Protein AF-0000000068122388 (afdb_homodimer)

Solvent-accessible surface area (backbone atoms only — not comparable to full-atom values): 22784 Å² total; per-residue (Å²): 107,65,69,44,29,41,36,30,38,42,34,49,22,37,34,49,55,14,37,17,85,61,60,47,37,39,43,65,56,49,64,42,18,25,33,31,40,39,32,23,49,36,42,45,13,24,30,39,28,57,85,61,42,43,34,36,19,35,44,88,54,47,50,44,75,55,85,53,33,73,80,38,43,23,31,29,38,41,27,17,26,77,61,57,77,44,76,48,76,43,72,41,61,32,68,67,45,46,50,52,48,49,43,67,77,39,73,68,40,65,70,29,35,32,42,40,39,37,40,38,41,23,44,32,38,31,24,35,16,27,62,25,50,91,48,90,53,47,26,38,67,63,31,53,73,61,38,35,75,49,75,45,63,72,39,49,28,37,39,38,30,36,34,33,24,68,76,40,50,36,50,42,65,47,36,68,42,45,32,36,36,31,73,84,60,51,42,57,17,36,48,70,45,46,24,42,50,59,62,27,43,40,32,36,24,76,25,50,37,42,38,40,34,44,84,72,96,38,69,59,56,37,66,45,79,45,60,84,47,65,68,61,48,42,69,69,56,87,108,65,69,44,30,40,34,30,39,42,34,50,23,36,34,49,56,14,37,18,86,59,59,47,36,41,44,64,55,49,65,42,18,24,34,28,39,40,32,23,48,37,42,46,13,26,31,40,28,56,86,60,40,44,34,36,20,34,44,86,54,48,49,43,74,55,85,52,33,72,80,40,44,24,31,28,38,40,26,16,26,78,62,58,77,44,76,47,75,44,70,41,61,32,68,67,45,45,51,53,49,48,42,66,78,39,73,67,38,64,71,31,34,32,43,41,36,34,40,39,40,24,44,32,37,31,23,36,16,26,61,24,48,92,48,91,53,47,28,38,66,64,30,53,71,62,39,35,74,48,75,46,63,70,38,46,27,38,39,38,32,37,34,33,23,68,77,41,49,38,48,42,66,46,37,66,44,45,32,36,37,31,72,84,59,50,43,59,17,37,49,70,43,45,26,42,51,58,61,26,42,38,31,36,26,76,25,50,37,42,37,40,34,44,83,72,97,38,68,59,56,36,67,46,79,45,60,83,46,66,70,61,48,42,70,70,56,87

Radius of gyration: 23.41 Å; Cα contacts (8 Å, |Δi|>4): 1357; chains: 2; bounding box: 45×69×44 Å

pLDDT: mean 97.0, std 2.44, range [77.62, 98.94]

Structure (mmCIF, N/CA/C/O backbone):
data_AF-0000000068122388-model_v1
#
loop_
_entity.id
_entity.type
_entity.pdbx_description
1 polymer 'Alpha-acetolactate decarboxylase'
#
loop_
_atom_site.group_PDB
_atom_site.id
_atom_site.type_symbol
_atom_site.label_atom_id
_atom_site.label_alt_id
_atom_site.label_comp_id
_atom_site.label_asym_id
_atom_site.label_entity_id
_atom_site.label_seq_id
_atom_site.pdbx_PDB_ins_code
_atom_site.Cartn_x
_atom_site.Cartn_y
_atom_site.Cartn_z
_atom_site.occupancy
_atom_site.B_iso_or_equiv
_atom_site.auth_seq_id
_atom_site.auth_comp_id
_atom_site.auth_asym_id
_atom_site.auth_atom_id
_atom_site.pdbx_PDB_model_num
ATOM 1 N N . MET A 1 1 ? -2.764 9.867 -13.352 1 88.56 1 MET A N 1
ATOM 2 C CA . MET A 1 1 ? -3.574 8.883 -12.625 1 88.56 1 MET A CA 1
ATOM 3 C C . MET A 1 1 ? -5.035 9.32 -12.586 1 88.56 1 MET A C 1
ATOM 5 O O . MET A 1 1 ? -5.336 10.516 -12.578 1 88.56 1 MET A O 1
ATOM 9 N N . ALA A 1 2 ? -5.969 8.367 -12.539 1 92.62 2 ALA A N 1
ATOM 10 C CA . ALA A 1 2 ? -7.398 8.656 -12.453 1 92.62 2 ALA A CA 1
ATOM 11 C C . ALA A 1 2 ? -7.746 9.273 -11.102 1 92.62 2 ALA A C 1
ATOM 13 O O . ALA A 1 2 ? -6.922 9.289 -10.188 1 92.62 2 ALA A O 1
ATOM 14 N N . GLN A 1 3 ? -8.883 9.914 -11 1 97.88 3 GLN A N 1
ATOM 15 C CA . GLN A 1 3 ? -9.352 10.492 -9.75 1 97.88 3 GLN A CA 1
ATOM 16 C C . GLN A 1 3 ? -9.602 9.414 -8.703 1 97.88 3 GLN A C 1
ATOM 18 O O . GLN A 1 3 ? -9.992 8.289 -9.039 1 97.88 3 GLN A O 1
ATOM 23 N N . ASN A 1 4 ? -9.359 9.758 -7.531 1 98.44 4 ASN A N 1
ATOM 24 C CA . ASN A 1 4 ? -9.711 8.969 -6.359 1 98.44 4 ASN A CA 1
ATOM 25 C C . ASN A 1 4 ? -9.023 7.609 -6.367 1 98.44 4 ASN A C 1
ATOM 27 O O . ASN A 1 4 ? -9.672 6.582 -6.148 1 98.44 4 ASN A O 1
ATOM 31 N N . GLU A 1 5 ? -7.805 7.523 -6.766 1 98.69 5 GLU A N 1
ATOM 32 C CA . GLU A 1 5 ? -6.836 6.457 -6.52 1 98.69 5 GLU A CA 1
ATOM 33 C C . GLU A 1 5 ? -5.703 6.938 -5.621 1 98.69 5 GLU A C 1
ATOM 35 O O . GLU A 1 5 ? -5.336 8.117 -5.645 1 98.69 5 GLU A O 1
ATOM 40 N N . VAL A 1 6 ? -5.227 6.055 -4.781 1 98.81 6 VAL A N 1
ATOM 41 C CA . VAL A 1 6 ? -4.145 6.434 -3.875 1 98.81 6 VAL A CA 1
ATOM 42 C C . VAL A 1 6 ? -2.797 6.133 -4.527 1 98.81 6 VAL A C 1
ATOM 44 O O . VAL A 1 6 ? -2.568 5.023 -5.016 1 98.81 6 VAL A O 1
ATOM 47 N N . PHE A 1 7 ? -1.962 7.121 -4.586 1 98.88 7 PHE A N 1
ATOM 48 C CA . PHE A 1 7 ? -0.552 6.918 -4.898 1 98.88 7 PHE A CA 1
ATOM 49 C C . PHE A 1 7 ? 0.312 7.121 -3.658 1 98.88 7 PHE A C 1
ATOM 51 O O . PHE A 1 7 ? 0.109 8.07 -2.902 1 98.88 7 PHE A O 1
ATOM 58 N N . GLN A 1 8 ? 1.236 6.262 -3.508 1 98.88 8 GLN A N 1
ATOM 59 C CA . GLN A 1 8 ? 2.15 6.387 -2.377 1 98.88 8 GLN A CA 1
ATOM 60 C C . GLN A 1 8 ? 3.586 6.074 -2.795 1 98.88 8 GLN A C 1
ATOM 62 O O . GLN A 1 8 ? 3.832 5.102 -3.512 1 98.88 8 GLN A O 1
ATOM 67 N N . TYR A 1 9 ? 4.457 6.945 -2.385 1 98.88 9 TYR A N 1
ATOM 68 C CA . TYR A 1 9 ? 5.883 6.668 -2.506 1 98.88 9 TYR A CA 1
ATOM 69 C C . TYR A 1 9 ? 6.461 6.191 -1.179 1 98.88 9 TYR A C 1
ATOM 71 O O . TYR A 1 9 ? 6.312 6.859 -0.153 1 98.88 9 TYR A O 1
ATOM 79 N N . SER A 1 10 ? 7.094 4.988 -1.238 1 98.81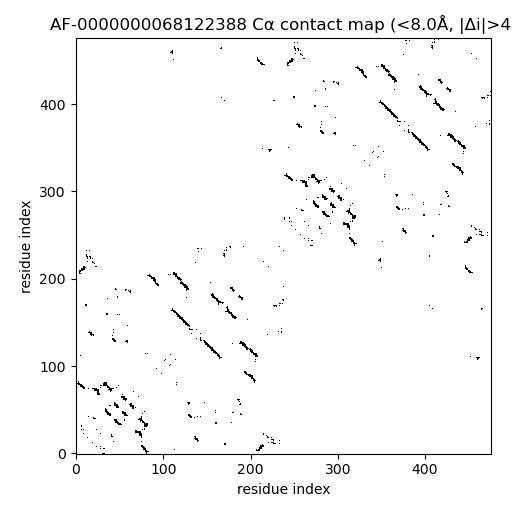 10 SER A N 1
ATOM 80 C CA . SER A 1 10 ? 7.797 4.367 -0.12 1 98.81 10 SER A CA 1
ATOM 81 C C . SER A 1 10 ? 6.824 3.939 0.974 1 98.81 10 SER A C 1
ATOM 83 O O . SER A 1 10 ? 5.656 3.66 0.699 1 98.81 10 SER A O 1
ATOM 85 N N . LEU A 1 11 ? 7.312 3.578 2.145 1 98.69 11 LEU A N 1
ATOM 86 C CA . LEU A 1 11 ? 6.547 2.984 3.234 1 98.69 11 LEU A CA 1
ATOM 87 C C . LEU A 1 11 ? 6.777 3.744 4.539 1 98.69 11 LEU A C 1
ATOM 89 O O . LEU A 1 11 ? 7.887 4.219 4.797 1 98.69 11 LEU A O 1
ATOM 93 N N . ILE A 1 12 ? 5.754 3.727 5.336 1 98.5 12 ILE A N 1
ATOM 94 C CA . ILE A 1 12 ? 5.922 4.352 6.645 1 98.5 12 ILE A CA 1
ATOM 95 C C . ILE A 1 12 ? 6.938 3.562 7.465 1 98.5 12 ILE A C 1
ATOM 97 O O . ILE A 1 12 ? 7.68 4.141 8.266 1 98.5 12 ILE A O 1
ATOM 101 N N . SER A 1 13 ? 7.012 2.238 7.305 1 98.44 13 SER A N 1
ATOM 102 C CA . SER A 1 13 ? 7.977 1.41 8.023 1 98.44 13 SER A CA 1
ATOM 103 C C . SER A 1 13 ? 9.406 1.769 7.637 1 98.44 13 SER A C 1
ATOM 105 O O . SER A 1 13 ? 10.336 1.577 8.422 1 98.44 13 SER A O 1
ATOM 107 N N . ALA A 1 14 ? 9.602 2.24 6.438 1 98.69 14 ALA A N 1
ATOM 108 C CA . ALA A 1 14 ? 10.93 2.703 6.035 1 98.69 14 ALA A CA 1
ATOM 109 C C . ALA A 1 14 ? 11.367 3.902 6.871 1 98.69 14 ALA A C 1
ATOM 111 O O . ALA A 1 14 ? 12.531 3.994 7.277 1 98.69 14 ALA A O 1
ATOM 112 N N . LEU A 1 15 ? 10.422 4.824 7.113 1 98.5 15 LEU A N 1
ATOM 113 C CA . LEU A 1 15 ? 10.727 5.953 7.984 1 98.5 15 LEU A CA 1
ATOM 114 C C . LEU A 1 15 ? 11.047 5.48 9.398 1 98.5 15 LEU A C 1
ATOM 116 O O . LEU A 1 15 ? 11.938 6.027 10.055 1 98.5 15 LEU A O 1
ATOM 120 N N . MET A 1 16 ? 10.281 4.473 9.844 1 98.31 16 MET A N 1
ATOM 121 C CA . MET A 1 16 ? 10.555 3.9 11.164 1 98.31 16 MET A CA 1
ATOM 122 C C . MET A 1 16 ? 12 3.408 11.258 1 98.31 16 MET A C 1
ATOM 124 O O . MET A 1 16 ? 12.625 3.512 12.312 1 98.31 16 MET A O 1
ATOM 128 N N . ASP A 1 17 ? 12.523 2.945 10.125 1 98.25 17 ASP A N 1
ATOM 129 C CA . ASP A 1 17 ? 13.883 2.414 10.055 1 98.25 17 ASP A CA 1
ATOM 130 C C . ASP A 1 17 ? 14.891 3.52 9.758 1 98.25 17 ASP A C 1
ATOM 132 O O . ASP A 1 17 ? 16.094 3.258 9.641 1 98.25 17 ASP A O 1
ATOM 136 N N . GLY A 1 18 ? 14.414 4.723 9.578 1 98.38 18 GLY A N 1
ATOM 137 C CA . GLY A 1 18 ? 15.297 5.859 9.383 1 98.38 18 GLY A CA 1
ATOM 138 C C . GLY A 1 18 ? 15.664 6.082 7.926 1 98.38 18 GLY A C 1
ATOM 139 O O . GLY A 1 18 ? 16.625 6.793 7.625 1 98.38 18 GLY A O 1
ATOM 140 N N . VAL A 1 19 ? 14.953 5.445 7.016 1 98.69 19 VAL A N 1
ATOM 141 C CA . VAL A 1 19 ? 15.18 5.637 5.59 1 98.69 19 VAL A CA 1
ATOM 142 C C . VAL A 1 19 ? 14.594 6.977 5.148 1 98.69 19 VAL A C 1
ATOM 144 O O . VAL A 1 19 ? 13.398 7.074 4.867 1 98.69 19 VAL A O 1
ATOM 147 N N . ALA A 1 20 ? 15.469 7.988 5 1 98.5 20 ALA A N 1
ATOM 148 C CA . ALA A 1 20 ? 14.945 9.312 4.676 1 98.5 20 ALA A CA 1
ATOM 149 C C . ALA A 1 20 ? 16.016 10.188 4.035 1 98.5 20 ALA A C 1
ATOM 151 O O . ALA A 1 20 ? 15.852 11.406 3.928 1 98.5 20 ALA A O 1
ATOM 152 N N . THR A 1 21 ? 17.141 9.617 3.65 1 97.94 21 THR A N 1
ATOM 153 C CA . THR A 1 21 ? 18.234 10.352 3.016 1 97.94 21 THR A CA 1
ATOM 154 C C . THR A 1 21 ? 17.922 10.633 1.55 1 97.94 21 THR A C 1
ATOM 156 O O . THR A 1 21 ? 18.266 11.688 1.022 1 97.94 21 THR A O 1
ATOM 159 N N . HIS A 1 22 ? 17.359 9.688 0.919 1 97.69 22 HIS A N 1
ATOM 160 C CA . HIS A 1 22 ? 17 9.789 -0.491 1 97.69 22 HIS A CA 1
ATOM 161 C C . HIS A 1 22 ? 15.492 9.727 -0.68 1 97.69 22 HIS A C 1
ATOM 163 O O . HIS A 1 22 ? 14.758 9.469 0.272 1 97.69 22 HIS A O 1
ATOM 169 N N . GLY A 1 23 ? 15.031 10.016 -1.85 1 98.19 23 GLY A N 1
ATOM 170 C CA . GLY A 1 23 ? 13.617 10 -2.199 1 98.19 23 GLY A CA 1
ATOM 171 C C . GLY A 1 23 ? 13.352 10.43 -3.629 1 98.19 23 GLY A C 1
ATOM 172 O O . GLY A 1 23 ? 14.258 10.414 -4.465 1 98.19 23 GLY A O 1
ATOM 173 N N . THR A 1 24 ? 12.156 10.664 -3.918 1 98.69 24 THR A N 1
ATOM 174 C CA . THR A 1 24 ? 11.758 11.117 -5.246 1 98.69 24 THR A CA 1
ATOM 175 C C . THR A 1 24 ? 11.445 12.609 -5.234 1 98.69 24 THR A C 1
ATOM 177 O O . THR A 1 24 ? 11.078 13.172 -4.199 1 98.69 24 THR A O 1
ATOM 180 N N . PRO A 1 25 ? 11.672 13.289 -6.371 1 98.75 25 PRO A N 1
ATOM 181 C CA . PRO A 1 25 ? 11.234 14.688 -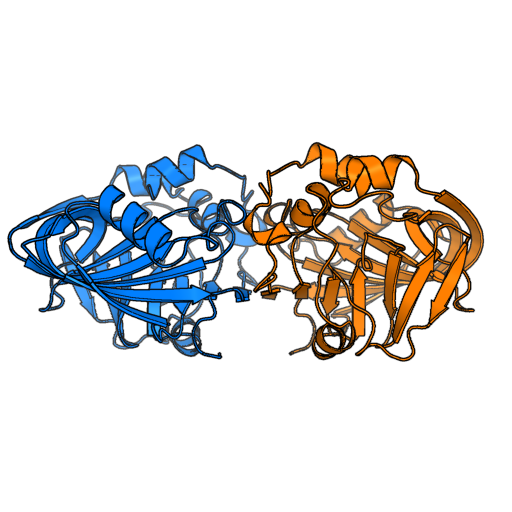6.422 1 98.75 25 PRO A CA 1
ATOM 182 C C . PRO A 1 25 ? 9.742 14.852 -6.152 1 98.75 25 PRO A C 1
ATOM 184 O O . PRO A 1 25 ? 8.938 14.039 -6.605 1 98.75 25 PRO A O 1
ATOM 187 N N . ILE A 1 26 ? 9.414 15.891 -5.445 1 98.69 26 ILE A N 1
ATOM 188 C CA . ILE A 1 26 ? 8.023 16.188 -5.121 1 98.69 26 ILE A CA 1
ATOM 189 C C . ILE A 1 26 ? 7.211 16.344 -6.406 1 98.69 26 ILE A C 1
ATOM 191 O O . ILE A 1 26 ? 6.047 15.938 -6.469 1 98.69 26 ILE A O 1
ATOM 195 N N . SER A 1 27 ? 7.816 16.875 -7.465 1 98.75 27 SER A N 1
ATOM 196 C CA . SER A 1 27 ? 7.125 17.047 -8.742 1 98.75 27 SER A CA 1
ATOM 197 C C . SER A 1 27 ? 6.574 15.719 -9.25 1 98.75 27 SER A C 1
A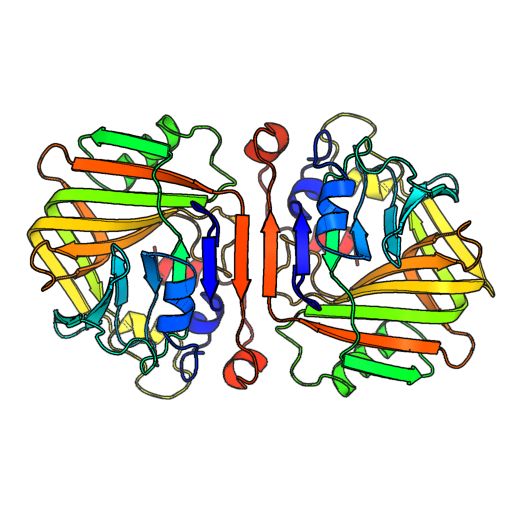TOM 199 O O . SER A 1 27 ? 5.496 15.672 -9.844 1 98.75 27 SER A O 1
ATOM 201 N N . ARG A 1 28 ? 7.293 14.625 -9.062 1 98.12 28 ARG A N 1
ATOM 202 C CA . ARG A 1 28 ? 6.832 13.312 -9.484 1 98.12 28 ARG A CA 1
ATOM 203 C C . ARG A 1 28 ? 5.59 12.883 -8.711 1 98.12 28 ARG A C 1
ATOM 205 O O . ARG A 1 28 ? 4.672 12.289 -9.281 1 98.12 28 ARG A O 1
ATOM 212 N N . VAL A 1 29 ? 5.645 13.172 -7.43 1 98.31 29 VAL A N 1
ATOM 213 C CA . VAL A 1 29 ? 4.492 12.875 -6.586 1 98.31 29 VAL A CA 1
ATOM 214 C C . VAL A 1 29 ? 3.287 13.688 -7.043 1 98.31 29 VAL A C 1
ATOM 216 O O . VAL A 1 29 ? 2.18 13.164 -7.164 1 98.31 29 VAL A O 1
ATOM 219 N N . LEU A 1 30 ? 3.49 14.914 -7.375 1 98.5 30 LEU A N 1
ATOM 220 C CA . LEU A 1 30 ? 2.422 15.82 -7.773 1 98.5 30 LEU A CA 1
ATOM 221 C C . LEU A 1 30 ? 1.839 15.414 -9.125 1 98.5 30 LEU A C 1
ATOM 223 O O . LEU A 1 30 ? 0.706 15.781 -9.453 1 98.5 30 LEU A O 1
ATOM 227 N N . ASP A 1 31 ? 2.594 14.68 -9.914 1 98.31 31 ASP A N 1
ATOM 228 C CA . ASP A 1 31 ? 2.076 14.117 -11.156 1 98.31 31 ASP A CA 1
ATOM 229 C C . ASP A 1 31 ? 0.931 13.148 -10.883 1 98.31 31 ASP A C 1
ATOM 231 O O . ASP A 1 31 ? 0.116 12.875 -11.773 1 98.31 31 ASP A O 1
ATOM 235 N N . HIS A 1 32 ? 0.837 12.656 -9.68 1 98.44 32 HIS A N 1
ATOM 236 C CA . HIS A 1 32 ? -0.14 11.625 -9.375 1 98.44 32 HIS A CA 1
ATOM 237 C C . HIS A 1 32 ? -1.293 12.18 -8.539 1 98.44 32 HIS A C 1
ATOM 239 O O . HIS A 1 32 ? -2.293 11.492 -8.32 1 98.44 32 HIS A O 1
ATOM 245 N N . GLY A 1 33 ? -1.124 13.375 -8.031 1 98.5 33 GLY A N 1
ATOM 246 C CA . GLY A 1 33 ? -2.205 13.859 -7.188 1 98.5 33 GLY A CA 1
ATOM 247 C C . GLY A 1 33 ? -2.031 15.312 -6.777 1 98.5 33 GLY A C 1
ATOM 248 O O . GLY A 1 33 ? -0.951 15.883 -6.938 1 98.5 33 GLY A O 1
ATOM 249 N N . ASP A 1 34 ? -3.084 15.883 -6.203 1 98.69 34 ASP A N 1
ATOM 250 C CA . ASP A 1 34 ? -3.148 17.281 -5.789 1 98.69 34 ASP A CA 1
ATOM 251 C C . ASP A 1 34 ? -3.568 17.406 -4.324 1 98.69 34 ASP A C 1
ATOM 253 O O . ASP A 1 34 ? -3.855 18.5 -3.846 1 98.69 34 ASP A O 1
ATOM 257 N N . HIS A 1 35 ? -3.729 16.328 -3.695 1 98.81 35 HIS A N 1
ATOM 258 C CA . HIS A 1 35 ? -4.207 16.188 -2.324 1 98.81 35 HIS A CA 1
ATOM 259 C C . HIS A 1 35 ? -3.418 15.117 -1.575 1 98.81 35 HIS A C 1
ATOM 261 O O . HIS A 1 35 ? -3.432 13.945 -1.961 1 98.81 35 HIS A O 1
ATOM 267 N N . GLY A 1 36 ? -2.734 15.531 -0.534 1 98.69 36 GLY A N 1
ATOM 268 C CA . GLY A 1 36 ? -2.012 14.469 0.14 1 98.69 36 GLY A CA 1
ATOM 269 C C . GLY A 1 36 ? -1.098 14.969 1.241 1 98.69 36 GLY A C 1
ATOM 270 O O . GLY A 1 36 ? -1.214 16.109 1.676 1 98.69 36 GLY A O 1
ATOM 271 N N . LEU A 1 37 ? -0.34 14.078 1.828 1 98.81 37 LEU A N 1
ATOM 272 C CA . LEU A 1 37 ? 0.546 14.344 2.955 1 98.81 37 LEU A CA 1
ATOM 273 C C . LEU A 1 37 ? 1.803 13.484 2.875 1 98.81 37 LEU A C 1
ATOM 275 O O . LEU A 1 37 ? 1.862 12.539 2.084 1 98.81 37 LEU A O 1
ATOM 279 N N . GLY A 1 38 ? 2.768 13.805 3.643 1 98.62 38 GLY A N 1
ATOM 280 C CA . GLY A 1 38 ? 4.059 13.141 3.689 1 98.62 38 GLY A CA 1
ATOM 281 C C . GLY A 1 38 ? 5.094 13.906 4.492 1 98.62 38 GLY A C 1
ATOM 282 O O . GLY A 1 38 ? 4.766 14.539 5.496 1 98.62 38 GLY A O 1
ATOM 283 N N . THR A 1 39 ? 6.293 13.648 4.145 1 98.75 39 THR A N 1
ATOM 284 C CA . THR A 1 39 ? 7.406 14.336 4.797 1 98.75 39 THR A CA 1
ATOM 285 C C . THR A 1 39 ? 8.508 14.664 3.793 1 98.75 39 THR A C 1
ATOM 287 O O . THR A 1 39 ? 8.305 14.531 2.584 1 98.75 39 THR A O 1
ATOM 290 N N . PHE A 1 40 ? 9.562 15.219 4.32 1 98.69 40 PHE A N 1
ATOM 291 C CA . PHE A 1 40 ? 10.68 15.672 3.492 1 98.69 40 PHE A CA 1
ATOM 292 C C . PHE A 1 40 ? 11.961 14.938 3.865 1 98.69 40 PHE A C 1
ATOM 294 O O . PHE A 1 40 ? 11.992 14.18 4.832 1 98.69 40 PHE A O 1
ATOM 301 N N . LYS A 1 41 ? 12.977 15.18 3.008 1 98.31 41 LYS A N 1
ATOM 302 C CA . LYS A 1 41 ? 14.297 14.625 3.305 1 98.31 41 LYS A CA 1
ATOM 303 C C . LYS A 1 41 ? 14.625 14.75 4.789 1 98.31 41 LYS A C 1
ATOM 305 O O . LYS A 1 41 ? 14.367 15.789 5.402 1 98.31 41 LYS A O 1
ATOM 310 N N . SER A 1 42 ? 15.094 13.602 5.43 1 98.5 42 SER A N 1
ATOM 311 C CA . SER A 1 42 ? 15.508 13.539 6.828 1 98.5 42 SER A CA 1
ATOM 312 C C . SER A 1 42 ? 14.312 13.703 7.762 1 98.5 42 SER A C 1
ATOM 314 O O . SER A 1 42 ? 14.477 14.055 8.93 1 98.5 42 SER A O 1
ATOM 316 N N . MET A 1 43 ? 13.133 13.539 7.219 1 98.25 43 MET A N 1
ATOM 317 C CA . MET A 1 43 ? 11.891 13.695 7.969 1 98.25 43 MET A CA 1
ATOM 318 C C . MET A 1 43 ? 11.789 15.102 8.555 1 98.25 43 MET A C 1
ATOM 320 O O . MET A 1 43 ? 11.352 15.273 9.695 1 98.25 43 MET A O 1
ATOM 324 N N . ASN A 1 44 ? 12.312 16.031 7.738 1 97.81 44 ASN A N 1
ATOM 325 C CA . ASN A 1 44 ? 12.352 17.422 8.195 1 97.81 44 ASN A CA 1
ATOM 326 C C . ASN A 1 44 ? 11.086 18.172 7.793 1 97.81 44 ASN A C 1
ATOM 328 O O . ASN A 1 44 ? 11.07 18.875 6.781 1 97.81 44 ASN A O 1
ATOM 332 N N . GLY A 1 45 ? 10.07 18.078 8.727 1 97.88 45 GLY A N 1
ATOM 333 C CA . GLY A 1 45 ? 8.828 18.797 8.484 1 97.88 45 GLY A CA 1
ATOM 334 C C . GLY A 1 45 ? 7.684 17.891 8.062 1 97.88 45 GLY A C 1
ATOM 335 O O . GLY A 1 45 ? 7.887 16.719 7.797 1 97.88 45 GLY A O 1
ATOM 336 N N . GLU A 1 46 ? 6.531 18.484 8.062 1 98.38 46 GLU A N 1
ATOM 337 C CA . GLU A 1 46 ? 5.32 17.828 7.586 1 98.38 46 GLU A CA 1
ATOM 338 C C . GLU A 1 46 ? 4.91 18.359 6.211 1 98.38 46 GLU A C 1
ATOM 340 O O . GLU A 1 46 ? 5.035 19.547 5.934 1 98.38 46 GLU A O 1
ATOM 345 N N . MET A 1 47 ? 4.461 17.469 5.371 1 98.81 47 MET A N 1
ATOM 346 C CA . MET A 1 47 ? 4.051 17.828 4.016 1 98.81 47 MET A CA 1
ATOM 347 C C . MET A 1 47 ? 2.533 17.922 3.92 1 98.81 47 MET A C 1
ATOM 349 O O . MET A 1 47 ? 1.813 17.062 4.43 1 98.81 47 MET A O 1
ATOM 353 N N . ILE A 1 48 ? 2.115 18.922 3.334 1 98.75 48 ILE A N 1
ATOM 354 C CA . ILE A 1 48 ? 0.726 19.062 2.912 1 98.75 48 ILE A CA 1
ATOM 355 C C . ILE A 1 48 ? 0.668 19.391 1.422 1 98.75 48 ILE A C 1
ATOM 357 O O . ILE A 1 48 ? 1.309 20.328 0.964 1 98.75 48 ILE A O 1
ATOM 361 N N . VAL A 1 49 ? 0.02 18.609 0.678 1 98.81 49 VAL A N 1
ATOM 362 C CA . VAL A 1 49 ? -0.341 18.922 -0.701 1 98.81 49 VAL A CA 1
ATOM 363 C C . VAL A 1 49 ? -1.818 19.297 -0.776 1 98.81 49 VAL A C 1
ATOM 365 O O . VAL A 1 49 ? -2.691 18.469 -0.517 1 98.81 49 VAL A O 1
ATOM 368 N N . LEU A 1 50 ? -2.051 20.5 -1.089 1 98.62 50 LEU A N 1
ATOM 369 C CA . LEU A 1 50 ? -3.406 21.031 -1.168 1 98.62 50 LEU A CA 1
ATOM 370 C C . LEU A 1 50 ? -3.633 21.75 -2.494 1 98.62 50 LEU A C 1
ATOM 372 O O . LEU A 1 50 ? -2.938 22.719 -2.805 1 98.62 50 LEU A O 1
ATOM 376 N N . ASP A 1 51 ? -4.566 21.203 -3.264 1 97.69 51 ASP A N 1
ATOM 377 C CA . ASP A 1 51 ? -4.898 21.75 -4.574 1 97.69 51 ASP A CA 1
ATOM 378 C C . ASP A 1 51 ? -3.666 21.812 -5.473 1 97.69 51 ASP A C 1
ATOM 380 O O . ASP A 1 51 ? -3.451 22.812 -6.168 1 97.69 51 ASP A O 1
ATOM 384 N N . GLY A 1 52 ? -2.84 20.891 -5.34 1 97.62 52 GLY A N 1
ATOM 385 C CA . GLY A 1 52 ? -1.702 20.734 -6.23 1 97.62 52 GLY A CA 1
ATOM 386 C C . GLY A 1 52 ? -0.474 21.5 -5.762 1 97.62 52 GLY A C 1
ATOM 387 O O . GLY A 1 52 ? 0.58 21.438 -6.398 1 97.62 52 GLY A O 1
ATOM 388 N N . VAL A 1 53 ? -0.609 22.219 -4.648 1 98 53 VAL A N 1
ATOM 389 C CA . VAL A 1 53 ? 0.521 22.953 -4.105 1 98 53 VAL A CA 1
ATOM 390 C C . VAL A 1 53 ? 1.076 22.234 -2.879 1 98 53 VAL A C 1
ATOM 392 O O . VAL A 1 53 ? 0.316 21.797 -2.016 1 98 53 VAL A O 1
ATOM 395 N N . CYS A 1 54 ? 2.369 22.172 -2.818 1 98.69 54 CYS A N 1
ATOM 396 C CA . CYS A 1 54 ? 3.035 21.484 -1.716 1 98.69 54 CYS A CA 1
ATOM 397 C C . CYS A 1 54 ? 3.574 22.484 -0.698 1 98.69 54 CYS A C 1
ATOM 399 O O . CYS A 1 54 ? 4.211 23.469 -1.068 1 98.69 54 CYS A O 1
ATOM 401 N N . TYR A 1 55 ? 3.314 22.25 0.583 1 98.75 55 TYR A N 1
ATOM 402 C CA . TYR A 1 55 ? 3.781 23.062 1.707 1 98.75 55 TYR A CA 1
ATOM 403 C C . TYR A 1 55 ? 4.574 22.203 2.691 1 98.75 55 TYR A C 1
ATOM 405 O O . TYR A 1 55 ? 4.254 21.047 2.914 1 98.75 55 TYR A O 1
ATOM 413 N N . GLN A 1 56 ? 5.555 22.812 3.203 1 98.62 56 GLN A N 1
ATOM 414 C CA . GLN A 1 56 ? 6.328 22.188 4.273 1 98.62 56 GLN A CA 1
ATOM 415 C C . GLN A 1 56 ? 6.121 22.922 5.594 1 98.62 56 GLN A C 1
ATOM 417 O O . GLN A 1 56 ? 6.453 24.109 5.715 1 98.62 56 GLN A O 1
ATOM 422 N N . MET A 1 57 ? 5.59 22.219 6.531 1 97.56 57 MET A N 1
ATOM 423 C CA . MET A 1 57 ? 5.512 22.734 7.895 1 97.56 57 MET A CA 1
ATOM 424 C C . MET A 1 57 ? 6.758 22.375 8.688 1 97.56 57 MET A C 1
ATOM 426 O O . MET A 1 57 ? 7.105 21.188 8.805 1 97.56 57 MET A O 1
ATOM 430 N N . LYS A 1 58 ? 7.332 23.328 9.266 1 95.56 58 LYS A N 1
ATOM 431 C CA . LYS A 1 58 ? 8.602 23.109 9.953 1 95.56 58 LYS A CA 1
ATOM 432 C C . LYS A 1 58 ? 8.422 23.172 11.469 1 95.56 58 LYS A C 1
ATOM 434 O O . LYS A 1 58 ? 7.43 23.703 11.961 1 95.56 58 LYS A O 1
ATOM 439 N N . SER A 1 59 ? 9.359 22.578 12.133 1 95.31 59 SER A N 1
ATOM 440 C CA . SER A 1 59 ? 9.273 22.469 13.586 1 95.31 59 SER A CA 1
ATOM 441 C C . SER A 1 59 ? 9.406 23.844 14.25 1 95.31 59 SER A C 1
ATOM 443 O O . SER A 1 59 ? 9.016 24.016 15.406 1 95.31 59 SER A O 1
ATOM 445 N N . ASP A 1 60 ? 9.922 24.766 13.578 1 91.19 60 ASP A N 1
ATOM 446 C CA . ASP A 1 60 ? 10.062 26.109 14.156 1 91.19 60 ASP A CA 1
ATOM 447 C C . ASP A 1 60 ? 8.781 26.906 13.992 1 91.19 60 ASP A C 1
ATOM 449 O O . ASP A 1 60 ? 8.719 28.078 14.383 1 91.19 60 ASP A O 1
ATOM 453 N N . GLY A 1 61 ? 7.816 26.297 13.352 1 86.88 61 GLY A N 1
ATOM 454 C CA . GLY A 1 61 ? 6.504 26.906 13.25 1 86.88 61 GLY A CA 1
ATOM 455 C C . GLY A 1 61 ? 6.254 27.578 11.914 1 86.88 61 GLY A C 1
ATOM 456 O O . GLY A 1 61 ? 5.129 27.984 11.617 1 86.88 61 GLY A O 1
ATOM 457 N N . THR A 1 62 ? 7.219 27.625 11.078 1 90.06 62 THR A N 1
ATOM 458 C CA . THR A 1 62 ? 7.051 28.281 9.781 1 90.06 62 THR A CA 1
ATOM 459 C C . THR A 1 62 ? 6.586 27.281 8.727 1 90.06 62 THR A C 1
ATOM 461 O O . THR A 1 62 ? 6.711 26.062 8.914 1 90.06 62 THR A O 1
ATOM 464 N N . ILE A 1 63 ? 5.957 27.844 7.703 1 95.69 63 ILE A N 1
ATOM 465 C CA . ILE A 1 63 ? 5.531 27.078 6.543 1 95.69 63 ILE A CA 1
ATOM 466 C C . ILE A 1 63 ? 6.281 27.547 5.301 1 95.69 63 ILE A C 1
ATOM 468 O O . ILE A 1 63 ? 6.387 28.75 5.051 1 95.69 63 ILE A O 1
ATOM 472 N N . GLU A 1 64 ? 6.848 26.656 4.652 1 96.62 64 GLU A N 1
ATOM 473 C CA . GLU A 1 64 ? 7.512 26.953 3.387 1 96.62 64 GLU A CA 1
ATOM 474 C C . GLU A 1 64 ? 6.699 26.438 2.201 1 96.62 64 GLU A C 1
ATOM 476 O O . GLU A 1 64 ? 6.297 25.266 2.176 1 96.62 64 GLU A O 1
ATOM 481 N N . HIS A 1 65 ? 6.422 27.359 1.312 1 97.19 65 HIS A N 1
ATOM 482 C CA . HIS A 1 65 ? 5.844 26.953 0.038 1 97.19 65 HIS A CA 1
ATOM 483 C C . HIS A 1 65 ? 6.902 26.359 -0.884 1 97.19 65 HIS A C 1
ATOM 485 O O . HIS A 1 65 ? 7.922 27 -1.159 1 97.19 65 HIS A O 1
ATOM 491 N N . ILE A 1 66 ? 6.629 25.172 -1.375 1 97.94 66 ILE A N 1
ATOM 492 C CA . ILE A 1 66 ? 7.602 24.547 -2.26 1 97.94 66 ILE A CA 1
ATOM 493 C C . ILE A 1 66 ? 7.391 25.031 -3.691 1 97.94 66 ILE A C 1
ATOM 495 O O . ILE A 1 66 ? 6.559 24.484 -4.422 1 97.94 66 ILE A O 1
ATOM 499 N N . HIS A 1 67 ? 8.242 25.906 -4.137 1 96.31 67 HIS A N 1
ATOM 500 C CA . HIS A 1 67 ? 8.102 26.531 -5.449 1 96.31 67 HIS A CA 1
ATOM 501 C C . HIS A 1 67 ? 8.891 25.75 -6.508 1 96.31 67 HIS A C 1
ATOM 503 O O . HIS A 1 67 ? 8.656 25.938 -7.707 1 96.31 67 HIS A O 1
ATOM 509 N N . THR A 1 68 ? 9.789 24.938 -6.078 1 97.38 68 THR A N 1
ATOM 510 C CA . THR A 1 68 ? 10.586 24.125 -6.984 1 97.38 68 THR A CA 1
ATOM 511 C C . THR A 1 68 ? 10.445 22.641 -6.656 1 97.38 68 THR A C 1
ATOM 513 O O . THR A 1 68 ? 11.422 21.984 -6.277 1 97.38 68 THR A O 1
ATOM 516 N N . PRO A 1 69 ? 9.328 22.156 -6.863 1 98 69 PRO A N 1
ATOM 517 C CA . PRO A 1 69 ? 9.047 20.781 -6.445 1 98 69 PRO A CA 1
ATOM 518 C C . PRO A 1 69 ? 9.961 19.766 -7.133 1 98 69 PRO A C 1
ATOM 520 O O . PRO A 1 69 ? 10.102 18.641 -6.652 1 98 69 PRO A O 1
ATOM 523 N N . SER A 1 70 ? 10.555 20.047 -8.305 1 98.25 70 SER A N 1
ATOM 524 C CA . SER A 1 70 ? 11.469 19.141 -8.992 1 98.25 70 SER A CA 1
ATOM 525 C C . SER A 1 70 ? 12.797 19.031 -8.258 1 98.25 70 SER A C 1
ATOM 527 O O . SER A 1 70 ? 13.57 18.109 -8.492 1 98.25 70 SER A O 1
ATOM 529 N N . GLU A 1 71 ? 13.086 19.984 -7.281 1 98.25 71 GLU A N 1
ATOM 530 C CA . GLU A 1 71 ? 14.391 20.047 -6.621 1 98.25 71 GLU A CA 1
ATOM 531 C C . GLU A 1 71 ? 14.289 19.594 -5.168 1 98.25 71 GLU A C 1
ATOM 533 O O . GLU A 1 71 ? 15.312 19.453 -4.484 1 98.25 71 GLU A O 1
ATOM 538 N N . VAL A 1 72 ? 13.148 19.422 -4.727 1 98.44 72 VAL A N 1
ATOM 539 C CA . VAL A 1 72 ? 12.914 18.984 -3.355 1 98.44 72 VAL A CA 1
ATOM 540 C C . VAL A 1 72 ? 12.445 17.531 -3.35 1 98.44 72 VAL A C 1
ATOM 542 O O . VAL A 1 72 ? 11.594 17.141 -4.156 1 98.44 72 VAL A O 1
ATOM 545 N N . ILE A 1 73 ? 13.023 16.719 -2.453 1 98.38 73 ILE A N 1
ATOM 546 C CA . ILE A 1 73 ? 12.695 15.305 -2.51 1 98.38 73 ILE A CA 1
ATOM 547 C C . ILE A 1 73 ? 11.836 14.922 -1.302 1 98.38 73 ILE A C 1
ATOM 549 O O . ILE A 1 73 ? 11.859 15.617 -0.279 1 98.38 73 ILE A O 1
ATOM 553 N N . THR A 1 74 ? 11.133 13.914 -1.389 1 98.88 74 THR A N 1
ATOM 554 C CA . THR A 1 74 ? 10.359 13.297 -0.313 1 98.88 74 THR A CA 1
ATOM 555 C C . THR A 1 74 ? 10.711 11.82 -0.181 1 98.88 74 THR A C 1
ATOM 557 O O . THR A 1 74 ? 10.812 11.109 -1.184 1 98.88 74 THR A O 1
ATOM 560 N N . PRO A 1 75 ? 10.984 11.383 1.012 1 98.75 75 PRO A N 1
ATOM 561 C CA . PRO A 1 75 ? 11.188 9.953 1.245 1 98.75 75 PRO A CA 1
ATOM 562 C C . PRO A 1 75 ? 9.875 9.195 1.435 1 98.75 75 PRO A C 1
ATOM 564 O O . PRO A 1 75 ? 9.875 7.961 1.493 1 98.75 75 PRO A O 1
ATOM 567 N N . PHE A 1 76 ? 8.781 9.875 1.59 1 98.88 76 PHE A N 1
ATOM 568 C CA . PHE A 1 76 ? 7.469 9.273 1.797 1 98.88 76 PHE A CA 1
ATOM 569 C C . PHE A 1 76 ? 6.363 10.281 1.507 1 98.88 76 PHE A C 1
ATOM 571 O O . PHE A 1 76 ? 6.344 11.367 2.084 1 98.88 76 PHE A O 1
ATOM 578 N N . ALA A 1 77 ? 5.457 9.867 0.677 1 98.88 77 ALA A N 1
ATOM 579 C CA . ALA A 1 77 ? 4.297 10.711 0.4 1 98.88 77 ALA A CA 1
ATOM 580 C C . ALA A 1 77 ? 3.109 9.875 -0.058 1 98.88 77 ALA A C 1
ATOM 582 O O . ALA A 1 77 ? 3.279 8.883 -0.77 1 98.88 77 ALA A O 1
ATOM 583 N N . THR A 1 78 ? 1.941 10.242 0.366 1 98.94 78 THR A N 1
ATOM 584 C CA . THR A 1 78 ? 0.667 9.703 -0.089 1 98.94 78 THR A CA 1
ATOM 585 C C . THR A 1 78 ? -0.207 10.797 -0.689 1 98.94 78 THR A C 1
ATOM 587 O O . THR A 1 78 ? -0.492 11.805 -0.031 1 98.94 78 THR A O 1
ATOM 590 N N . VAL A 1 79 ? -0.621 10.562 -1.996 1 98.94 79 VAL A N 1
ATOM 591 C CA . VAL A 1 79 ? -1.429 11.594 -2.637 1 98.94 79 VAL A CA 1
ATOM 592 C C . VAL A 1 79 ? -2.559 10.945 -3.434 1 98.94 79 VAL A C 1
ATOM 594 O O . VAL A 1 79 ? -2.529 9.742 -3.697 1 98.94 79 VAL A O 1
ATOM 597 N N . THR A 1 80 ? -3.512 11.711 -3.74 1 98.94 80 THR A N 1
ATOM 598 C CA . THR A 1 80 ? -4.613 11.375 -4.637 1 98.94 80 THR A CA 1
ATOM 599 C C . THR A 1 80 ? -5.062 12.602 -5.426 1 98.94 80 THR A C 1
ATOM 601 O O . THR A 1 80 ? -4.691 13.727 -5.102 1 98.94 80 THR A O 1
ATOM 604 N N . ARG A 1 81 ? -5.641 12.312 -6.582 1 98.88 81 ARG A N 1
ATOM 605 C CA . ARG A 1 81 ? -6.441 13.344 -7.23 1 98.88 81 ARG A CA 1
ATOM 606 C C . ARG A 1 81 ? -7.848 13.398 -6.648 1 98.88 81 ARG A C 1
ATOM 608 O O . ARG A 1 81 ? -8.727 12.648 -7.074 1 98.88 81 ARG A O 1
ATOM 615 N N . PHE A 1 82 ? -8.023 14.336 -5.797 1 98.75 82 PHE A N 1
ATOM 616 C CA . PHE A 1 82 ? -9.188 14.328 -4.922 1 98.75 82 PHE A CA 1
ATOM 617 C C . PHE A 1 82 ? -10.406 14.891 -5.641 1 98.75 82 PHE A C 1
ATOM 619 O O . PHE A 1 82 ? -10.391 16.031 -6.102 1 98.75 82 PHE A O 1
ATOM 626 N N . ASN A 1 83 ? -11.352 14.125 -5.785 1 98.62 83 ASN A N 1
ATOM 627 C CA . ASN A 1 83 ? -12.703 14.453 -6.238 1 98.62 83 ASN A CA 1
ATOM 628 C C . ASN A 1 83 ? -13.758 13.82 -5.336 1 98.62 83 ASN A C 1
ATOM 630 O O . ASN A 1 83 ? -14.203 12.695 -5.59 1 98.62 83 ASN A O 1
ATOM 634 N N . PRO A 1 84 ? -14.266 14.547 -4.34 1 98.5 84 PRO A N 1
ATOM 635 C CA . PRO A 1 84 ? -15.086 13.93 -3.291 1 98.5 84 PRO A CA 1
ATOM 636 C C . PRO A 1 84 ? -16.328 13.258 -3.844 1 98.5 84 PRO A C 1
ATOM 638 O O . PRO A 1 84 ? -17.016 13.812 -4.711 1 98.5 84 PRO A O 1
ATOM 641 N N . ASP A 1 85 ? -16.641 12.078 -3.391 1 98.19 85 ASP A N 1
ATOM 642 C CA . ASP A 1 85 ? -17.875 11.367 -3.67 1 98.19 85 ASP A CA 1
ATOM 643 C C . ASP A 1 85 ? -19.062 12.016 -2.943 1 98.19 85 ASP A C 1
ATOM 645 O O . ASP A 1 85 ? -20.188 11.992 -3.436 1 98.19 85 ASP A O 1
ATOM 649 N N . VAL A 1 86 ? -18.75 12.508 -1.766 1 98.12 86 VAL A N 1
ATOM 650 C CA . VAL A 1 86 ? -19.75 13.164 -0.922 1 98.12 86 VAL A CA 1
ATOM 651 C C . VAL A 1 86 ? -19.172 14.469 -0.375 1 98.12 86 VAL A C 1
ATOM 653 O O . VAL A 1 86 ? -18 14.539 -0.021 1 98.12 86 VAL A O 1
ATOM 656 N N . SER A 1 87 ? -19.922 15.508 -0.348 1 98.19 87 SER A N 1
ATOM 657 C CA . SER A 1 87 ? -19.656 16.797 0.297 1 98.19 87 SER A CA 1
ATOM 658 C C . SER A 1 87 ? -20.812 17.219 1.195 1 98.19 87 SER A C 1
ATOM 660 O O . SER A 1 87 ? -21.938 17.359 0.73 1 98.19 87 SER A O 1
ATOM 662 N N . ILE A 1 88 ? -20.453 17.438 2.393 1 98 88 ILE A N 1
ATOM 663 C CA . ILE A 1 88 ? -21.516 17.781 3.33 1 98 88 ILE A CA 1
ATOM 664 C C . ILE A 1 88 ? -21 18.812 4.324 1 98 88 ILE A C 1
ATOM 666 O O . ILE A 1 88 ? -19.797 19.031 4.441 1 98 88 ILE A O 1
ATOM 670 N N . ARG A 1 89 ? -21.953 19.484 5.047 1 97.5 89 ARG A N 1
ATOM 671 C CA . ARG A 1 89 ? -21.656 20.297 6.219 1 97.5 89 ARG A CA 1
ATOM 672 C C . ARG A 1 89 ? -22 19.562 7.508 1 97.5 89 ARG A C 1
ATOM 674 O O . ARG A 1 89 ? -23.047 18.922 7.602 1 97.5 89 ARG A O 1
ATOM 681 N N . ALA A 1 90 ? -21.094 19.594 8.352 1 96.19 90 ALA A N 1
ATOM 682 C CA . ALA A 1 90 ? -21.328 18.891 9.609 1 96.19 90 ALA A CA 1
ATOM 683 C C . ALA A 1 90 ? -20.531 19.531 10.75 1 96.19 90 ALA A C 1
ATOM 685 O O . ALA A 1 90 ? -19.531 20.203 10.516 1 96.19 90 ALA A O 1
ATOM 686 N N . THR A 1 91 ? -21.125 19.375 11.961 1 93.31 91 THR A N 1
ATOM 687 C CA . THR A 1 91 ? -20.375 19.734 13.156 1 93.31 91 THR A CA 1
ATOM 688 C C . THR A 1 91 ? -19.609 18.516 13.688 1 93.31 91 THR A C 1
ATOM 690 O O . THR A 1 91 ? -20.203 17.5 14.031 1 93.31 91 THR A O 1
ATOM 693 N N . ILE A 1 92 ? -18.328 18.656 13.703 1 94.31 92 ILE A N 1
ATOM 694 C CA . ILE A 1 92 ? -17.438 17.594 14.172 1 94.31 92 ILE A CA 1
ATOM 695 C C . ILE A 1 92 ? -16.609 18.109 15.344 1 94.31 92 ILE A C 1
ATOM 697 O O . ILE A 1 92 ? -15.781 19.031 15.172 1 94.31 92 ILE A O 1
ATOM 701 N N . SER A 1 93 ? -16.719 17.547 16.5 1 92.56 93 SER A N 1
ATOM 702 C CA . SER A 1 93 ? -16.062 18.062 17.703 1 92.56 93 SER A CA 1
ATOM 703 C C . SER A 1 93 ? -14.633 17.547 17.812 1 92.56 93 SER A C 1
ATOM 705 O O . SER A 1 93 ? -13.781 18.188 18.422 1 92.56 93 SER A O 1
ATOM 707 N N . ASN A 1 94 ? -14.469 16.359 17.359 1 93.94 94 ASN A N 1
ATOM 708 C CA . ASN A 1 94 ? -13.164 15.727 17.5 1 93.94 94 ASN A CA 1
ATOM 709 C C . ASN A 1 94 ? -12.984 14.586 16.5 1 93.94 94 ASN A C 1
ATOM 711 O O . ASN A 1 94 ? -13.828 14.383 15.625 1 93.94 94 ASN A O 1
ATOM 715 N N . LYS A 1 95 ? -11.844 13.875 16.625 1 93.69 95 LYS A N 1
ATOM 716 C CA . LYS A 1 95 ? -11.516 12.781 15.727 1 93.69 95 LYS A CA 1
ATOM 717 C C . LYS A 1 95 ? -12.547 11.656 15.82 1 93.69 95 LYS A C 1
ATOM 719 O O . LYS A 1 95 ? -12.844 10.992 14.82 1 93.69 95 LYS A O 1
ATOM 724 N N . LYS A 1 96 ? -13.109 11.43 16.984 1 94.81 96 LYS A N 1
ATOM 725 C CA . LYS A 1 96 ? -14.117 10.391 17.172 1 94.81 96 LYS A CA 1
ATOM 726 C C . LYS A 1 96 ? -15.383 10.703 16.375 1 94.81 96 LYS A C 1
ATOM 728 O O . LYS A 1 96 ? -15.977 9.797 15.789 1 94.81 96 LYS A O 1
ATOM 733 N N . ASP A 1 97 ? -15.75 11.977 16.453 1 96.5 97 ASP A N 1
ATOM 734 C CA . ASP A 1 97 ? -16.906 12.398 15.672 1 96.5 97 ASP A CA 1
ATOM 735 C C . ASP A 1 97 ? -16.672 12.227 14.172 1 96.5 97 ASP A C 1
ATOM 737 O O . ASP A 1 97 ? -17.594 11.891 13.422 1 96.5 97 ASP A O 1
ATOM 741 N N . LEU A 1 98 ? -15.5 12.594 13.766 1 96.12 98 LEU A N 1
ATOM 742 C CA . LEU A 1 98 ? -15.156 12.398 12.367 1 96.12 98 LEU A CA 1
ATOM 743 C C . LEU A 1 98 ? -15.32 10.93 11.969 1 96.12 98 LEU A C 1
ATOM 745 O O . LEU A 1 98 ? -15.914 10.633 10.93 1 96.12 98 LEU A O 1
ATOM 749 N N . LEU A 1 99 ? -14.805 10.016 12.797 1 95.38 99 LEU A N 1
ATOM 750 C CA . LEU A 1 99 ? -14.93 8.586 12.539 1 95.38 99 LEU A CA 1
ATOM 751 C C . LEU A 1 99 ? -16.391 8.18 12.422 1 95.38 99 LEU A C 1
ATOM 753 O O . LEU A 1 99 ? -16.766 7.422 11.516 1 95.38 99 LEU A O 1
ATOM 757 N N . ALA A 1 100 ? -17.172 8.664 13.344 1 96.19 100 ALA A N 1
ATOM 758 C CA . ALA A 1 100 ? -18.594 8.344 13.328 1 96.19 100 ALA A CA 1
ATOM 759 C C . ALA A 1 100 ? -19.25 8.828 12.031 1 96.19 100 ALA A C 1
ATOM 761 O O . ALA A 1 100 ? -20.094 8.125 11.453 1 96.19 100 ALA A O 1
ATOM 762 N N . LEU A 1 101 ? -18.906 9.992 11.664 1 97.12 101 LEU A N 1
ATOM 763 C CA . LEU A 1 101 ? -19.453 10.539 10.422 1 97.12 101 LEU A CA 1
ATOM 764 C C . LEU A 1 101 ? -19.047 9.688 9.227 1 97.12 101 LEU A C 1
ATOM 766 O O . LEU A 1 101 ? -19.875 9.391 8.359 1 97.12 101 LEU A O 1
ATOM 770 N N . LEU A 1 102 ? -17.766 9.352 9.125 1 97.25 102 LEU A N 1
ATOM 771 C CA . LEU A 1 102 ? -17.266 8.555 8.016 1 97.25 102 LEU A CA 1
ATOM 772 C C . LEU A 1 102 ? -17.969 7.215 7.941 1 97.25 102 LEU A C 1
ATOM 774 O O . LEU A 1 102 ? -18.312 6.746 6.852 1 97.25 102 LEU A O 1
ATOM 778 N N . LEU A 1 103 ? -18.203 6.574 9.086 1 95.25 103 LEU A N 1
ATOM 779 C CA . LEU A 1 103 ? -18.875 5.285 9.141 1 95.25 103 LEU A CA 1
ATOM 780 C C . LEU A 1 103 ? -20.328 5.422 8.719 1 95.25 103 LEU A C 1
ATOM 782 O O . LEU A 1 103 ? -20.906 4.504 8.125 1 95.25 103 LEU A O 1
ATOM 786 N N . LYS A 1 104 ? -20.906 6.551 9.031 1 97 104 LYS A N 1
ATOM 787 C CA . LYS A 1 104 ? -22.281 6.824 8.594 1 97 104 LYS A CA 1
ATOM 788 C C . LYS A 1 104 ? -22.344 7.02 7.086 1 97 104 LYS A C 1
ATOM 790 O O . LYS A 1 104 ? -23.234 6.488 6.422 1 97 104 LYS A O 1
ATOM 795 N N . LEU A 1 105 ? -21.438 7.797 6.57 1 97.06 105 LEU A N 1
ATOM 796 C CA . LEU A 1 105 ? -21.422 8.125 5.148 1 97.06 105 LEU A CA 1
ATOM 797 C C . LEU A 1 105 ? -21.047 6.902 4.316 1 97.06 105 LEU A C 1
ATOM 799 O O . LEU A 1 105 ? -21.562 6.715 3.209 1 97.06 105 LEU A O 1
ATOM 803 N N . PHE A 1 106 ? -20.141 6.133 4.82 1 96.88 106 PHE A N 1
ATOM 804 C CA . PHE A 1 106 ? -19.609 4.965 4.121 1 96.88 106 PHE A CA 1
ATOM 805 C C . PHE A 1 106 ? -19.594 3.75 5.043 1 96.88 106 PHE A C 1
ATOM 807 O O . PHE A 1 106 ? -18.531 3.279 5.434 1 96.88 106 PHE A O 1
ATOM 814 N N . PRO A 1 107 ? -20.719 3.137 5.293 1 95.62 107 PRO A N 1
ATOM 815 C CA . PRO A 1 107 ? -20.797 2.051 6.27 1 95.62 107 PRO A CA 1
ATOM 816 C C . PRO A 1 107 ? -20.031 0.807 5.84 1 95.62 107 PRO A C 1
ATOM 818 O O . PRO A 1 107 ? -19.656 -0.018 6.68 1 95.62 107 PRO A O 1
ATOM 821 N N . GLN A 1 108 ? -19.703 0.664 4.574 1 94.81 108 GLN A N 1
ATOM 822 C CA . GLN A 1 108 ? -19.016 -0.537 4.09 1 94.81 108 GLN A CA 1
ATOM 823 C C . GLN A 1 108 ? -17.594 -0.229 3.668 1 94.81 108 GLN A C 1
ATOM 825 O O . GLN A 1 108 ? -17.047 -0.884 2.775 1 94.81 108 GLN A O 1
ATOM 830 N N . SER A 1 109 ? -16.969 0.77 4.355 1 95.88 109 SER A N 1
ATOM 831 C CA . SER A 1 109 ? -15.664 1.257 3.893 1 95.88 109 SER A CA 1
ATOM 832 C C . SER A 1 109 ? -14.531 0.709 4.754 1 95.88 109 SER A C 1
ATOM 834 O O . SER A 1 109 ? -13.391 1.151 4.633 1 95.88 109 SER A O 1
ATOM 836 N N . LYS A 1 110 ? -14.812 -0.242 5.633 1 95.44 110 LYS A N 1
ATOM 837 C CA . LYS A 1 110 ? -13.812 -0.689 6.598 1 95.44 110 LYS A CA 1
ATOM 838 C C . LYS A 1 110 ? -12.539 -1.157 5.891 1 95.44 110 LYS A C 1
ATOM 840 O O . LYS A 1 110 ? -11.438 -0.991 6.414 1 95.44 110 LYS A O 1
ATOM 845 N N . ASN A 1 111 ? -12.711 -1.783 4.703 1 98.25 111 ASN A N 1
ATOM 846 C CA . ASN A 1 111 ? -11.578 -2.357 3.992 1 98.25 111 ASN A CA 1
ATOM 847 C C . ASN A 1 111 ? -11.203 -1.529 2.766 1 98.25 111 ASN A C 1
ATOM 849 O O . ASN A 1 111 ? -10.633 -2.053 1.807 1 98.25 111 ASN A O 1
ATOM 853 N N . HIS A 1 112 ? -11.562 -0.22 2.775 1 98.56 112 HIS A N 1
ATOM 854 C CA . HIS A 1 112 ? -11.242 0.71 1.699 1 98.56 112 HIS A CA 1
ATOM 855 C C . HIS A 1 112 ? -10.562 1.966 2.238 1 98.56 112 HIS A C 1
ATOM 857 O O . HIS A 1 112 ? -10.641 2.254 3.436 1 98.56 112 HIS A O 1
ATOM 863 N N . PHE A 1 113 ? -9.859 2.668 1.361 1 98.62 113 PHE A N 1
ATOM 864 C CA . PHE A 1 113 ? -9.266 3.963 1.683 1 98.62 113 PHE A CA 1
ATOM 865 C C . PHE A 1 113 ? -10.32 5.066 1.604 1 98.62 113 PHE A C 1
ATOM 867 O O . PHE A 1 113 ? -11.195 5.035 0.743 1 98.62 113 PHE A O 1
ATOM 874 N N . LEU A 1 114 ? -10.172 5.965 2.451 1 98.75 114 LEU A N 1
ATOM 875 C CA . LEU A 1 114 ? -10.914 7.215 2.338 1 98.75 114 LEU A CA 1
ATOM 876 C C . LEU A 1 114 ? -9.969 8.406 2.277 1 98.75 114 LEU A C 1
ATOM 878 O O . LEU A 1 114 ? -9 8.484 3.045 1 98.75 114 LEU A O 1
ATOM 882 N N . ALA A 1 115 ? -10.141 9.273 1.338 1 98.81 115 ALA A N 1
ATOM 883 C CA . ALA A 1 115 ? -9.531 10.602 1.366 1 98.81 115 ALA A CA 1
ATOM 884 C C . ALA A 1 115 ? -10.477 11.625 1.991 1 98.81 115 ALA A C 1
ATOM 886 O O . ALA A 1 115 ? -11.688 11.594 1.738 1 98.81 115 ALA A O 1
ATOM 887 N N . ILE A 1 116 ? -9.93 12.516 2.773 1 98.75 116 ILE A N 1
ATOM 888 C CA . ILE A 1 116 ? -10.742 13.43 3.568 1 98.75 116 ILE A CA 1
ATOM 889 C C . ILE A 1 116 ? -10.242 14.859 3.393 1 98.75 116 ILE A C 1
ATOM 891 O O . ILE A 1 116 ? -9.031 15.109 3.436 1 98.75 116 ILE A O 1
ATOM 895 N N . ARG A 1 117 ? -11.125 15.727 3.199 1 98.81 117 ARG A N 1
ATOM 896 C CA . ARG A 1 117 ? -10.891 17.172 3.275 1 98.81 117 ARG A CA 1
ATOM 897 C C . ARG A 1 117 ? -11.914 17.844 4.172 1 98.81 117 ARG A C 1
ATOM 899 O O . ARG A 1 117 ? -13.109 17.547 4.102 1 98.81 117 ARG A O 1
ATOM 906 N N . MET A 1 118 ? -11.5 18.656 5.059 1 98.31 118 MET A N 1
ATOM 907 C CA . MET A 1 118 ? -12.375 19.469 5.906 1 98.31 118 MET A CA 1
ATOM 908 C C . MET A 1 118 ? -11.969 20.938 5.879 1 98.31 118 MET A C 1
ATOM 910 O O . MET A 1 118 ? -10.82 21.266 6.176 1 98.31 118 MET A O 1
ATOM 914 N N . ASP A 1 119 ? -12.875 21.766 5.547 1 98.38 119 ASP A N 1
ATOM 915 C CA . ASP A 1 119 ? -12.648 23.203 5.52 1 98.38 119 ASP A CA 1
ATOM 916 C C . ASP A 1 119 ? -13.539 23.922 6.535 1 98.38 119 ASP A C 1
ATOM 918 O O . ASP A 1 119 ? -14.75 23.688 6.582 1 98.38 119 ASP A O 1
ATOM 922 N N . GLY A 1 120 ? -12.938 24.734 7.297 1 97.5 120 GLY A N 1
ATOM 923 C CA . GLY A 1 120 ? -13.742 25.5 8.227 1 97.5 120 GLY A CA 1
ATOM 924 C C . GLY A 1 120 ? -12.914 26.188 9.305 1 97.5 120 GLY A C 1
ATOM 925 O O . GLY A 1 120 ? -11.727 26.438 9.109 1 97.5 120 GLY A O 1
ATOM 926 N N . THR A 1 121 ? -13.648 26.609 10.336 1 97.69 121 THR A N 1
ATOM 927 C CA . THR A 1 121 ? -13.031 27.234 11.5 1 97.69 121 THR A CA 1
ATOM 928 C C . THR A 1 121 ? -12.914 26.234 12.648 1 97.69 121 THR A C 1
ATOM 930 O O . THR A 1 121 ? -13.875 25.531 12.969 1 97.69 121 THR A O 1
ATOM 933 N N . PHE A 1 122 ? -11.742 26.25 13.156 1 97.5 122 PHE A N 1
ATOM 934 C CA . PHE A 1 122 ? -11.461 25.312 14.25 1 97.5 122 PHE A CA 1
ATOM 935 C C . PHE A 1 122 ? -11.258 26.078 15.555 1 97.5 122 PHE A C 1
ATOM 937 O O . PHE A 1 122 ? -10.445 27 15.625 1 97.5 122 PHE A O 1
ATOM 944 N N . LYS A 1 123 ? -12 25.672 16.531 1 97.5 123 LYS A N 1
ATOM 945 C CA . LYS A 1 123 ? -11.828 26.234 17.859 1 97.5 123 LYS A CA 1
ATOM 946 C C . LYS A 1 123 ? -10.43 25.969 18.406 1 97.5 123 LYS A C 1
ATOM 948 O O . LYS A 1 123 ? -9.828 26.844 19.031 1 97.5 123 LYS A O 1
ATOM 953 N N . ARG A 1 124 ? -10.023 24.781 18.188 1 97.31 124 ARG A N 1
ATOM 954 C CA . ARG A 1 124 ? -8.695 24.359 18.625 1 97.31 124 ARG A CA 1
ATOM 955 C C . ARG A 1 124 ? -8.148 23.266 17.719 1 97.31 124 ARG A C 1
ATOM 957 O O . ARG A 1 124 ? -8.875 22.328 17.359 1 97.31 124 ARG A O 1
ATOM 964 N N . ILE A 1 125 ? -6.852 23.375 17.344 1 96.88 125 ILE A N 1
ATOM 965 C CA . ILE A 1 125 ? -6.145 22.328 16.609 1 96.88 125 ILE A CA 1
ATOM 966 C C . ILE A 1 125 ? -4.746 22.156 17.188 1 96.88 125 ILE A C 1
ATOM 968 O O . ILE A 1 125 ? -3.994 23.125 17.312 1 96.88 125 ILE A O 1
ATOM 972 N N . LYS A 1 126 ? -4.484 20.953 17.609 1 97.19 126 LYS A N 1
ATOM 973 C CA . LYS A 1 126 ? -3.158 20.578 18.094 1 97.19 126 LYS A CA 1
ATOM 974 C C . LYS A 1 126 ? -2.389 19.797 17.047 1 97.19 126 LYS A C 1
ATOM 976 O O . LYS A 1 126 ? -2.875 18.766 16.562 1 97.19 126 LYS A O 1
ATOM 981 N N . VAL A 1 127 ? -1.229 20.297 16.703 1 97.25 127 VAL A N 1
ATOM 982 C CA . VAL A 1 127 ? -0.444 19.656 15.656 1 97.25 127 VAL A CA 1
ATOM 983 C C . VAL A 1 127 ? 0.971 19.391 16.156 1 97.25 127 VAL A C 1
ATOM 985 O O . VAL A 1 127 ? 1.4 19.953 17.156 1 97.25 127 VAL A O 1
ATOM 988 N N . ARG A 1 128 ? 1.583 18.5 15.516 1 97.38 128 ARG A N 1
ATOM 989 C CA . ARG A 1 128 ? 3.008 18.281 15.727 1 97.38 128 ARG A CA 1
ATOM 990 C C . ARG A 1 128 ? 3.787 18.438 14.422 1 97.38 128 ARG A C 1
ATOM 992 O O . ARG A 1 128 ? 3.24 18.234 13.336 1 97.38 128 ARG A O 1
ATOM 999 N N . THR A 1 129 ? 5.012 18.812 14.523 1 97.19 129 THR A N 1
ATOM 1000 C CA . THR A 1 129 ? 5.941 18.891 13.398 1 97.19 129 THR A CA 1
ATOM 1001 C C . THR A 1 129 ? 7.277 18.25 13.758 1 97.19 129 THR A C 1
ATOM 1003 O O . THR A 1 129 ? 7.805 18.469 14.852 1 97.19 129 THR A O 1
ATOM 1006 N N . ALA A 1 130 ? 7.75 17.469 12.859 1 95.75 130 ALA A N 1
ATOM 1007 C CA . ALA A 1 130 ? 9.031 16.812 13.078 1 95.75 130 ALA A CA 1
ATOM 1008 C C . ALA A 1 130 ? 10.195 17.734 12.742 1 95.75 130 ALA A C 1
ATOM 1010 O O . ALA A 1 130 ? 10.125 18.5 11.766 1 95.75 130 ALA A O 1
ATOM 1011 N N . GLY A 1 131 ? 11.266 17.688 13.523 1 95.12 131 GLY A N 1
ATOM 1012 C CA . GLY A 1 131 ? 12.43 18.547 13.336 1 95.12 131 GLY A CA 1
ATOM 1013 C C . GLY A 1 131 ? 13.484 17.938 12.438 1 95.12 131 GLY A C 1
ATOM 1014 O O . GLY A 1 131 ? 14.445 18.594 12.055 1 95.12 131 GLY A O 1
ATOM 1015 N N . GLY A 1 132 ? 13.281 16.672 12.125 1 97.12 132 GLY A N 1
ATOM 1016 C CA . GLY A 1 132 ? 14.219 16.031 11.227 1 97.12 132 GLY A CA 1
ATOM 1017 C C . GLY A 1 132 ? 15.242 15.172 11.945 1 97.12 132 GLY A C 1
ATOM 1018 O O . GLY A 1 132 ? 15.406 15.273 13.156 1 97.12 132 GLY A O 1
ATOM 1019 N N . GLN A 1 133 ? 15.891 14.391 11.133 1 98.31 133 GLN A N 1
ATOM 1020 C CA . GLN A 1 133 ? 16.969 13.531 11.617 1 98.31 133 GLN A CA 1
ATOM 1021 C C . GLN A 1 133 ? 18.188 14.367 12.031 1 98.31 133 GLN A C 1
ATOM 1023 O O . GLN A 1 133 ? 18.531 15.336 11.359 1 98.31 133 GLN A O 1
ATOM 1028 N N . CYS A 1 134 ? 18.828 13.977 13.133 1 97.62 134 CYS A N 1
ATOM 1029 C CA . CYS A 1 134 ? 20.047 14.609 13.594 1 97.62 134 CYS A CA 1
ATOM 1030 C C . CYS A 1 134 ? 21.281 13.891 13.055 1 97.62 134 CYS A C 1
ATOM 1032 O O . CYS A 1 134 ? 22.375 14.445 13.055 1 97.62 134 CYS A O 1
ATOM 1034 N N . PHE A 1 135 ? 21.156 12.656 12.695 1 96.81 135 PHE A N 1
ATOM 1035 C CA . PHE A 1 135 ? 22.188 11.836 12.055 1 96.81 135 PHE A CA 1
ATOM 1036 C C . PHE A 1 135 ? 21.562 10.852 11.078 1 96.81 135 PHE A C 1
ATOM 1038 O O . PHE A 1 135 ? 20.359 10.555 11.172 1 96.81 135 PHE A O 1
ATOM 1045 N N . PRO A 1 136 ? 22.344 10.414 10.234 1 94.56 136 PRO A N 1
ATOM 1046 C CA . PRO A 1 136 ? 21.797 9.492 9.234 1 94.56 136 PRO A CA 1
ATOM 1047 C C . PRO A 1 136 ? 21.172 8.242 9.859 1 94.56 136 PRO A C 1
ATOM 1049 O O . PRO A 1 136 ? 21.719 7.695 10.82 1 94.56 136 PRO A O 1
ATOM 1052 N N . ARG A 1 137 ? 20 7.836 9.414 1 96.69 137 ARG A N 1
ATOM 1053 C CA . ARG A 1 137 ? 19.312 6.586 9.727 1 96.69 137 ARG A CA 1
ATOM 1054 C C . ARG A 1 137 ? 18.688 6.641 11.117 1 96.69 137 ARG A C 1
ATOM 1056 O O . ARG A 1 137 ? 18.281 5.613 11.664 1 96.69 137 ARG A O 1
ATOM 1063 N N . GLU A 1 138 ? 18.672 7.902 11.656 1 98.12 138 GLU A N 1
ATOM 1064 C CA . GLU A 1 138 ? 17.891 8.039 12.875 1 98.12 138 GLU A CA 1
ATOM 1065 C C . GLU A 1 138 ? 16.438 7.641 12.641 1 98.12 138 GLU A C 1
ATOM 1067 O O . GLU A 1 138 ? 15.781 8.148 11.719 1 98.12 138 GLU A O 1
ATOM 1072 N N . GLY A 1 139 ? 15.883 6.738 13.422 1 97.69 139 GLY A N 1
ATOM 1073 C CA . GLY A 1 139 ? 14.531 6.223 13.227 1 97.69 139 GLY A CA 1
ATOM 1074 C C . GLY A 1 139 ? 13.453 7.246 13.531 1 97.69 139 GLY A C 1
ATOM 1075 O O . GLY A 1 139 ? 13.688 8.195 14.281 1 97.69 139 GLY A O 1
ATOM 1076 N N . MET A 1 140 ? 12.336 7.016 13 1 97.62 140 MET A N 1
ATOM 1077 C CA . MET A 1 140 ? 11.227 7.953 13.117 1 97.62 140 MET A CA 1
ATOM 1078 C C . MET A 1 140 ? 10.812 8.133 14.57 1 97.62 140 MET A C 1
ATOM 1080 O O . MET A 1 140 ? 10.406 9.219 14.984 1 97.62 140 MET A O 1
ATOM 1084 N N . LEU A 1 141 ? 10.867 7.043 15.398 1 97.31 141 LEU A N 1
ATOM 1085 C CA . LEU A 1 141 ? 10.5 7.129 16.812 1 97.31 141 LEU A CA 1
ATOM 1086 C C . LEU A 1 141 ? 11.344 8.18 17.531 1 97.31 141 LEU A C 1
ATOM 1088 O O . LEU A 1 141 ? 10.812 8.984 18.297 1 97.31 141 LEU A O 1
ATOM 1092 N N . ALA A 1 142 ? 12.648 8.141 17.281 1 97.44 142 ALA A N 1
ATOM 1093 C CA . ALA A 1 142 ? 13.555 9.109 17.891 1 97.44 142 ALA A CA 1
ATOM 1094 C C . ALA A 1 142 ? 13.281 10.523 17.391 1 97.44 142 ALA A C 1
ATOM 1096 O O . ALA A 1 142 ? 13.273 11.477 18.156 1 97.44 142 ALA A O 1
ATOM 1097 N N . VAL A 1 143 ? 13.086 10.664 16.094 1 97.5 143 VAL A N 1
ATOM 1098 C CA . VAL A 1 143 ? 12.789 11.953 15.492 1 97.5 143 VAL A CA 1
ATOM 1099 C C . VAL A 1 143 ? 11.508 12.523 16.094 1 97.5 143 VAL A C 1
ATOM 1101 O O . VAL A 1 143 ? 11.453 13.703 16.469 1 97.5 143 VAL A O 1
ATOM 1104 N N . ALA A 1 144 ? 10.477 11.711 16.172 1 94.5 144 ALA A N 1
ATOM 1105 C CA . ALA A 1 144 ? 9.188 12.125 16.719 1 94.5 144 ALA A CA 1
ATOM 1106 C C . ALA A 1 144 ? 9.305 12.516 18.188 1 94.5 144 ALA A C 1
ATOM 1108 O O . ALA A 1 144 ? 8.539 13.352 18.672 1 94.5 144 ALA A O 1
ATOM 1109 N N . GLY A 1 145 ? 10.297 11.875 18.875 1 94.56 145 GLY A N 1
ATOM 1110 C CA . GLY A 1 145 ? 10.508 12.172 20.281 1 94.56 145 GLY A CA 1
ATOM 1111 C C . GLY A 1 145 ? 10.93 13.609 20.531 1 94.56 145 GLY A C 1
ATOM 1112 O O . GLY A 1 145 ? 10.766 14.133 21.641 1 94.56 145 GLY A O 1
ATOM 1113 N N . ARG A 1 146 ? 11.383 14.281 19.484 1 94.56 146 ARG A N 1
ATOM 1114 C CA . ARG A 1 146 ? 11.812 15.664 19.594 1 94.56 146 ARG A CA 1
ATOM 1115 C C . ARG A 1 146 ? 10.914 16.594 18.797 1 94.56 146 ARG A C 1
ATOM 1117 O O . ARG A 1 146 ? 11.305 17.703 18.453 1 94.56 146 ARG A O 1
ATOM 1124 N N . GLN A 1 147 ? 9.797 16.172 18.547 1 94.19 147 GLN A N 1
ATOM 1125 C CA . GLN A 1 147 ? 8.883 16.969 17.734 1 94.19 147 GLN A CA 1
ATOM 1126 C C . GLN A 1 147 ? 8.406 18.203 18.484 1 94.19 147 GLN A C 1
ATOM 1128 O O . GLN A 1 147 ? 8.43 18.234 19.719 1 94.19 147 GLN A O 1
ATOM 1133 N N . ALA A 1 148 ? 8.078 19.219 17.703 1 96.12 148 ALA A N 1
ATOM 1134 C CA . ALA A 1 148 ? 7.426 20.391 18.266 1 96.12 148 ALA A CA 1
ATOM 1135 C C . ALA A 1 148 ? 5.906 20.25 18.219 1 96.12 148 ALA A C 1
ATOM 1137 O O . ALA A 1 148 ? 5.352 19.75 17.25 1 96.12 148 ALA A O 1
ATOM 1138 N N . THR A 1 149 ? 5.258 20.641 19.328 1 96.12 149 THR A N 1
ATOM 1139 C CA . THR A 1 149 ? 3.799 20.641 19.375 1 96.12 149 THR A CA 1
ATOM 1140 C C . THR A 1 149 ? 3.27 22.078 19.484 1 96.12 149 THR A C 1
ATOM 1142 O O . THR A 1 149 ? 3.82 22.891 20.234 1 96.12 149 THR A O 1
ATOM 1145 N N . ASN A 1 150 ? 2.277 22.359 18.688 1 95.62 150 ASN A N 1
ATOM 1146 C CA . ASN A 1 150 ? 1.605 23.656 18.703 1 95.62 150 ASN A CA 1
ATOM 1147 C C . ASN A 1 150 ? 0.088 23.5 18.766 1 95.62 150 ASN A C 1
ATOM 1149 O O . ASN A 1 150 ? -0.463 22.547 18.219 1 95.62 150 ASN A O 1
ATOM 1153 N N . THR A 1 151 ? -0.442 24.406 19.453 1 97.12 151 THR A N 1
ATOM 1154 C CA . THR A 1 151 ? -1.898 24.5 19.484 1 97.12 151 THR A CA 1
ATOM 1155 C C . THR A 1 151 ? -2.371 25.828 18.906 1 97.12 151 THR A C 1
ATOM 1157 O O . THR A 1 151 ? -1.939 26.891 19.359 1 97.12 151 THR A O 1
ATOM 1160 N N . PHE A 1 152 ? -3.217 25.703 17.953 1 96.12 152 PHE A N 1
ATOM 1161 C CA . PHE A 1 152 ? -3.814 26.891 17.344 1 96.12 152 PHE A CA 1
ATOM 1162 C C . PHE A 1 152 ? -5.273 27.031 17.766 1 96.12 152 PHE A C 1
ATOM 1164 O O . PHE A 1 152 ? -6 26.031 17.844 1 96.12 152 PHE A O 1
ATOM 1171 N N . GLU A 1 153 ? -5.59 28.266 18.094 1 97.5 153 GLU A N 1
ATOM 1172 C CA . GLU A 1 153 ? -6.961 28.547 18.516 1 97.5 153 GLU A CA 1
ATOM 1173 C C . GLU A 1 153 ? -7.672 29.469 17.531 1 97.5 153 GLU A C 1
ATOM 1175 O O . GLU A 1 153 ? -7.059 30.391 16.984 1 97.5 153 GLU A O 1
ATOM 1180 N N . ALA A 1 154 ? -8.961 29.203 17.391 1 96.81 154 ALA A N 1
ATOM 1181 C CA . ALA A 1 154 ? -9.82 30.031 16.531 1 96.81 154 ALA A CA 1
ATOM 1182 C C . ALA A 1 154 ? -9.172 30.266 15.172 1 96.81 154 ALA A C 1
ATOM 1184 O O . ALA A 1 154 ? -9.023 31.406 14.742 1 96.81 154 ALA A O 1
ATOM 1185 N N . VAL A 1 155 ? -8.859 29.219 14.531 1 97.25 155 VAL A N 1
ATOM 1186 C CA . VAL A 1 155 ? -8.117 29.312 13.281 1 97.25 155 VAL A CA 1
ATOM 1187 C C . VAL A 1 155 ? -8.961 28.75 12.141 1 97.25 155 VAL A C 1
ATOM 1189 O O . VAL A 1 155 ? -9.664 27.75 12.305 1 97.25 155 VAL A O 1
ATOM 1192 N N . LYS A 1 156 ? -8.977 29.469 11.039 1 98.19 156 LYS A N 1
ATOM 1193 C CA . LYS A 1 156 ? -9.609 29 9.812 1 98.19 156 LYS A CA 1
ATOM 1194 C C . LYS A 1 156 ? -8.602 28.281 8.914 1 98.19 156 LYS A C 1
ATOM 1196 O O . LYS A 1 156 ? -7.461 28.734 8.766 1 98.19 156 LYS A O 1
ATOM 1201 N N . GLY A 1 157 ? -9.031 27.109 8.398 1 98.31 157 GLY A N 1
ATOM 1202 C CA . GLY A 1 157 ? -8.102 26.391 7.535 1 98.31 157 GLY A CA 1
ATOM 1203 C C . GLY A 1 157 ? -8.672 25.109 6.984 1 98.31 157 GLY A C 1
ATOM 1204 O O . GLY A 1 157 ? -9.891 24.984 6.805 1 98.31 157 GLY A O 1
ATOM 1205 N N . THR A 1 158 ? -7.793 24.234 6.555 1 98.62 158 THR A N 1
ATOM 1206 C CA . THR A 1 158 ? -8.148 23 5.867 1 98.62 158 THR A CA 1
ATOM 1207 C C . THR A 1 158 ? -7.438 21.812 6.5 1 98.62 158 THR A C 1
ATOM 1209 O O . THR A 1 158 ? -6.234 21.875 6.773 1 98.62 158 THR A O 1
ATOM 1212 N N . ILE A 1 159 ? -8.172 20.766 6.871 1 98.44 159 ILE A N 1
ATOM 1213 C CA . ILE A 1 159 ? -7.637 19.453 7.203 1 98.44 159 ILE A CA 1
ATOM 1214 C C . ILE A 1 159 ? -7.691 18.547 5.977 1 98.44 159 ILE A C 1
ATOM 1216 O O . ILE A 1 159 ? -8.703 18.5 5.273 1 98.44 159 ILE A O 1
ATOM 1220 N N . ILE A 1 160 ? -6.641 17.906 5.648 1 98.56 160 ILE A N 1
ATOM 1221 C CA . ILE A 1 160 ? -6.629 16.891 4.602 1 98.56 160 ILE A CA 1
ATOM 1222 C C . ILE A 1 160 ? -6.008 15.602 5.137 1 98.56 160 ILE A C 1
ATOM 1224 O O . ILE A 1 160 ? -5.254 15.625 6.113 1 98.56 160 ILE A O 1
ATOM 1228 N N . GLY A 1 161 ? -6.301 14.516 4.457 1 98.25 161 GLY A N 1
ATOM 1229 C CA . GLY A 1 161 ? -5.641 13.266 4.809 1 98.25 161 GLY A CA 1
ATOM 1230 C C . GLY A 1 161 ? -6.402 12.039 4.348 1 98.25 161 GLY A C 1
ATOM 1231 O O . GLY A 1 161 ? -7.109 12.086 3.338 1 98.25 161 GLY A O 1
ATOM 1232 N N . PHE A 1 162 ? -6.078 11.008 5.066 1 98.62 162 PHE A N 1
ATOM 1233 C CA . PHE A 1 162 ? -6.586 9.703 4.656 1 98.62 162 PHE A CA 1
ATOM 1234 C C . PHE A 1 162 ? -7.008 8.883 5.871 1 98.62 162 PHE A C 1
ATOM 1236 O O . PHE A 1 162 ? -6.457 9.047 6.961 1 98.62 162 PHE A O 1
ATOM 1243 N N . ARG A 1 163 ? -7.949 8.117 5.703 1 97.94 163 ARG A N 1
ATOM 1244 C CA . ARG A 1 163 ? -8.203 6.949 6.547 1 97.94 163 ARG A CA 1
ATOM 1245 C C . ARG A 1 163 ? -7.875 5.656 5.805 1 97.94 163 ARG A C 1
ATOM 1247 O O . ARG A 1 163 ? -8.477 5.359 4.773 1 97.94 163 ARG A O 1
ATOM 1254 N N . CYS A 1 164 ? -6.941 4.945 6.305 1 97.88 164 CYS A N 1
ATOM 1255 C CA . CYS A 1 164 ? -6.473 3.746 5.613 1 97.88 164 CYS A CA 1
ATOM 1256 C C . CYS A 1 164 ? -6.941 2.486 6.332 1 97.88 164 CYS A C 1
ATOM 1258 O O . CYS A 1 164 ? -7.062 2.473 7.559 1 97.88 164 CYS A O 1
ATOM 1260 N N . PRO A 1 165 ? -7.234 1.439 5.582 1 97.88 165 PRO A N 1
ATOM 1261 C CA . PRO A 1 165 ? -7.645 0.174 6.195 1 97.88 165 PRO A CA 1
ATOM 1262 C C . PRO A 1 165 ? -6.52 -0.489 6.988 1 97.88 165 PRO A C 1
ATOM 1264 O O . PRO A 1 165 ? -5.344 -0.181 6.773 1 97.88 165 PRO A O 1
ATOM 1267 N N . ALA A 1 166 ? -6.867 -1.397 7.824 1 96.81 166 ALA A N 1
ATOM 1268 C CA . ALA A 1 166 ? -5.941 -2.018 8.766 1 96.81 166 ALA A CA 1
ATOM 1269 C C . ALA A 1 166 ? -4.855 -2.799 8.039 1 96.81 166 ALA A C 1
ATOM 1271 O O . ALA A 1 166 ? -3.713 -2.867 8.5 1 96.81 166 ALA A O 1
ATOM 1272 N N . TYR A 1 167 ? -5.188 -3.338 6.863 1 97.25 167 TYR A N 1
ATOM 1273 C CA . TYR A 1 167 ? -4.285 -4.281 6.211 1 97.25 167 TYR A CA 1
ATOM 1274 C C . TYR A 1 167 ? -3.098 -3.557 5.586 1 97.25 167 TYR A C 1
ATOM 1276 O O . TYR A 1 167 ? -2.121 -4.188 5.176 1 97.25 167 TYR A O 1
ATOM 1284 N N . VAL A 1 168 ? -3.105 -2.188 5.57 1 97.69 168 VAL A N 1
ATOM 1285 C CA . VAL A 1 168 ? -1.968 -1.489 4.984 1 97.69 168 VAL A CA 1
ATOM 1286 C C . VAL A 1 168 ? -1.044 -0.983 6.09 1 97.69 168 VAL A C 1
ATOM 1288 O O . VAL A 1 168 ? -0.121 -0.208 5.828 1 97.69 168 VAL A O 1
ATOM 1291 N N . MET A 1 169 ? -1.325 -1.386 7.387 1 96.88 169 MET A N 1
ATOM 1292 C CA . MET A 1 169 ? -0.425 -0.98 8.461 1 96.88 169 MET A CA 1
ATOM 1293 C C . MET A 1 169 ? 1.013 -1.382 8.148 1 96.88 169 MET A C 1
ATOM 1295 O O . MET A 1 169 ? 1.272 -2.521 7.762 1 96.88 169 MET A O 1
ATOM 1299 N N . GLY A 1 170 ? 1.932 -0.44 8.312 1 96.62 170 GLY A N 1
ATOM 1300 C CA . GLY A 1 170 ? 3.324 -0.661 7.953 1 96.62 170 GLY A CA 1
ATOM 1301 C C . GLY A 1 170 ? 3.68 -0.118 6.582 1 96.62 170 GLY A C 1
ATOM 1302 O O . GLY A 1 170 ? 4.789 0.382 6.375 1 96.62 170 GLY A O 1
ATOM 1303 N N . LEU A 1 171 ? 2.744 -0.349 5.574 1 98.12 171 LEU A N 1
ATOM 1304 C CA . LEU A 1 171 ? 2.879 0.364 4.309 1 98.12 171 LEU A CA 1
ATOM 1305 C C . LEU A 1 171 ? 2.496 1.832 4.469 1 98.12 171 LEU A C 1
ATOM 1307 O O . LEU A 1 171 ? 3.236 2.721 4.035 1 98.12 171 LEU A O 1
ATOM 1311 N N . ASN A 1 172 ? 1.44 2.049 5.047 1 97.94 172 ASN A N 1
ATOM 1312 C CA . ASN A 1 172 ? 0.869 3.326 5.457 1 97.94 172 ASN A CA 1
ATOM 1313 C C . ASN A 1 172 ? 0.415 3.291 6.914 1 97.94 172 ASN A C 1
ATOM 1315 O O . ASN A 1 172 ? 0.721 2.346 7.645 1 97.94 172 ASN A O 1
ATOM 1319 N N . VAL A 1 173 ? -0.183 4.371 7.352 1 96.75 173 VAL A N 1
ATOM 1320 C CA . VAL A 1 173 ? -0.761 4.453 8.688 1 96.75 173 VAL A CA 1
ATOM 1321 C C . VAL A 1 173 ? -2.217 3.994 8.648 1 96.75 173 VAL A C 1
ATOM 1323 O O . VAL A 1 173 ? -3.061 4.637 8.023 1 96.75 173 VAL A O 1
ATOM 1326 N N . ALA A 1 174 ? -2.502 2.85 9.32 1 96.38 174 ALA A N 1
ATOM 1327 C CA . ALA A 1 174 ? -3.898 2.436 9.438 1 96.38 174 ALA A CA 1
ATOM 1328 C C . ALA A 1 174 ? -4.699 3.436 10.266 1 96.38 174 ALA A C 1
ATOM 1330 O O . ALA A 1 174 ? -4.215 3.932 11.289 1 96.38 174 ALA A O 1
ATOM 1331 N N . GLY A 1 175 ? -5.93 3.666 9.812 1 95.31 175 GLY A N 1
ATOM 1332 C CA . GLY A 1 175 ? -6.727 4.688 10.477 1 95.31 175 GLY A CA 1
ATOM 1333 C C . GLY A 1 175 ? -6.477 6.082 9.93 1 95.31 175 GLY A C 1
ATOM 1334 O O . GLY A 1 175 ? -6.094 6.238 8.766 1 95.31 175 GLY A O 1
ATOM 1335 N N . ASP A 1 176 ? -6.762 7.086 10.719 1 95.69 176 ASP A N 1
ATOM 1336 C CA . ASP A 1 176 ? -6.719 8.469 10.258 1 95.69 176 ASP A CA 1
ATOM 1337 C C . ASP A 1 176 ? -5.293 9.016 10.273 1 95.69 176 ASP A C 1
ATOM 1339 O O . ASP A 1 176 ? -4.578 8.867 11.266 1 95.69 176 ASP A O 1
ATOM 1343 N N . HIS A 1 177 ? -4.863 9.539 9.336 1 97.81 177 HIS A N 1
ATOM 1344 C CA . HIS A 1 177 ? -3.66 10.344 9.172 1 97.81 177 HIS A CA 1
ATOM 1345 C C . HIS A 1 177 ? -3.984 11.703 8.555 1 97.81 177 HIS A C 1
ATOM 1347 O O . HIS A 1 177 ? -4.254 11.789 7.352 1 97.81 177 HIS A O 1
ATOM 1353 N N . LEU A 1 178 ? -3.896 12.742 9.344 1 98.38 178 LEU A N 1
ATOM 1354 C CA . LEU A 1 178 ? -4.426 14.039 8.945 1 98.38 178 LEU A CA 1
ATOM 1355 C C . LEU A 1 178 ? -3.385 15.133 9.148 1 98.38 178 LEU A C 1
ATOM 1357 O O . LEU A 1 178 ? -2.645 15.117 10.133 1 98.38 178 LEU A O 1
ATOM 1361 N N . HIS A 1 179 ? -3.311 16.016 8.281 1 98.69 179 HIS A N 1
ATOM 1362 C CA . HIS A 1 179 ? -2.525 17.25 8.375 1 98.69 179 HIS A CA 1
ATOM 1363 C C . HIS A 1 179 ? -3.414 18.484 8.273 1 98.69 179 HIS A C 1
ATOM 1365 O O . HIS A 1 179 ? -4.516 18.406 7.723 1 98.69 179 HIS A O 1
ATOM 1371 N N . PHE A 1 180 ? -2.969 19.562 8.828 1 98.44 180 PHE A N 1
ATOM 1372 C CA . PHE A 1 180 ? -3.703 20.828 8.859 1 98.44 180 PHE A CA 1
ATOM 1373 C C . PHE A 1 180 ? -2.861 21.953 8.289 1 98.44 180 PHE A C 1
ATOM 1375 O O . PHE A 1 180 ? -1.65 22.016 8.508 1 98.44 180 PHE A O 1
ATOM 1382 N N . ILE A 1 181 ? -3.564 22.844 7.582 1 98.31 181 ILE A N 1
ATOM 1383 C CA . ILE A 1 181 ? -2.971 24.109 7.164 1 98.31 181 ILE A CA 1
ATOM 1384 C C . ILE A 1 181 ? -3.998 25.219 7.297 1 98.31 181 ILE A C 1
ATOM 1386 O O . ILE A 1 181 ? -5.164 25.047 6.934 1 98.31 181 ILE A O 1
ATOM 1390 N N . ASP A 1 182 ? -3.539 26.359 7.781 1 97.69 182 ASP A N 1
ATOM 1391 C CA . ASP A 1 182 ? -4.477 27.453 7.965 1 97.69 182 ASP A CA 1
ATOM 1392 C C . ASP A 1 182 ? -4.727 28.188 6.648 1 97.69 182 ASP A C 1
ATOM 1394 O O . ASP A 1 182 ? -4.027 27.953 5.66 1 97.69 182 ASP A O 1
ATOM 1398 N N . GLU A 1 183 ? -5.688 29.031 6.629 1 97.56 183 GLU A N 1
ATOM 1399 C CA . GLU A 1 183 ? -6.133 29.719 5.426 1 97.56 183 GLU A CA 1
ATOM 1400 C C . GLU A 1 183 ? -5.016 30.594 4.848 1 97.56 183 GLU A C 1
ATOM 1402 O O . GLU A 1 183 ? -4.898 30.734 3.629 1 97.56 183 GLU A O 1
ATOM 1407 N N . GLU A 1 184 ? -4.195 31.141 5.746 1 96.5 184 GLU A N 1
ATOM 1408 C CA . GLU A 1 184 ? -3.133 32.062 5.316 1 96.5 184 GLU A CA 1
ATOM 1409 C C . GLU A 1 184 ? -1.877 31.281 4.926 1 96.5 184 GLU A C 1
ATOM 1411 O O . GLU A 1 184 ? -0.915 31.859 4.422 1 96.5 184 GLU A O 1
ATOM 1416 N N . ARG A 1 185 ? -1.862 29.953 5.121 1 97.19 185 ARG A N 1
ATOM 1417 C CA . ARG A 1 185 ? -0.736 29.094 4.801 1 97.19 185 ARG A CA 1
ATOM 1418 C C . ARG A 1 185 ? 0.502 29.469 5.602 1 97.19 185 ARG A C 1
ATOM 1420 O O . ARG A 1 185 ? 1.605 29.547 5.055 1 97.19 185 ARG A O 1
ATOM 1427 N N . GLN A 1 186 ? 0.207 29.734 6.891 1 95.44 186 GLN A N 1
ATOM 1428 C CA . GLN A 1 186 ? 1.302 30.172 7.754 1 95.44 186 GLN A CA 1
ATOM 1429 C C . GLN A 1 186 ? 1.472 29.234 8.938 1 95.44 186 GLN A C 1
ATOM 1431 O O . GLN A 1 186 ? 2.494 29.266 9.625 1 95.44 186 GLN A O 1
ATOM 1436 N N . LYS A 1 187 ? 0.47 28.453 9.102 1 94.19 187 LYS A N 1
ATOM 1437 C CA . LYS A 1 187 ? 0.467 27.516 10.219 1 94.19 187 LYS A CA 1
ATOM 1438 C C . LYS A 1 187 ? -0.056 26.141 9.781 1 94.19 187 LYS A C 1
ATOM 1440 O O . LYS A 1 187 ? -0.961 26.062 8.945 1 94.19 187 LYS A O 1
ATOM 1445 N N . GLY A 1 188 ? 0.489 25.141 10.398 1 96.31 188 GLY A N 1
ATOM 1446 C CA . GLY A 1 188 ? -0.007 23.812 10.086 1 96.31 188 GLY A CA 1
ATOM 1447 C C . GLY A 1 188 ? 0.823 22.703 10.711 1 96.31 188 GLY A C 1
ATOM 1448 O O . GLY A 1 188 ? 1.613 22.953 11.625 1 96.31 188 GLY A O 1
ATOM 1449 N N . GLY A 1 189 ? 0.548 21.516 10.359 1 97.69 189 GLY A N 1
ATOM 1450 C CA . GLY A 1 189 ? 1.271 20.359 10.867 1 97.69 189 GLY A CA 1
ATOM 1451 C C . GLY A 1 189 ? 0.439 19.078 10.867 1 97.69 189 GLY A C 1
ATOM 1452 O O . GLY A 1 189 ? -0.657 19.047 10.305 1 97.69 189 GLY A O 1
ATOM 1453 N N . HIS A 1 190 ? 0.999 18.016 11.391 1 98.06 190 HIS A N 1
ATOM 1454 C CA . HIS A 1 190 ? 0.342 16.734 11.617 1 98.06 190 HIS A CA 1
ATOM 1455 C C . HIS A 1 190 ? -0.642 16.812 12.781 1 98.06 190 HIS A C 1
ATOM 1457 O O . HIS A 1 190 ? -0.249 17.094 13.914 1 98.06 190 HIS A O 1
ATOM 1463 N N . ILE A 1 191 ? -1.849 16.484 12.57 1 97.81 191 ILE A N 1
ATOM 1464 C CA . ILE A 1 191 ? -2.9 16.703 13.555 1 97.81 191 ILE A CA 1
ATOM 1465 C C . ILE A 1 191 ? -2.812 15.633 14.648 1 97.81 191 ILE A C 1
ATOM 1467 O O . ILE A 1 191 ? -2.756 14.438 14.359 1 97.81 191 ILE A O 1
ATOM 1471 N N . LEU A 1 192 ? -2.865 16.125 15.859 1 96.69 192 LEU A N 1
ATOM 1472 C CA . LEU A 1 192 ? -3.039 15.266 17.031 1 96.69 192 LEU A CA 1
ATOM 1473 C C . LEU A 1 192 ? -4.484 15.297 17.516 1 96.69 192 LEU A C 1
ATOM 1475 O O . LEU A 1 192 ? -5.062 14.258 17.828 1 96.69 192 LEU A O 1
ATOM 1479 N N . GLU A 1 193 ? -4.961 16.516 17.547 1 96.62 193 GLU A N 1
ATOM 1480 C CA . GLU A 1 193 ? -6.332 16.766 17.984 1 96.62 193 GLU A CA 1
ATOM 1481 C C . GLU A 1 193 ? -6.922 17.984 17.281 1 96.62 193 GLU A C 1
ATOM 1483 O O . GLU A 1 193 ? -6.18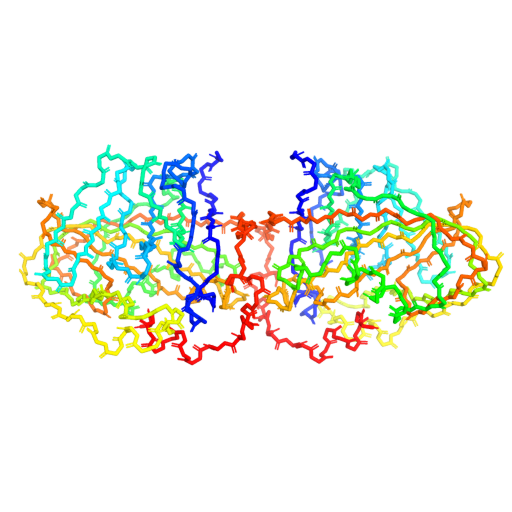8 18.891 16.875 1 96.62 193 GLU A O 1
ATOM 1488 N N . PHE A 1 194 ? -8.25 17.906 17.203 1 97.19 194 PHE A N 1
ATOM 1489 C CA . PHE A 1 194 ? -8.906 19.109 16.75 1 97.19 194 PHE A CA 1
ATOM 1490 C C . PHE A 1 194 ? -10.32 19.219 17.328 1 97.19 194 PHE A C 1
ATOM 1492 O O . PHE A 1 194 ? -10.883 18.219 17.781 1 97.19 194 PHE A O 1
ATOM 1499 N N . GLU A 1 195 ? -10.766 20.406 17.391 1 96.81 195 GLU A N 1
ATOM 1500 C CA . GLU A 1 195 ? -12.148 20.766 17.703 1 96.81 195 GLU A CA 1
ATOM 1501 C C . GLU A 1 195 ? -12.656 21.859 16.75 1 96.81 195 GLU A C 1
ATOM 1503 O O . GLU A 1 195 ? -11.984 22.859 16.531 1 96.81 195 GLU A O 1
ATOM 1508 N N . THR A 1 196 ? -13.766 21.625 16.219 1 96 196 THR A N 1
ATOM 1509 C CA . THR A 1 196 ? -14.297 22.609 15.281 1 96 196 THR A CA 1
ATOM 1510 C C . THR A 1 196 ? -15.078 23.688 16.031 1 96 196 THR A C 1
ATOM 1512 O O . THR A 1 196 ? -15.461 23.5 17.188 1 96 196 THR A O 1
ATOM 1515 N N . GLU A 1 197 ? -15.234 24.844 15.352 1 93.19 197 GLU A N 1
ATOM 1516 C CA . GLU A 1 197 ? -16.141 25.906 15.758 1 93.19 197 GLU A CA 1
ATOM 1517 C C . GLU A 1 197 ? -17.375 25.953 14.867 1 93.19 197 GLU A C 1
ATOM 1519 O O . GLU A 1 197 ? -17.391 26.656 13.852 1 93.19 197 GLU A O 1
ATOM 1524 N N . GLY A 1 198 ? -18.391 25.203 15.148 1 92.62 198 GLY A N 1
ATOM 1525 C CA . GLY A 1 198 ? -19.562 25.109 14.305 1 92.62 198 GLY A CA 1
ATOM 1526 C C . GLY A 1 198 ? -19.422 24.094 13.195 1 92.62 198 GLY A C 1
ATOM 1527 O O . GLY A 1 198 ? -18.719 23.094 13.344 1 92.62 198 GLY A O 1
ATOM 1528 N N . ASP A 1 199 ? -20.156 24.391 12.055 1 95.38 199 ASP A N 1
ATOM 1529 C CA . ASP A 1 199 ? -20.156 23.438 10.945 1 95.38 199 ASP A CA 1
ATOM 1530 C C . ASP A 1 199 ? -18.906 23.609 10.086 1 95.38 199 ASP A C 1
ATOM 1532 O O . ASP A 1 199 ? -18.406 24.719 9.914 1 95.38 199 ASP A O 1
ATOM 1536 N N . VAL A 1 200 ? -18.391 22.547 9.633 1 97.44 200 VAL A N 1
ATOM 1537 C CA . VAL A 1 200 ? -17.297 22.516 8.656 1 97.44 200 VAL A CA 1
ATOM 1538 C C . VAL A 1 200 ? -17.781 21.812 7.379 1 97.44 200 VAL A C 1
ATOM 1540 O O . VAL A 1 200 ? -18.75 21.047 7.41 1 97.44 200 VAL A O 1
ATOM 1543 N N . GLU A 1 201 ? -17.188 22.172 6.258 1 98.25 201 GLU A N 1
ATOM 1544 C CA . GLU A 1 201 ? -17.391 21.453 5.012 1 98.25 201 GLU A CA 1
ATOM 1545 C C . GLU A 1 201 ? -16.516 20.203 4.938 1 98.25 201 GLU A C 1
ATOM 1547 O O . GLU A 1 201 ? -15.289 20.297 5.043 1 98.25 201 GLU A O 1
ATOM 1552 N N . VAL A 1 202 ? -17.141 19.094 4.777 1 98.44 202 VAL A N 1
ATOM 1553 C CA . VAL A 1 202 ? -16.406 17.828 4.754 1 98.44 202 VAL A CA 1
ATOM 1554 C C . VAL A 1 202 ? -16.594 17.156 3.396 1 98.44 202 VAL A C 1
ATOM 1556 O O . VAL A 1 202 ? -17.719 16.938 2.953 1 98.44 202 VAL A O 1
ATOM 1559 N N . GLY A 1 203 ? -15.516 16.891 2.656 1 98.69 203 GLY A N 1
ATOM 1560 C CA . GLY A 1 203 ? -15.484 16.062 1.464 1 98.69 203 GLY A CA 1
ATOM 1561 C C . GLY A 1 203 ? -14.797 14.734 1.686 1 98.69 203 GLY A C 1
ATOM 1562 O O . GLY A 1 203 ? -13.766 14.664 2.365 1 98.69 203 GLY A O 1
ATOM 1563 N N . VAL A 1 204 ? -15.391 13.695 1.174 1 98.69 204 VAL A N 1
ATOM 1564 C CA . VAL A 1 204 ? -14.82 12.367 1.362 1 98.69 204 VAL A CA 1
ATOM 1565 C C . VAL A 1 204 ? -14.906 11.578 0.059 1 98.69 204 VAL A C 1
ATOM 1567 O O . VAL A 1 204 ? -15.898 11.672 -0.667 1 98.69 204 VAL A O 1
ATOM 1570 N N . SER A 1 205 ? -13.859 10.867 -0.275 1 98.56 205 SER A N 1
ATOM 1571 C CA . SER A 1 205 ? -13.844 9.938 -1.404 1 98.56 205 SER A CA 1
ATOM 1572 C C . SER A 1 205 ? -13.461 8.531 -0.96 1 98.56 205 SER A C 1
ATOM 1574 O O . SER A 1 205 ? -12.516 8.352 -0.185 1 98.56 205 SER A O 1
ATOM 1576 N N . LEU A 1 206 ? -14.203 7.582 -1.348 1 98.38 206 LEU A N 1
ATOM 1577 C CA . LEU A 1 206 ? -13.859 6.172 -1.171 1 98.38 206 LEU A CA 1
ATOM 1578 C C . LEU A 1 206 ? -12.969 5.684 -2.309 1 98.38 206 LEU A C 1
ATOM 1580 O O . LEU A 1 206 ? -13.25 5.949 -3.48 1 98.38 206 LEU A O 1
ATOM 1584 N N . MET A 1 207 ? -11.898 5.031 -1.981 1 98.62 207 MET A N 1
ATOM 1585 C CA . MET A 1 207 ? -10.93 4.609 -2.99 1 98.62 207 MET A CA 1
ATOM 1586 C C . MET A 1 207 ? -10.609 3.125 -2.85 1 98.62 207 MET A C 1
ATOM 1588 O O . MET A 1 207 ? -10.492 2.613 -1.735 1 98.62 207 MET A O 1
ATOM 1592 N N . SER A 1 208 ? -10.453 2.416 -3.996 1 98.5 208 SER A N 1
ATOM 1593 C CA . SER A 1 208 ? -10.234 0.972 -3.994 1 98.5 208 SER A CA 1
ATOM 1594 C C . SER A 1 208 ? -8.977 0.599 -4.762 1 98.5 208 SER A C 1
ATOM 1596 O O . SER A 1 208 ? -8.688 -0.583 -4.965 1 98.5 208 SER A O 1
ATOM 1598 N N . LYS A 1 209 ? -8.242 1.56 -5.262 1 98.62 209 LYS A N 1
ATOM 1599 C CA . LYS A 1 209 ? -6.992 1.341 -5.984 1 98.62 209 LYS A CA 1
ATOM 1600 C C . LYS A 1 209 ? -5.824 2.029 -5.285 1 98.62 209 LYS A C 1
ATOM 1602 O O . LYS A 1 209 ? -5.914 3.205 -4.93 1 98.62 209 LYS A O 1
ATOM 1607 N N . PHE A 1 210 ? -4.832 1.28 -5.023 1 98.88 210 PHE A N 1
ATOM 1608 C CA . PHE A 1 210 ? -3.627 1.717 -4.332 1 98.88 210 PHE A CA 1
ATOM 1609 C C . PHE A 1 210 ? -2.391 1.457 -5.184 1 98.88 210 PHE A C 1
ATOM 1611 O O . PHE A 1 210 ? -2.08 0.307 -5.5 1 98.88 210 PHE A O 1
ATOM 1618 N N . HIS A 1 211 ? -1.652 2.525 -5.566 1 98.81 211 HIS A N 1
ATOM 1619 C CA . HIS A 1 211 ? -0.422 2.461 -6.348 1 98.81 211 HIS A CA 1
ATOM 1620 C C . HIS A 1 211 ? 0.797 2.758 -5.48 1 98.81 211 HIS A C 1
ATOM 1622 O O . HIS A 1 211 ? 1.024 3.906 -5.094 1 98.81 211 HIS A O 1
ATOM 1628 N N . LEU A 1 212 ? 1.591 1.79 -5.258 1 98.88 212 LEU A N 1
ATOM 1629 C CA . LEU A 1 212 ? 2.777 1.911 -4.418 1 98.88 212 LEU A CA 1
ATOM 1630 C C . LEU A 1 212 ? 4.047 1.893 -5.266 1 98.88 212 LEU A C 1
ATOM 1632 O O . LEU A 1 212 ? 4.207 1.031 -6.133 1 98.88 212 LEU A O 1
ATOM 1636 N N . GLU A 1 213 ? 4.871 2.818 -5.098 1 98.75 213 GLU A N 1
ATOM 1637 C CA . GLU A 1 213 ? 6.227 2.846 -5.641 1 98.75 213 GLU A CA 1
ATOM 1638 C C . GLU A 1 213 ? 7.266 2.877 -4.527 1 98.75 213 GLU A C 1
ATOM 1640 O O . GLU A 1 213 ? 7.199 3.723 -3.631 1 98.75 213 GLU A O 1
ATOM 1645 N N . VAL A 1 214 ? 8.148 1.968 -4.555 1 98.81 214 VAL A N 1
ATOM 1646 C CA . VAL A 1 214 ? 9.195 1.962 -3.535 1 98.81 214 VAL A CA 1
ATOM 1647 C C . VAL A 1 214 ? 10.523 2.393 -4.152 1 98.81 214 VAL A C 1
ATOM 1649 O O . VAL A 1 214 ? 10.695 2.34 -5.371 1 98.81 214 VAL A O 1
ATOM 1652 N N . PRO A 1 215 ? 11.461 2.891 -3.307 1 98.38 215 PRO A N 1
ATOM 1653 C CA . PRO A 1 215 ? 12.734 3.406 -3.811 1 98.38 215 PRO A CA 1
ATOM 1654 C C . PRO A 1 215 ? 13.547 2.348 -4.555 1 98.38 215 PRO A C 1
ATOM 1656 O O . PRO A 1 215 ? 13.57 1.184 -4.145 1 98.38 215 PRO A O 1
ATOM 1659 N N . THR A 1 216 ? 14.047 2.9 -5.641 1 94.94 216 THR A N 1
ATOM 1660 C CA . THR A 1 216 ? 15.031 2.1 -6.352 1 94.94 216 THR A CA 1
ATOM 1661 C C . THR A 1 216 ? 16.422 2.707 -6.203 1 94.94 216 THR A C 1
ATOM 1663 O O . THR A 1 216 ? 16.562 3.912 -5.973 1 94.94 216 THR A O 1
ATOM 1666 N N . GLU A 1 217 ? 17.438 2.018 -6.113 1 92.31 217 GLU A N 1
ATOM 1667 C CA . GLU A 1 217 ? 18.812 2.51 -5.996 1 92.31 217 GLU A CA 1
ATOM 1668 C C . GLU A 1 217 ? 19.016 3.256 -4.68 1 92.31 217 GLU A C 1
ATOM 1670 O O . GLU A 1 217 ? 19.578 4.355 -4.664 1 92.31 217 GLU A O 1
ATOM 1675 N N . ASP A 1 218 ? 18.406 2.932 -3.686 1 97.38 218 ASP A N 1
ATOM 1676 C CA . ASP A 1 218 ? 18.516 3.441 -2.322 1 97.38 218 ASP A CA 1
ATOM 1677 C C . ASP A 1 218 ? 18.984 2.354 -1.363 1 97.38 218 ASP A C 1
ATOM 1679 O O . ASP A 1 218 ? 18.203 1.527 -0.906 1 97.38 218 ASP A O 1
ATOM 1683 N N . GLU A 1 219 ? 20.234 2.432 -1.007 1 96.81 219 GLU A N 1
ATOM 1684 C CA . GLU A 1 219 ? 20.859 1.415 -0.157 1 96.81 219 GLU A CA 1
ATOM 1685 C C . GLU A 1 219 ? 20.188 1.366 1.214 1 96.81 219 GLU A C 1
ATOM 1687 O O . GLU A 1 219 ? 20.062 0.295 1.813 1 96.81 219 GLU A O 1
ATOM 1692 N N . GLU A 1 220 ? 19.781 2.564 1.71 1 97.81 220 GLU A N 1
ATOM 1693 C CA . GLU A 1 220 ? 19.078 2.594 2.986 1 97.81 220 GLU A CA 1
ATOM 1694 C C . GLU A 1 220 ? 17.797 1.764 2.928 1 97.81 220 GLU A C 1
ATOM 1696 O O . GLU A 1 220 ? 17.5 1.006 3.854 1 97.81 220 GLU A O 1
ATOM 1701 N N . PHE A 1 221 ? 17.078 1.87 1.82 1 98.62 221 PHE A N 1
ATOM 1702 C CA . PHE A 1 221 ? 15.844 1.12 1.662 1 98.62 221 PHE A CA 1
ATOM 1703 C C . PHE A 1 221 ? 16.125 -0.368 1.496 1 98.62 221 PHE A C 1
ATOM 1705 O O . PHE A 1 221 ? 15.438 -1.205 2.078 1 98.62 221 PHE A O 1
ATOM 1712 N N . ASN A 1 222 ? 17.172 -0.647 0.735 1 97.56 222 ASN A N 1
ATOM 1713 C CA . ASN A 1 222 ? 17.516 -2.039 0.472 1 97.56 222 ASN A CA 1
ATOM 1714 C C . ASN A 1 222 ? 17.875 -2.781 1.759 1 97.56 222 ASN A C 1
ATOM 1716 O O . ASN A 1 222 ? 17.609 -3.98 1.878 1 97.56 222 ASN A O 1
ATOM 1720 N N . GLU A 1 223 ? 18.359 -2.037 2.717 1 96.38 223 GLU A N 1
ATOM 1721 C CA . GLU A 1 223 ? 18.875 -2.662 3.934 1 96.38 223 GLU A CA 1
ATOM 1722 C C . GLU A 1 223 ? 17.844 -2.607 5.055 1 96.38 223 GLU A C 1
ATOM 1724 O O . GLU A 1 223 ? 17.969 -3.305 6.062 1 96.38 223 GLU A O 1
ATOM 1729 N N . ALA A 1 224 ? 16.828 -1.837 4.863 1 97.88 224 ALA A N 1
ATOM 1730 C CA . ALA A 1 224 ? 15.836 -1.618 5.922 1 97.88 224 ALA A CA 1
ATOM 1731 C C . ALA A 1 224 ? 15.141 -2.92 6.297 1 97.88 224 ALA A C 1
ATOM 1733 O O . ALA A 1 224 ? 14.875 -3.764 5.438 1 97.88 224 ALA A O 1
ATOM 1734 N N . SER A 1 225 ? 14.812 -3.127 7.531 1 97.06 225 SER A N 1
ATOM 1735 C CA . SER A 1 225 ? 14.125 -4.324 8.008 1 97.06 225 SER A CA 1
ATOM 1736 C C . SER A 1 225 ? 12.633 -4.262 7.695 1 97.06 225 SER A C 1
ATOM 1738 O O . SER A 1 225 ? 12.016 -5.285 7.398 1 97.06 225 SER A O 1
ATOM 1740 N N . LEU A 1 226 ? 12.07 -3.082 7.742 1 97.62 226 LEU A N 1
ATOM 1741 C CA . LEU A 1 226 ? 10.672 -2.803 7.461 1 97.62 226 LEU A CA 1
ATOM 1742 C C . LEU A 1 226 ? 9.758 -3.66 8.336 1 97.62 226 LEU A C 1
ATOM 1744 O O . LEU A 1 226 ? 8.773 -4.223 7.848 1 97.62 226 LEU A O 1
ATOM 1748 N N . VAL A 1 227 ? 10.102 -3.836 9.578 1 93 227 VAL A N 1
ATOM 1749 C CA . VAL A 1 227 ? 9.352 -4.668 10.508 1 93 227 VAL A CA 1
ATOM 1750 C C . VAL A 1 227 ? 7.941 -4.102 10.688 1 93 227 VAL A C 1
ATOM 1752 O O . VAL A 1 227 ? 7.754 -2.885 10.695 1 93 227 VAL A O 1
ATOM 1755 N N . HIS A 1 228 ? 7.031 -4.984 10.781 1 91.38 228 HIS A N 1
ATOM 1756 C CA . HIS A 1 228 ? 5.672 -4.59 11.141 1 91.38 228 HIS A CA 1
ATOM 1757 C C . HIS A 1 228 ? 5.598 -4.117 12.586 1 91.38 228 HIS A C 1
ATOM 1759 O O . HIS A 1 228 ? 5.441 -4.926 13.5 1 91.38 228 HIS A O 1
ATOM 1765 N N . ASP A 1 229 ? 5.621 -2.861 12.789 1 93 229 ASP A N 1
ATOM 1766 C CA . ASP A 1 229 ? 5.621 -2.252 14.117 1 93 229 ASP A CA 1
ATOM 1767 C C . ASP A 1 229 ? 4.371 -1.398 14.328 1 93 229 ASP A C 1
ATOM 1769 O O . ASP A 1 229 ? 4.465 -0.174 14.445 1 93 229 ASP A O 1
ATOM 1773 N N . LYS A 1 230 ? 3.281 -2.035 14.539 1 94.19 230 LYS A N 1
ATOM 1774 C CA . LYS A 1 230 ? 2.006 -1.346 14.695 1 94.19 230 LYS A CA 1
ATOM 1775 C C . LYS A 1 230 ? 2.057 -0.353 15.852 1 94.19 230 LYS A C 1
ATOM 1777 O O . LYS A 1 230 ? 1.676 0.81 15.695 1 94.19 230 LYS A O 1
ATOM 1782 N N . ASP A 1 231 ? 2.51 -0.792 16.984 1 94.94 231 ASP A N 1
ATOM 1783 C CA . ASP A 1 231 ? 2.531 0.048 18.172 1 94.94 231 ASP A CA 1
ATOM 1784 C C . ASP A 1 231 ? 3.408 1.28 17.969 1 94.94 231 ASP A C 1
ATOM 1786 O O . ASP A 1 231 ? 3.035 2.387 18.359 1 94.94 231 ASP A O 1
ATOM 1790 N N . GLY A 1 232 ? 4.551 1.076 17.375 1 94.94 232 GLY A N 1
ATOM 1791 C CA . GLY A 1 232 ? 5.441 2.193 17.094 1 94.94 232 GLY A CA 1
ATOM 1792 C C . GLY A 1 232 ? 4.836 3.213 16.141 1 94.94 232 GLY A C 1
ATOM 1793 O O . GLY A 1 232 ? 4.941 4.418 16.375 1 94.94 232 GLY A O 1
ATOM 1794 N N . ILE A 1 233 ? 4.203 2.736 15.117 1 95.19 233 ILE A N 1
ATOM 1795 C CA . ILE A 1 233 ? 3.596 3.607 14.125 1 95.19 233 ILE A CA 1
ATOM 1796 C C . ILE A 1 233 ? 2.443 4.387 14.758 1 95.19 233 ILE A C 1
ATOM 1798 O O . ILE A 1 233 ? 2.303 5.59 14.531 1 95.19 233 ILE A O 1
ATOM 1802 N N . GLU A 1 234 ? 1.661 3.721 15.555 1 92.94 234 GLU A N 1
ATOM 1803 C CA . GLU A 1 234 ? 0.558 4.395 16.234 1 92.94 234 GLU A CA 1
ATOM 1804 C C . GLU A 1 234 ? 1.07 5.453 17.203 1 92.94 234 GLU A C 1
ATOM 1806 O O . GLU A 1 234 ? 0.456 6.512 17.359 1 92.94 234 GLU A O 1
ATOM 1811 N N . LYS A 1 235 ? 2.166 5.145 17.859 1 91.56 235 LYS A N 1
ATOM 1812 C CA . LYS A 1 235 ? 2.75 6.086 18.812 1 91.56 235 LYS A CA 1
ATOM 1813 C C . LYS A 1 235 ? 3.18 7.375 18.109 1 91.56 235 LYS A C 1
ATOM 1815 O O . LYS A 1 235 ? 3.057 8.461 18.688 1 91.56 235 LYS A O 1
ATOM 1820 N N . VAL A 1 236 ? 3.615 7.234 16.875 1 91.06 236 VAL A N 1
ATOM 1821 C CA . VAL A 1 236 ? 4.188 8.398 16.203 1 91.06 236 VAL A CA 1
ATOM 1822 C C . VAL A 1 236 ? 3.123 9.086 15.344 1 91.06 236 VAL A C 1
ATOM 1824 O O . VAL A 1 236 ? 3.143 10.305 15.18 1 91.06 236 VAL A O 1
ATOM 1827 N N . GLU A 1 237 ? 2.234 8.297 14.789 1 87.06 237 GLU A N 1
ATOM 1828 C CA . GLU A 1 237 ? 1.316 8.859 13.805 1 87.06 237 GLU A CA 1
ATOM 1829 C C . GLU A 1 237 ? -0.106 8.93 14.352 1 87.06 237 GLU A C 1
ATOM 1831 O O . GLU A 1 237 ? -0.988 9.523 13.727 1 87.06 237 GLU A O 1
ATOM 1836 N N . GLY A 1 238 ? -0.44 8.18 15.398 1 77.88 238 GLY A N 1
ATOM 1837 C CA . GLY A 1 238 ? -1.787 8.102 15.945 1 77.88 238 GLY A CA 1
ATOM 1838 C C . GLY A 1 238 ? -2.168 9.32 16.766 1 77.88 238 GLY A C 1
ATOM 1839 O O . GLY A 1 238 ? -1.305 10.117 17.141 1 77.88 238 GLY A O 1
ATOM 1840 N N . MET B 1 1 ? -0.662 -1.238 -18.609 1 88.69 1 MET B N 1
ATOM 1841 C CA . MET B 1 1 ? 0.367 -1.043 -17.594 1 88.69 1 MET B CA 1
ATOM 1842 C C . MET B 1 1 ? 1.76 -1.226 -18.188 1 88.69 1 MET B C 1
ATOM 1844 O O . MET B 1 1 ? 1.942 -2 -19.125 1 88.69 1 MET B O 1
ATOM 1848 N N . ALA B 1 2 ? 2.773 -0.53 -17.641 1 92.88 2 ALA B N 1
ATOM 1849 C CA . ALA B 1 2 ? 4.156 -0.652 -18.094 1 92.88 2 ALA B CA 1
ATOM 1850 C C . ALA B 1 2 ? 4.723 -2.029 -17.766 1 92.88 2 ALA B C 1
ATOM 1852 O O . ALA B 1 2 ? 4.113 -2.795 -17.016 1 92.88 2 ALA B O 1
ATOM 1853 N N . GLN B 1 3 ? 5.785 -2.406 -18.391 1 97.88 3 GLN B N 1
ATOM 1854 C CA . GLN B 1 3 ? 6.449 -3.676 -18.109 1 97.88 3 GLN B CA 1
ATOM 1855 C C . GLN B 1 3 ? 7.008 -3.711 -16.688 1 97.88 3 GLN B C 1
ATOM 1857 O O . GLN B 1 3 ? 7.414 -2.678 -16.156 1 97.88 3 GLN B O 1
ATOM 1862 N N . ASN B 1 4 ? 6.98 -4.832 -16.156 1 98.44 4 ASN B N 1
ATOM 1863 C CA . ASN B 1 4 ? 7.645 -5.141 -14.898 1 98.44 4 ASN B CA 1
ATOM 1864 C C . ASN B 1 4 ? 7.098 -4.293 -13.758 1 98.44 4 ASN B C 1
ATOM 1866 O O . ASN B 1 4 ? 7.867 -3.713 -12.984 1 98.44 4 ASN B O 1
ATOM 1870 N N . GLU B 1 5 ? 5.844 -4.059 -13.703 1 98.69 5 GLU B N 1
ATOM 1871 C CA . GLU B 1 5 ? 5.051 -3.615 -12.555 1 98.69 5 GLU B CA 1
ATOM 1872 C C . GLU B 1 5 ? 4.082 -4.703 -12.102 1 98.69 5 GLU B C 1
ATOM 1874 O O . GLU B 1 5 ? 3.611 -5.5 -12.914 1 98.69 5 GLU B O 1
ATOM 1879 N N . VAL B 1 6 ? 3.854 -4.789 -10.82 1 98.81 6 VAL B N 1
ATOM 1880 C CA . VAL B 1 6 ? 2.953 -5.812 -10.297 1 98.81 6 VAL B CA 1
ATOM 1881 C C . VAL B 1 6 ? 1.533 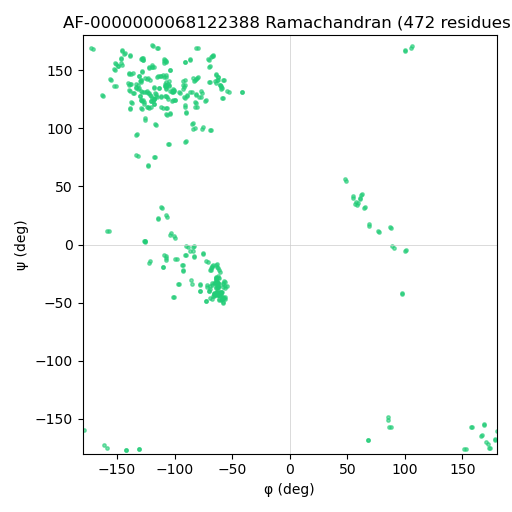-5.258 -10.211 1 98.81 6 VAL B C 1
ATOM 1883 O O . VAL B 1 6 ? 1.315 -4.176 -9.656 1 98.81 6 VAL B O 1
ATOM 1886 N N . PHE B 1 7 ? 0.63 -5.961 -10.797 1 98.88 7 PHE B N 1
ATOM 1887 C CA . PHE B 1 7 ? -0.789 -5.727 -10.555 1 98.88 7 PHE B CA 1
ATOM 1888 C C . PHE B 1 7 ? -1.392 -6.855 -9.734 1 98.88 7 PHE B C 1
ATOM 1890 O O . PHE B 1 7 ? -1.123 -8.031 -9.992 1 98.88 7 PHE B O 1
ATOM 1897 N N . GLN B 1 8 ? -2.193 -6.477 -8.82 1 98.88 8 GLN B N 1
ATOM 1898 C CA . GLN B 1 8 ? -2.863 -7.477 -8 1 98.88 8 GLN B CA 1
ATOM 1899 C C . GLN B 1 8 ? -4.316 -7.09 -7.742 1 98.88 8 GLN B C 1
ATOM 1901 O O . GLN B 1 8 ? -4.613 -5.934 -7.441 1 98.88 8 GLN B O 1
ATOM 1906 N N . TYR B 1 9 ? -5.164 -8.062 -7.945 1 98.88 9 TYR B N 1
ATOM 1907 C CA . TYR B 1 9 ? -6.551 -7.918 -7.523 1 98.88 9 TYR B CA 1
ATOM 1908 C C . TYR B 1 9 ? -6.793 -8.633 -6.199 1 98.88 9 TYR B C 1
ATOM 1910 O O . TYR B 1 9 ? -6.5 -9.828 -6.066 1 98.88 9 TYR B O 1
ATOM 1918 N N . SER B 1 10 ? -7.316 -7.852 -5.215 1 98.81 10 SER B N 1
ATOM 1919 C CA . SER B 1 10 ? -7.711 -8.328 -3.895 1 98.81 10 SER B CA 1
ATOM 1920 C C . SER B 1 10 ? -6.5 -8.758 -3.078 1 98.81 10 SER B C 1
ATOM 1922 O O . SER B 1 10 ? -5.387 -8.273 -3.301 1 98.81 10 SER B O 1
ATOM 1924 N N . LEU B 1 11 ? -6.699 -9.43 -1.944 1 98.69 11 LEU B N 1
ATOM 1925 C CA . LEU B 1 11 ? -5.672 -9.766 -0.966 1 98.69 11 LEU B CA 1
ATOM 1926 C C . LEU B 1 11 ? -5.703 -11.258 -0.643 1 98.69 11 LEU B C 1
ATOM 1928 O O . LEU B 1 11 ? -6.777 -11.867 -0.604 1 98.69 11 LEU B O 1
ATOM 1932 N N . ILE B 1 12 ? -4.539 -11.75 -0.35 1 98.5 12 ILE B N 1
ATOM 1933 C CA . ILE B 1 12 ? -4.496 -13.148 0.06 1 98.5 12 ILE B CA 1
ATOM 1934 C C . ILE B 1 12 ? -5.242 -13.328 1.381 1 98.5 12 ILE B C 1
ATOM 1936 O O . ILE B 1 12 ? -5.859 -14.367 1.619 1 98.5 12 ILE B O 1
ATOM 1940 N N . SER B 1 13 ? -5.223 -12.32 2.281 1 98.44 13 SER B N 1
ATOM 1941 C CA . SER B 1 13 ? -5.934 -12.383 3.553 1 98.44 13 SER B CA 1
ATOM 1942 C C . SER B 1 13 ? -7.441 -12.469 3.336 1 98.44 13 SER B C 1
ATOM 1944 O O . SER B 1 13 ? -8.164 -13.008 4.176 1 98.44 13 SER B O 1
ATOM 1946 N N . ALA B 1 14 ? -7.934 -11.922 2.266 1 98.69 14 ALA B N 1
ATOM 1947 C CA . ALA B 1 14 ? -9.352 -12.062 1.942 1 98.69 14 ALA B CA 1
ATOM 1948 C C . ALA B 1 14 ? -9.719 -13.516 1.685 1 98.69 14 ALA B C 1
ATOM 1950 O O . ALA B 1 14 ? -10.773 -13.984 2.123 1 98.69 14 ALA B O 1
ATOM 1951 N N . LEU B 1 15 ? -8.828 -14.234 0.95 1 98.5 15 LEU B N 1
ATOM 1952 C CA . LEU B 1 15 ? -9.055 -15.664 0.737 1 98.5 15 LEU B CA 1
ATOM 1953 C C . LEU B 1 15 ? -9.031 -16.422 2.061 1 98.5 15 LEU B C 1
ATOM 1955 O O . LEU B 1 15 ? -9.812 -17.344 2.264 1 98.5 15 LEU B O 1
ATOM 1959 N N . MET B 1 16 ? -8.094 -16 2.953 1 98.25 16 MET B N 1
ATOM 1960 C CA . MET B 1 16 ? -8.031 -16.609 4.273 1 98.25 16 MET B CA 1
ATOM 1961 C C . MET B 1 16 ? -9.367 -16.484 4.996 1 98.25 16 MET B C 1
ATOM 1963 O O . MET B 1 16 ? -9.773 -17.391 5.727 1 98.25 16 MET B O 1
ATOM 1967 N N . ASP B 1 17 ? -10.086 -15.398 4.703 1 98.19 17 ASP B N 1
ATOM 1968 C CA . ASP B 1 17 ? -11.375 -15.117 5.332 1 98.19 17 ASP B CA 1
ATOM 1969 C C . ASP B 1 17 ? -12.523 -15.734 4.531 1 98.19 17 ASP B C 1
ATOM 1971 O O . ASP B 1 17 ? -13.688 -15.586 4.902 1 98.19 17 ASP B O 1
ATOM 1975 N N . GLY B 1 18 ? -12.203 -16.359 3.447 1 98.38 18 GLY B N 1
ATOM 1976 C CA . GLY B 1 18 ? -13.203 -17.047 2.658 1 98.38 18 GLY B CA 1
ATOM 1977 C C . GLY B 1 18 ? -13.883 -16.156 1.637 1 98.38 18 GLY B C 1
ATOM 1978 O O . GLY B 1 18 ? -14.945 -16.5 1.114 1 98.38 18 GLY B O 1
ATOM 1979 N N . VAL B 1 19 ? -13.328 -14.992 1.359 1 98.69 19 VAL B N 1
ATOM 1980 C CA . VAL B 1 19 ? -13.859 -14.086 0.351 1 98.69 19 VAL B CA 1
ATOM 1981 C C . VAL B 1 19 ? -13.5 -14.594 -1.044 1 98.69 19 VAL B C 1
ATOM 1983 O O . VAL B 1 19 ? -12.406 -14.328 -1.546 1 98.69 19 VAL B O 1
ATOM 1986 N N . ALA B 1 20 ? -14.461 -15.266 -1.691 1 98.5 20 ALA B N 1
ATOM 1987 C CA . ALA B 1 20 ? -14.141 -15.852 -2.988 1 98.5 20 ALA B CA 1
ATOM 1988 C C . ALA B 1 20 ? -15.398 -16.062 -3.822 1 98.5 20 ALA B C 1
ATOM 1990 O O . ALA B 1 20 ? -15.375 -16.781 -4.824 1 98.5 20 ALA B O 1
ATOM 1991 N N . THR B 1 21 ? -16.531 -15.5 -3.418 1 97.94 21 THR B N 1
ATOM 1992 C CA . THR B 1 21 ? -17.781 -15.633 -4.141 1 97.94 21 THR B CA 1
ATOM 1993 C C . THR B 1 21 ? -17.812 -14.703 -5.355 1 97.94 21 THR B C 1
ATOM 1995 O O . THR B 1 21 ? -18.359 -15.055 -6.402 1 97.94 21 THR B O 1
ATOM 1998 N N . HIS B 1 22 ? -17.328 -13.555 -5.176 1 97.69 22 HIS B N 1
ATOM 1999 C CA . HIS B 1 22 ? -17.281 -12.547 -6.227 1 97.69 22 HIS B CA 1
ATOM 2000 C C . HIS B 1 22 ? -15.836 -12.219 -6.613 1 97.69 22 HIS B C 1
ATOM 2002 O O . HIS B 1 22 ? -14.898 -12.68 -5.961 1 97.69 22 HIS B O 1
ATOM 2008 N N . GLY B 1 23 ? -15.648 -11.508 -7.676 1 98.19 23 GLY B N 1
ATOM 2009 C CA . GLY B 1 23 ? -14.344 -11.102 -8.172 1 98.19 23 GLY B CA 1
ATOM 2010 C C . GLY B 1 23 ? -14.414 -10.305 -9.469 1 98.19 23 GLY B C 1
ATOM 2011 O O . GLY B 1 23 ? -15.469 -9.766 -9.805 1 98.19 23 GLY B O 1
ATOM 2012 N N . THR B 1 24 ? -13.328 -10.141 -10.07 1 98.69 24 THR B N 1
ATOM 2013 C CA . THR B 1 24 ? -13.258 -9.43 -11.336 1 98.69 24 THR B CA 1
ATOM 2014 C C . THR B 1 24 ? -13.094 -10.398 -12.5 1 98.69 24 THR B C 1
ATOM 2016 O O . THR B 1 24 ? -12.57 -11.5 -12.328 1 98.69 24 THR B O 1
ATOM 2019 N N . PRO B 1 25 ? -13.602 -10.023 -13.68 1 98.75 25 PRO B N 1
ATOM 2020 C CA . PRO B 1 25 ? -13.32 -10.875 -14.836 1 98.75 25 PRO B CA 1
ATOM 2021 C C . PRO B 1 25 ? -11.82 -11.047 -15.094 1 98.75 25 PRO B C 1
ATOM 2023 O O . PRO B 1 25 ? -11.055 -10.094 -14.945 1 98.75 25 PRO B O 1
ATOM 2026 N N . ILE B 1 26 ? -11.453 -12.25 -15.477 1 98.75 26 ILE B N 1
ATOM 2027 C CA . ILE B 1 26 ? -10.055 -12.555 -15.773 1 98.75 26 ILE B CA 1
ATOM 2028 C C . ILE B 1 26 ? -9.547 -11.625 -16.875 1 98.75 26 ILE B C 1
ATOM 2030 O O . ILE B 1 26 ? -8.391 -11.195 -16.844 1 98.75 26 ILE B O 1
ATOM 2034 N N . SER B 1 27 ? -10.406 -11.227 -17.828 1 98.75 27 SER B N 1
ATOM 2035 C CA . SER B 1 27 ? -10.008 -10.336 -18.922 1 98.75 27 SER B CA 1
ATOM 2036 C C . SER B 1 27 ? -9.453 -9.016 -18.375 1 98.75 27 SER B C 1
ATOM 2038 O O . SER B 1 27 ? -8.523 -8.445 -18.953 1 98.75 27 SER B O 1
ATOM 2040 N N . ARG B 1 28 ? -10.023 -8.523 -17.297 1 98.12 28 ARG B N 1
ATOM 2041 C CA . ARG B 1 28 ? -9.547 -7.289 -16.688 1 98.12 28 ARG B CA 1
ATOM 2042 C C . ARG B 1 28 ? -8.133 -7.461 -16.141 1 98.12 28 ARG B C 1
ATOM 2044 O O . ARG B 1 28 ? -7.305 -6.555 -16.25 1 98.12 28 ARG B O 1
ATOM 2051 N N . VAL B 1 29 ? -7.938 -8.586 -15.516 1 98.31 29 VAL B N 1
ATOM 2052 C CA . VAL B 1 29 ? -6.613 -8.898 -14.984 1 98.31 29 VAL B CA 1
ATOM 2053 C C . VAL B 1 29 ? -5.609 -8.992 -16.141 1 98.31 29 VAL B C 1
ATOM 2055 O O . VAL B 1 29 ? -4.508 -8.453 -16.047 1 98.31 29 VAL B O 1
ATOM 2058 N N . LEU B 1 30 ? -6 -9.594 -17.203 1 98.5 30 LEU B N 1
ATOM 2059 C CA . LEU B 1 30 ? -5.121 -9.805 -18.359 1 98.5 30 LEU B CA 1
ATOM 2060 C C . LEU B 1 30 ? -4.797 -8.484 -19.047 1 98.5 30 LEU B C 1
ATOM 2062 O O . LEU B 1 30 ? -3.797 -8.383 -19.75 1 98.5 30 LEU B O 1
ATOM 2066 N N . ASP B 1 31 ? -5.621 -7.484 -18.844 1 98.25 31 ASP B N 1
ATOM 2067 C CA . ASP B 1 31 ? -5.324 -6.141 -19.328 1 98.25 31 ASP B CA 1
ATOM 2068 C C . ASP B 1 31 ? -4.062 -5.582 -18.672 1 98.25 31 ASP B C 1
ATOM 2070 O O . ASP B 1 31 ? -3.426 -4.676 -19.219 1 98.25 31 ASP B O 1
ATOM 2074 N N . HIS B 1 32 ? -3.68 -6.133 -17.578 1 98.44 32 HIS B N 1
ATOM 2075 C CA . HIS B 1 32 ? -2.568 -5.574 -16.812 1 98.44 32 HIS B CA 1
ATOM 2076 C C . HIS B 1 32 ? -1.324 -6.449 -16.922 1 98.44 32 HIS B C 1
ATOM 2078 O O . HIS B 1 32 ? -0.243 -6.062 -16.484 1 98.44 32 HIS B O 1
ATOM 2084 N N . GLY B 1 33 ? -1.483 -7.648 -17.422 1 98.5 33 GLY B N 1
ATOM 2085 C CA . GLY B 1 33 ? -0.3 -8.492 -17.469 1 98.5 33 GLY B CA 1
ATOM 2086 C C . GLY B 1 33 ? -0.516 -9.781 -18.25 1 98.5 33 GLY B C 1
ATOM 2087 O O . GLY B 1 33 ? -1.654 -10.156 -18.531 1 98.5 33 GLY B O 1
ATOM 2088 N N . ASP B 1 34 ? 0.57 -10.469 -18.531 1 98.69 34 ASP B N 1
ATOM 2089 C CA . ASP B 1 34 ? 0.584 -11.703 -19.312 1 98.69 34 ASP B CA 1
ATOM 2090 C C . ASP B 1 34 ? 1.283 -12.828 -18.547 1 98.69 34 ASP B C 1
ATOM 2092 O O . ASP B 1 34 ? 1.554 -13.891 -19.109 1 98.69 34 ASP B O 1
ATOM 2096 N N . HIS B 1 35 ? 1.676 -12.555 -17.375 1 98.81 35 HIS B N 1
ATOM 2097 C CA . HIS B 1 35 ? 2.439 -13.43 -16.5 1 98.81 35 HIS B CA 1
ATOM 2098 C C . HIS B 1 35 ? 1.928 -13.352 -15.055 1 98.81 35 HIS B C 1
ATOM 2100 O O . HIS B 1 35 ? 1.966 -12.281 -14.445 1 98.81 35 HIS B O 1
ATOM 2106 N N . GLY B 1 36 ? 1.422 -14.461 -14.57 1 98.69 36 GLY B N 1
ATOM 2107 C CA . GLY B 1 36 ? 0.959 -14.312 -13.195 1 98.69 36 GLY B CA 1
ATOM 2108 C C . GLY B 1 36 ? 0.248 -15.547 -12.672 1 98.69 36 GLY B C 1
ATOM 2109 O O . GLY B 1 36 ? 0.349 -16.625 -13.266 1 98.69 36 GLY B O 1
ATOM 2110 N N . LEU B 1 37 ? -0.282 -15.477 -11.484 1 98.81 37 LEU B N 1
ATOM 2111 C CA . LEU B 1 37 ? -0.94 -16.578 -10.781 1 98.81 37 LEU B CA 1
ATOM 2112 C C . LEU B 1 37 ? -2.1 -16.047 -9.938 1 98.81 37 LEU B C 1
ATOM 2114 O O . LEU B 1 37 ? -2.234 -14.844 -9.734 1 98.81 37 LEU B O 1
ATOM 2118 N N . GLY B 1 38 ? -2.914 -16.922 -9.477 1 98.62 38 GLY B N 1
ATOM 2119 C CA . GLY B 1 38 ? -4.102 -16.641 -8.688 1 98.62 38 GLY B CA 1
ATOM 2120 C C . GLY B 1 38 ? -5.016 -17.844 -8.523 1 98.62 38 GLY B C 1
ATOM 2121 O O . GLY B 1 38 ? -4.543 -18.969 -8.422 1 98.62 38 GLY B O 1
ATOM 2122 N N . THR B 1 39 ? -6.227 -17.516 -8.312 1 98.75 39 THR B N 1
ATOM 2123 C CA . THR B 1 39 ? -7.238 -18.562 -8.172 1 98.75 39 THR B CA 1
ATOM 2124 C C . THR B 1 39 ? -8.547 -18.141 -8.82 1 98.75 39 THR B C 1
ATOM 2126 O O . THR B 1 39 ? -8.594 -17.141 -9.531 1 98.75 39 THR B O 1
ATOM 2129 N N . PHE B 1 40 ? -9.523 -18.984 -8.688 1 98.62 40 PHE B N 1
ATOM 2130 C CA . PHE B 1 40 ? -10.82 -18.781 -9.328 1 98.62 40 PHE B CA 1
ATOM 2131 C C . PHE B 1 40 ? -11.93 -18.703 -8.281 1 98.62 40 PHE B C 1
ATOM 2133 O O . PHE B 1 40 ? -11.68 -18.906 -7.09 1 98.62 40 PHE B O 1
ATOM 2140 N N . LYS B 1 41 ? -13.117 -18.344 -8.789 1 98.31 41 LYS B N 1
ATOM 2141 C CA . LYS B 1 41 ? -14.289 -18.312 -7.922 1 98.31 41 LYS B CA 1
ATOM 2142 C C . LYS B 1 41 ? -14.305 -19.531 -6.992 1 98.31 41 LYS B C 1
ATOM 2144 O O . LYS B 1 41 ? -14.031 -20.641 -7.422 1 98.31 41 LYS B O 1
ATOM 2149 N N . SER B 1 42 ? -14.531 -19.281 -5.648 1 98.5 42 SER B N 1
ATOM 2150 C CA . SER B 1 42 ? -14.641 -20.312 -4.621 1 98.5 42 SER B CA 1
ATOM 2151 C C . SER B 1 42 ? -13.297 -21 -4.387 1 98.5 42 SER B C 1
ATOM 2153 O O . SER B 1 42 ? -13.242 -22.109 -3.865 1 98.5 42 SER B O 1
ATOM 2155 N N . MET B 1 43 ? -12.234 -20.359 -4.84 1 98.25 43 MET B N 1
ATOM 2156 C CA . MET B 1 43 ? -10.883 -20.891 -4.734 1 98.25 43 MET B CA 1
ATOM 2157 C C . MET B 1 43 ? -10.789 -22.266 -5.414 1 98.25 43 MET B C 1
ATOM 2159 O O . MET B 1 43 ? -10.133 -23.172 -4.902 1 98.25 43 MET B O 1
ATOM 2163 N N . ASN B 1 44 ? -11.562 -22.312 -6.531 1 97.75 44 ASN B N 1
ATOM 2164 C CA . ASN B 1 44 ? -11.633 -23.578 -7.25 1 97.75 44 ASN B CA 1
ATOM 2165 C C . ASN B 1 44 ? -10.555 -23.672 -8.328 1 97.75 44 ASN B C 1
ATOM 2167 O O . ASN B 1 44 ? -10.82 -23.406 -9.5 1 97.75 44 ASN B O 1
ATOM 2171 N N . GLY B 1 45 ? -9.352 -24.203 -7.852 1 97.81 45 GLY B N 1
ATOM 2172 C CA . GLY B 1 45 ? -8.266 -24.391 -8.797 1 97.81 45 GLY B CA 1
ATOM 2173 C C . GLY B 1 45 ? -7.152 -23.375 -8.648 1 97.81 45 GLY B C 1
ATOM 2174 O O . GLY B 1 45 ? -7.293 -22.391 -7.898 1 97.81 45 GLY B O 1
ATOM 2175 N N . GLU B 1 46 ? -6.098 -23.625 -9.352 1 98.38 46 GLU B N 1
ATOM 2176 C CA . GLU B 1 46 ? -4.949 -22.734 -9.422 1 98.38 46 GLU B CA 1
ATOM 2177 C C . GLU B 1 46 ? -4.887 -22.031 -10.773 1 98.38 46 GLU B C 1
ATOM 2179 O O . GLU B 1 46 ? -5.168 -22.641 -11.812 1 98.38 46 GLU B O 1
ATOM 2184 N N . MET B 1 47 ? -4.547 -20.797 -10.703 1 98.81 47 MET B N 1
ATOM 2185 C CA . MET B 1 47 ? -4.461 -19.984 -11.922 1 98.81 47 MET B CA 1
ATOM 2186 C C . MET B 1 47 ? -3.01 -19.844 -12.375 1 98.81 47 MET B C 1
ATOM 2188 O O . MET B 1 47 ? -2.125 -19.578 -11.562 1 98.81 47 MET B O 1
ATOM 2192 N N . ILE B 1 48 ? -2.814 -20.047 -13.617 1 98.75 48 ILE B N 1
ATOM 2193 C CA . ILE B 1 48 ? -1.557 -19.719 -14.273 1 98.75 48 ILE B CA 1
ATOM 2194 C C . ILE B 1 48 ? -1.828 -18.828 -15.484 1 98.75 48 ILE B C 1
ATOM 2196 O O . ILE B 1 48 ? -2.633 -19.172 -16.344 1 98.75 48 ILE B O 1
ATOM 2200 N N . VAL B 1 49 ? -1.281 -17.688 -15.5 1 98.81 49 VAL B N 1
ATOM 2201 C CA . VAL B 1 49 ? -1.246 -16.828 -16.688 1 98.81 49 VAL B CA 1
ATOM 2202 C C . VAL B 1 49 ? 0.142 -16.875 -17.312 1 98.81 49 VAL B C 1
ATOM 2204 O O . VAL B 1 49 ? 1.124 -16.438 -16.719 1 98.81 49 VAL B O 1
ATOM 2207 N N . LEU B 1 50 ? 0.194 -17.438 -18.453 1 98.62 50 LEU B N 1
ATOM 2208 C CA . LEU B 1 50 ? 1.45 -17.609 -19.172 1 98.62 50 LEU B CA 1
ATOM 2209 C C . LEU B 1 50 ? 1.327 -17.078 -20.594 1 98.62 50 LEU B C 1
ATOM 2211 O O . LEU B 1 50 ? 0.496 -17.562 -21.375 1 98.62 50 LEU B O 1
ATOM 2215 N N . ASP B 1 51 ? 2.139 -16.016 -20.875 1 97.69 51 ASP B N 1
ATOM 2216 C CA . ASP B 1 51 ? 2.139 -15.391 -22.203 1 97.69 51 ASP B CA 1
ATOM 2217 C C . ASP B 1 51 ? 0.746 -14.891 -22.562 1 97.69 51 ASP B C 1
ATOM 2219 O O . ASP B 1 51 ? 0.297 -15.062 -23.703 1 97.69 51 ASP B O 1
ATOM 2223 N N . GLY B 1 52 ? 0.046 -14.461 -21.609 1 97.62 52 GLY B N 1
ATOM 2224 C CA . GLY B 1 52 ? -1.235 -13.812 -21.844 1 97.62 52 GLY B CA 1
ATOM 2225 C C . GLY B 1 52 ? -2.402 -14.781 -21.844 1 97.62 52 GLY B C 1
ATOM 2226 O O . GLY B 1 52 ? -3.557 -14.367 -21.984 1 97.62 52 GLY B O 1
ATOM 2227 N N . VAL B 1 53 ? -2.105 -16.062 -21.703 1 98 53 VAL B N 1
ATOM 2228 C CA . VAL B 1 53 ? -3.166 -17.062 -21.688 1 98 53 VAL B CA 1
ATOM 2229 C C . VAL B 1 53 ? -3.387 -17.547 -20.25 1 98 53 VAL B C 1
ATOM 2231 O O . VAL B 1 53 ? -2.426 -17.812 -19.516 1 98 53 VAL B O 1
ATOM 2234 N N . CYS B 1 54 ? -4.645 -17.672 -19.875 1 98.69 54 CYS B N 1
ATOM 2235 C CA . CYS B 1 54 ? -5.004 -18.094 -18.531 1 98.69 54 CYS B CA 1
ATOM 2236 C C . CYS B 1 54 ? -5.406 -19.562 -18.5 1 98.69 54 CYS B C 1
ATOM 2238 O O . CYS B 1 54 ? -6.199 -20 -19.344 1 98.69 54 CYS B O 1
ATOM 2240 N N . TYR B 1 55 ? -4.852 -20.328 -17.578 1 98.75 55 TYR B N 1
ATOM 2241 C CA . TYR B 1 55 ? -5.148 -21.734 -17.359 1 98.75 55 TYR B CA 1
ATOM 2242 C C . TYR B 1 55 ? -5.645 -21.969 -15.93 1 98.75 55 TYR B C 1
ATOM 2244 O O . TYR B 1 55 ? -5.172 -21.328 -14.992 1 98.75 55 TYR B O 1
ATOM 2252 N N . GLN B 1 56 ? -6.574 -22.828 -15.828 1 98.62 56 GLN B N 1
ATOM 2253 C CA . GLN B 1 56 ? -7.055 -23.281 -14.523 1 98.62 56 GLN B CA 1
ATOM 2254 C C . GLN B 1 56 ? -6.652 -24.734 -14.266 1 98.62 56 GLN B C 1
ATOM 2256 O O . GLN B 1 56 ? -7.059 -25.641 -15 1 98.62 56 GLN B O 1
ATOM 2261 N N . MET B 1 57 ? -5.867 -24.922 -13.258 1 97.5 57 MET B N 1
ATOM 2262 C CA . MET B 1 57 ? -5.562 -26.266 -12.789 1 97.5 57 MET B CA 1
ATOM 2263 C C . MET B 1 57 ? -6.578 -26.719 -11.742 1 97.5 57 MET B C 1
ATOM 2265 O O . MET B 1 57 ? -6.785 -26.047 -10.734 1 97.5 57 MET B O 1
ATOM 2269 N N . LYS B 1 58 ? -7.105 -27.828 -11.938 1 95.56 58 LYS B N 1
ATOM 2270 C CA . LYS B 1 58 ? -8.18 -28.312 -11.07 1 95.56 58 LYS B CA 1
ATOM 2271 C C . LYS B 1 58 ? -7.691 -29.453 -10.188 1 95.56 58 LYS B C 1
ATOM 2273 O O . LYS B 1 58 ? -6.676 -30.094 -10.477 1 95.56 58 LYS B O 1
ATOM 2278 N N . SER B 1 59 ? -8.414 -29.641 -9.148 1 95.31 59 SER B N 1
ATOM 2279 C CA . SER B 1 59 ? -8.016 -30.641 -8.156 1 95.31 59 SER B CA 1
ATOM 2280 C C . SER B 1 59 ? -8.133 -32.062 -8.719 1 95.31 59 SER B C 1
ATOM 2282 O O . SER B 1 59 ? -7.531 -32.969 -8.188 1 95.31 59 SER B O 1
ATOM 2284 N N . ASP B 1 60 ? -8.875 -32.219 -9.711 1 91.06 60 ASP B N 1
ATOM 2285 C CA . ASP B 1 60 ? -9.016 -33.531 -10.297 1 91.06 60 ASP B CA 1
ATOM 2286 C C . ASP B 1 60 ? -7.875 -33.844 -11.273 1 91.06 60 ASP B C 1
ATOM 2288 O O . ASP B 1 60 ? -7.852 -34.906 -11.906 1 91.06 60 ASP B O 1
ATOM 2292 N N . GLY B 1 61 ? -6.988 -32.844 -11.422 1 86.69 61 GLY B N 1
ATOM 2293 C CA . GLY B 1 61 ? -5.793 -33.062 -12.219 1 86.69 61 GLY B CA 1
ATOM 2294 C C . GLY B 1 61 ? -5.895 -32.5 -13.617 1 86.69 61 GLY B C 1
ATOM 2295 O O . GLY B 1 61 ? -4.898 -32.438 -14.344 1 86.69 61 GLY B O 1
ATOM 2296 N N . THR B 1 62 ? -7.016 -32 -13.992 1 89.88 62 THR B N 1
ATOM 2297 C CA . THR B 1 62 ? -7.184 -31.469 -15.336 1 89.88 62 THR B CA 1
ATOM 2298 C C . THR B 1 62 ? -6.848 -29.984 -15.375 1 89.88 62 THR B C 1
ATOM 2300 O O . THR B 1 62 ? -6.809 -29.328 -14.328 1 89.88 62 THR B O 1
ATOM 2303 N N . ILE B 1 63 ? -6.504 -29.531 -16.562 1 95.56 63 ILE B N 1
ATOM 2304 C CA . ILE B 1 63 ? -6.254 -28.125 -16.828 1 95.56 63 ILE B CA 1
ATOM 2305 C C . ILE B 1 63 ? -7.285 -27.594 -17.828 1 95.56 63 ILE B C 1
ATOM 2307 O O . ILE B 1 63 ? -7.535 -28.203 -18.859 1 95.56 63 ILE B O 1
ATOM 2311 N N . GLU B 1 64 ? -7.859 -26.594 -17.484 1 96.5 64 GLU B N 1
ATOM 2312 C CA . GLU B 1 64 ? -8.797 -25.922 -18.375 1 96.5 64 GLU B CA 1
ATOM 2313 C C . GLU B 1 64 ? -8.203 -24.625 -18.922 1 96.5 64 GLU B C 1
ATOM 2315 O O . GLU B 1 64 ? -7.707 -23.797 -18.156 1 96.5 64 GLU B O 1
ATOM 2320 N N . HIS B 1 65 ? -8.234 -24.547 -20.219 1 97.12 65 HIS B N 1
ATOM 2321 C CA . HIS B 1 65 ? -7.895 -23.281 -20.859 1 97.12 65 HIS B CA 1
ATOM 2322 C C . HIS B 1 65 ? -9.062 -22.297 -20.797 1 97.12 65 HIS B C 1
ATOM 2324 O O . HIS B 1 65 ? -10.172 -22.625 -21.234 1 97.12 65 HIS B O 1
ATOM 2330 N N . ILE B 1 66 ? -8.758 -21.141 -20.297 1 97.94 66 ILE B N 1
ATOM 2331 C CA . ILE B 1 66 ? -9.82 -20.141 -20.203 1 97.94 66 ILE B CA 1
ATOM 2332 C C . ILE B 1 66 ? -9.961 -19.406 -21.531 1 97.94 66 ILE B C 1
ATOM 2334 O O . ILE B 1 66 ? -9.234 -18.438 -21.781 1 97.94 66 ILE B O 1
ATOM 2338 N N . HIS B 1 67 ? -10.984 -19.734 -22.281 1 96.25 67 HIS B N 1
ATOM 2339 C CA . HIS B 1 67 ? -11.18 -19.172 -23.609 1 96.25 67 HIS B CA 1
ATOM 2340 C C . HIS B 1 67 ? -12.086 -17.938 -23.562 1 96.25 67 HIS B C 1
ATOM 2342 O O . HIS B 1 67 ? -12.133 -17.156 -24.516 1 96.25 67 HIS B O 1
ATOM 2348 N N . THR B 1 68 ? -12.789 -17.812 -22.5 1 97.31 68 THR B N 1
ATOM 2349 C CA . THR B 1 68 ? -13.68 -16.672 -22.328 1 97.31 68 THR B CA 1
ATOM 2350 C C . THR B 1 68 ? -13.336 -15.922 -21.047 1 97.31 68 THR B C 1
ATOM 2352 O O . THR B 1 68 ? -14.148 -15.859 -20.125 1 97.31 68 THR B O 1
ATOM 2355 N N . PRO B 1 69 ? -12.25 -15.32 -21.031 1 97.94 69 PRO B N 1
ATOM 2356 C CA . PRO B 1 69 ? -11.773 -14.688 -19.812 1 97.94 69 PRO B CA 1
ATOM 2357 C C . PRO B 1 69 ? -12.703 -13.586 -19.312 1 97.94 69 PRO B C 1
ATOM 2359 O O . PRO B 1 69 ? -12.633 -13.203 -18.141 1 97.94 69 PRO B O 1
ATOM 2362 N N . SER B 1 70 ? -13.539 -13.008 -20.156 1 98.25 70 SER B N 1
ATOM 2363 C CA . SER B 1 70 ? -14.484 -11.984 -19.719 1 98.25 70 SER B CA 1
ATOM 2364 C C . SER B 1 70 ? -15.617 -12.586 -18.906 1 98.25 70 SER B C 1
ATOM 2366 O O . SER B 1 70 ? -16.344 -11.867 -18.203 1 98.25 70 SER B O 1
ATOM 2368 N N . GLU B 1 71 ? -15.797 -13.938 -18.938 1 98.25 71 GLU B N 1
ATOM 2369 C CA . GLU B 1 71 ? -16.922 -14.594 -18.297 1 98.25 71 GLU B CA 1
ATOM 2370 C C . GLU B 1 71 ? -16.5 -15.352 -17.031 1 98.25 71 GLU B C 1
ATOM 2372 O O . GLU B 1 71 ? -17.328 -15.867 -16.297 1 98.25 71 GLU B O 1
ATOM 2377 N N . VAL B 1 72 ? -15.281 -15.469 -16.844 1 98.44 72 VAL B N 1
ATOM 2378 C CA . VAL B 1 72 ? -14.727 -16.172 -15.695 1 98.44 72 VAL B CA 1
ATOM 2379 C C . VAL B 1 72 ? -14.133 -15.164 -14.711 1 98.44 72 VAL B C 1
ATOM 2381 O O . VAL B 1 72 ? -13.438 -14.234 -15.117 1 98.44 72 VAL B O 1
ATOM 2384 N N . ILE B 1 73 ? -14.438 -15.336 -13.43 1 98.31 73 ILE B N 1
ATOM 2385 C CA . ILE B 1 73 ? -14 -14.312 -12.477 1 98.31 73 ILE B CA 1
ATOM 2386 C C . ILE B 1 73 ? -12.883 -14.875 -11.602 1 98.31 73 ILE B C 1
ATOM 2388 O O . ILE B 1 73 ? -12.758 -16.094 -11.453 1 98.31 73 ILE B O 1
ATOM 2392 N N . THR B 1 74 ? -12.109 -14.094 -11.078 1 98.88 74 THR B N 1
ATOM 2393 C CA . THR B 1 74 ? -11.086 -14.398 -10.086 1 98.88 74 THR B CA 1
ATOM 2394 C C . THR B 1 74 ? -11.266 -13.539 -8.836 1 98.88 74 THR B C 1
ATOM 2396 O O . THR B 1 74 ? -11.5 -12.336 -8.93 1 98.88 74 THR B O 1
ATOM 2399 N N . PRO B 1 75 ? -11.242 -14.156 -7.68 1 98.75 75 PRO B N 1
ATOM 2400 C CA . PRO B 1 75 ? -11.258 -13.391 -6.43 1 98.75 75 PRO B CA 1
ATOM 2401 C C . PRO B 1 75 ? -9.867 -12.898 -6.023 1 98.75 75 PRO B C 1
ATOM 2403 O O . PRO B 1 75 ? -9.742 -12.117 -5.074 1 98.75 75 PRO B O 1
ATOM 2406 N N . PHE B 1 76 ? -8.844 -13.336 -6.648 1 98.88 76 PHE B N 1
ATOM 2407 C CA . PHE B 1 76 ? -7.465 -12.969 -6.344 1 98.88 76 PHE B CA 1
ATOM 2408 C C . PHE B 1 76 ? -6.539 -13.32 -7.504 1 98.88 76 PHE B C 1
ATOM 2410 O O . PHE B 1 76 ? -6.496 -14.469 -7.945 1 98.88 76 PHE B O 1
ATOM 2417 N N . ALA B 1 77 ? -5.773 -12.383 -7.918 1 98.88 77 ALA B N 1
ATOM 2418 C CA . ALA B 1 77 ? -4.777 -12.633 -8.961 1 98.88 77 ALA B CA 1
ATOM 2419 C C . ALA B 1 77 ? -3.639 -11.617 -8.883 1 98.88 77 ALA B C 1
ATOM 2421 O O . ALA B 1 77 ? -3.861 -10.445 -8.578 1 98.88 77 ALA B O 1
ATOM 2422 N N . THR B 1 78 ? -2.471 -12.039 -9.117 1 98.94 78 THR B N 1
ATOM 2423 C CA . THR B 1 78 ? -1.273 -11.219 -9.266 1 98.94 78 THR B CA 1
ATOM 2424 C C . THR B 1 78 ? -0.65 -11.422 -10.648 1 98.94 78 THR B C 1
ATOM 2426 O O . THR B 1 78 ? -0.33 -12.547 -11.023 1 98.94 78 THR B O 1
ATOM 2429 N N . VAL B 1 79 ? -0.472 -10.297 -11.414 1 98.94 79 VAL B N 1
ATOM 2430 C CA . VAL B 1 79 ? 0.09 -10.438 -12.75 1 98.94 79 VAL B CA 1
ATOM 2431 C C . VAL B 1 79 ? 1.082 -9.312 -13.016 1 98.94 79 VAL B C 1
ATOM 2433 O O . VAL B 1 79 ? 1.106 -8.312 -12.289 1 98.94 79 VAL B O 1
ATOM 2436 N N . THR B 1 80 ? 1.859 -9.477 -13.961 1 98.94 80 THR B N 1
ATOM 2437 C CA . THR B 1 80 ? 2.775 -8.484 -14.508 1 98.94 80 THR B CA 1
ATOM 2438 C C . THR B 1 80 ? 2.938 -8.664 -16.016 1 98.94 80 THR B C 1
ATOM 2440 O O . THR B 1 80 ? 2.539 -9.695 -16.562 1 98.94 80 THR B O 1
ATOM 2443 N N . ARG B 1 81 ? 3.316 -7.586 -16.672 1 98.88 81 ARG B N 1
ATOM 2444 C CA . ARG B 1 81 ? 3.865 -7.719 -18.016 1 98.88 81 ARG B CA 1
ATOM 2445 C C . ARG B 1 81 ? 5.355 -8.047 -17.969 1 98.88 81 ARG B C 1
ATOM 2447 O O . ARG B 1 81 ? 6.191 -7.148 -17.859 1 98.88 81 ARG B O 1
ATOM 2454 N N . PHE B 1 82 ? 5.598 -9.281 -18.141 1 98.75 82 PHE B N 1
ATOM 2455 C CA . PHE B 1 82 ? 6.914 -9.812 -17.828 1 98.75 82 PHE B CA 1
ATOM 2456 C C . PHE B 1 82 ? 7.902 -9.539 -18.953 1 98.75 82 PHE B C 1
ATOM 2458 O O . PHE B 1 82 ? 7.688 -9.961 -20.094 1 98.75 82 PHE B O 1
ATOM 2465 N N . ASN B 1 83 ? 8.875 -8.836 -18.672 1 98.62 83 ASN B N 1
ATOM 2466 C CA . ASN B 1 83 ? 10.062 -8.594 -19.484 1 98.62 83 ASN B CA 1
ATOM 2467 C C . ASN B 1 83 ? 11.336 -8.734 -18.656 1 98.62 83 ASN B C 1
ATOM 2469 O O . ASN B 1 83 ? 11.82 -7.762 -18.078 1 98.62 83 ASN B O 1
ATOM 2473 N N . PRO B 1 84 ? 11.953 -9.906 -18.656 1 98.44 84 PRO B N 1
ATOM 2474 C CA . PRO B 1 84 ? 13.023 -10.195 -17.688 1 98.44 84 PRO B CA 1
ATOM 2475 C C . PRO B 1 84 ? 14.195 -9.219 -17.812 1 98.44 84 PRO B C 1
ATOM 2477 O O . PRO B 1 84 ? 14.625 -8.883 -18.906 1 98.44 84 PRO B O 1
ATOM 2480 N N . ASP B 1 85 ? 14.688 -8.75 -16.734 1 98.12 85 ASP B N 1
ATOM 2481 C CA . ASP B 1 85 ? 15.914 -7.953 -16.641 1 98.12 85 ASP B CA 1
ATOM 2482 C C . ASP B 1 85 ? 17.141 -8.812 -16.891 1 98.12 85 ASP B C 1
ATOM 2484 O O . ASP B 1 85 ? 18.141 -8.328 -17.422 1 98.12 85 ASP B O 1
ATOM 2488 N N . VAL B 1 86 ? 17.062 -10.031 -16.422 1 98.12 86 VAL B N 1
ATOM 2489 C CA . VAL B 1 86 ? 18.141 -11 -16.578 1 98.12 86 VAL B CA 1
ATOM 2490 C C . VAL B 1 86 ? 17.578 -12.328 -17.078 1 98.12 86 VAL B C 1
ATOM 2492 O O . VAL B 1 86 ? 16.484 -12.75 -16.656 1 98.12 86 VAL B O 1
ATOM 2495 N N . SER B 1 87 ? 18.203 -12.945 -17.984 1 98.19 87 SER B N 1
ATOM 2496 C CA . SER B 1 87 ? 17.953 -14.305 -18.453 1 98.19 87 SER B CA 1
ATOM 2497 C C . SER B 1 87 ? 19.219 -15.141 -18.438 1 98.19 87 SER B C 1
ATOM 2499 O O . SER B 1 87 ? 20.219 -14.781 -19.062 1 98.19 87 SER B O 1
ATOM 2501 N N . ILE B 1 88 ? 19.094 -16.219 -17.75 1 97.94 88 ILE B N 1
ATOM 2502 C CA . ILE B 1 88 ? 20.297 -17.031 -17.625 1 97.94 88 ILE B CA 1
ATOM 2503 C C . ILE B 1 88 ? 19.906 -18.516 -17.656 1 97.94 88 ILE B C 1
ATOM 2505 O O . ILE B 1 88 ? 18.734 -18.859 -17.484 1 97.94 88 ILE B O 1
ATOM 2509 N N . ARG B 1 89 ? 20.906 -19.375 -17.859 1 97.44 89 ARG B N 1
ATOM 2510 C CA . ARG B 1 89 ? 20.766 -20.812 -17.656 1 97.44 89 ARG B CA 1
ATOM 2511 C C . ARG B 1 89 ? 21.438 -21.25 -16.359 1 97.44 89 ARG B C 1
ATOM 2513 O O . ARG B 1 89 ? 22.531 -20.797 -16.031 1 97.44 89 ARG B O 1
ATOM 2520 N N . ALA B 1 90 ? 20.734 -21.984 -15.656 1 96.12 90 ALA B N 1
ATOM 2521 C CA . ALA B 1 90 ? 21.281 -22.422 -14.367 1 96.12 90 ALA B CA 1
ATOM 2522 C C . ALA B 1 90 ? 20.688 -23.766 -13.961 1 96.12 90 ALA B C 1
ATOM 2524 O O . ALA B 1 90 ? 19.594 -24.141 -14.398 1 96.12 90 ALA B O 1
ATOM 2525 N N . THR B 1 91 ? 21.516 -24.516 -13.211 1 93.19 91 THR B N 1
ATOM 2526 C CA . THR B 1 91 ? 20.984 -25.703 -12.555 1 93.19 91 THR B CA 1
ATOM 2527 C C . THR B 1 91 ? 20.469 -25.359 -11.156 1 93.19 91 THR B C 1
ATOM 2529 O O . THR B 1 91 ? 21.219 -24.875 -10.312 1 93.19 91 THR B O 1
ATOM 2532 N N . ILE B 1 92 ? 19.219 -25.594 -10.977 1 94.12 92 ILE B N 1
ATOM 2533 C CA . ILE B 1 92 ? 18.547 -25.312 -9.719 1 94.12 92 ILE B CA 1
ATOM 2534 C C . ILE B 1 92 ? 17.922 -26.609 -9.172 1 94.12 92 ILE B C 1
ATOM 2536 O O . ILE B 1 92 ? 17 -27.156 -9.773 1 94.12 92 ILE B O 1
ATOM 2540 N N . SER B 1 93 ? 18.359 -27.078 -7.988 1 92.19 93 SER B N 1
ATOM 2541 C CA . SER B 1 93 ? 17.922 -28.359 -7.477 1 92.19 93 SER B CA 1
ATOM 2542 C C . SER B 1 93 ? 16.609 -28.25 -6.715 1 92.19 93 SER B C 1
ATOM 2544 O O . SER B 1 93 ? 15.844 -29.203 -6.633 1 92.19 93 SER B O 1
ATOM 2546 N N . ASN B 1 94 ? 16.453 -27.141 -6.152 1 93.38 94 ASN B N 1
ATOM 2547 C CA . ASN B 1 94 ? 15.258 -26.938 -5.328 1 93.38 94 ASN B CA 1
ATOM 2548 C C . ASN B 1 94 ? 14.984 -25.469 -5.09 1 93.38 94 ASN B C 1
ATOM 2550 O O . ASN B 1 94 ? 15.656 -24.609 -5.668 1 93.38 94 ASN B O 1
ATOM 2554 N N . LYS B 1 95 ? 13.992 -25.188 -4.211 1 93.5 95 LYS B N 1
ATOM 2555 C CA . LYS B 1 95 ? 13.586 -23.828 -3.916 1 93.5 95 LYS B CA 1
ATOM 2556 C C . LYS B 1 95 ? 14.711 -23.047 -3.242 1 93.5 95 LYS B C 1
ATOM 2558 O O . LYS B 1 95 ? 14.859 -21.844 -3.459 1 93.5 95 LYS B O 1
ATOM 2563 N N . LYS B 1 96 ? 15.5 -23.719 -2.461 1 94.69 96 LYS B N 1
ATOM 2564 C CA . LYS B 1 96 ? 16.609 -23.078 -1.776 1 94.69 96 LYS B CA 1
ATOM 2565 C C . LYS B 1 96 ? 17.656 -22.578 -2.773 1 94.69 96 LYS B C 1
ATOM 2567 O O . LYS B 1 96 ? 18.203 -21.469 -2.613 1 94.69 96 LYS B O 1
ATOM 2572 N N . ASP B 1 97 ? 17.922 -23.422 -3.738 1 96.38 97 ASP B N 1
ATOM 2573 C CA . ASP B 1 97 ? 18.859 -23.016 -4.785 1 96.38 97 ASP B CA 1
ATOM 2574 C C . ASP B 1 97 ? 18.328 -21.828 -5.566 1 96.38 97 ASP B C 1
ATOM 2576 O O . ASP B 1 97 ? 19.094 -20.953 -5.988 1 96.38 97 ASP B O 1
ATOM 2580 N N . LEU B 1 98 ? 17.062 -21.891 -5.867 1 96 98 LEU B N 1
ATOM 2581 C CA . LEU B 1 98 ? 16.469 -20.75 -6.547 1 96 98 LEU B CA 1
ATOM 2582 C C . LEU B 1 98 ? 16.672 -19.453 -5.75 1 96 98 LEU B C 1
ATOM 2584 O O . LEU B 1 98 ? 17.062 -18.438 -6.312 1 96 98 LEU B O 1
ATOM 2588 N N . LEU B 1 99 ? 16.438 -19.516 -4.453 1 95.31 99 LEU B N 1
ATOM 2589 C CA . LEU B 1 99 ? 16.625 -18.359 -3.584 1 95.31 99 LEU B CA 1
ATOM 2590 C C . LEU B 1 99 ? 18.062 -17.859 -3.658 1 95.31 99 LEU B C 1
ATOM 2592 O O . LEU B 1 99 ? 18.312 -16.656 -3.76 1 95.31 99 LEU B O 1
ATOM 2596 N N . ALA B 1 100 ? 18.969 -18.781 -3.568 1 96.12 100 ALA B N 1
ATOM 2597 C CA . ALA B 1 100 ? 20.391 -18.422 -3.637 1 96.12 100 ALA B CA 1
ATOM 2598 C C . ALA B 1 100 ? 20.719 -17.734 -4.953 1 96.12 100 ALA B C 1
ATOM 2600 O O . ALA B 1 100 ? 21.469 -16.75 -4.977 1 96.12 100 ALA B O 1
ATOM 2601 N N . LEU B 1 101 ? 20.188 -18.281 -6.012 1 97.06 101 LEU B N 1
ATOM 2602 C CA . LEU B 1 101 ? 20.422 -17.672 -7.32 1 97.06 101 LEU B CA 1
ATOM 2603 C C . LEU B 1 101 ? 19.859 -16.25 -7.375 1 97.06 101 LEU B C 1
ATOM 2605 O O . LEU B 1 101 ? 20.516 -15.344 -7.879 1 97.06 101 LEU B O 1
ATOM 2609 N N . LEU B 1 102 ? 18.625 -16.078 -6.902 1 97.25 102 LEU B N 1
ATOM 2610 C CA . LEU B 1 102 ? 17.984 -14.766 -6.922 1 97.25 102 LEU B CA 1
ATOM 2611 C C . LEU B 1 102 ? 18.781 -13.75 -6.121 1 97.25 102 LEU B C 1
ATOM 2613 O O . LEU B 1 102 ? 18.938 -12.602 -6.543 1 97.25 102 LEU B O 1
ATOM 2617 N N . LEU B 1 103 ? 19.281 -14.172 -4.996 1 95.31 103 LEU B N 1
ATOM 2618 C CA . LEU B 1 103 ? 20.062 -13.289 -4.148 1 95.31 103 LEU B CA 1
ATOM 2619 C C . LEU B 1 103 ? 21.391 -12.922 -4.824 1 95.31 103 LEU B C 1
ATOM 2621 O O . LEU B 1 103 ? 21.891 -11.812 -4.645 1 95.31 103 LEU B O 1
ATOM 2625 N N . LYS B 1 104 ? 21.922 -13.828 -5.527 1 96.94 104 LYS B N 1
ATOM 2626 C CA . LYS B 1 104 ? 23.141 -13.562 -6.285 1 96.94 104 LYS B CA 1
ATOM 2627 C C . LYS B 1 104 ? 22.875 -12.57 -7.418 1 96.94 104 LYS B C 1
ATOM 2629 O O . LYS B 1 104 ? 23.656 -11.648 -7.633 1 96.94 104 LYS B O 1
ATOM 2634 N N . LEU B 1 105 ? 21.812 -12.805 -8.164 1 97.06 105 LEU B N 1
ATOM 2635 C CA . LEU B 1 105 ? 21.484 -11.977 -9.32 1 97.06 105 LEU B CA 1
ATOM 2636 C C . LEU B 1 105 ? 21.047 -10.586 -8.883 1 97.06 105 LEU B C 1
ATOM 2638 O O . LEU B 1 105 ? 21.344 -9.594 -9.562 1 97.06 105 LEU B O 1
ATOM 2642 N N . PHE B 1 106 ? 20.359 -10.539 -7.785 1 96.88 106 PHE B N 1
ATOM 2643 C CA . PHE B 1 106 ? 19.812 -9.297 -7.258 1 96.88 106 PHE B CA 1
ATOM 2644 C C . PHE B 1 106 ? 20.094 -9.164 -5.766 1 96.88 106 PHE B C 1
ATOM 2646 O O . PHE B 1 106 ? 19.172 -9.234 -4.945 1 96.88 106 PHE B O 1
ATOM 2653 N N . PRO B 1 107 ? 21.281 -8.82 -5.387 1 95.56 107 PRO B N 1
ATOM 2654 C CA . PRO B 1 107 ? 21.672 -8.812 -3.975 1 95.56 107 PRO B CA 1
ATOM 2655 C C . PRO B 1 107 ? 20.938 -7.742 -3.17 1 95.56 107 PRO B C 1
ATOM 2657 O O . PRO B 1 107 ? 20.828 -7.848 -1.945 1 95.56 107 PRO B O 1
ATOM 2660 N N . GLN B 1 108 ? 20.375 -6.758 -3.822 1 94.75 108 GLN B N 1
ATOM 2661 C CA . GLN B 1 108 ? 19.734 -5.668 -3.107 1 94.75 108 GLN B CA 1
ATOM 2662 C C . GLN B 1 108 ? 18.219 -5.695 -3.314 1 94.75 108 GLN B C 1
ATOM 2664 O O . GLN B 1 108 ? 17.562 -4.652 -3.312 1 94.75 108 GLN B O 1
ATOM 2669 N N . SER B 1 109 ? 17.656 -6.914 -3.461 1 95.88 109 SER B N 1
ATOM 2670 C CA . SER B 1 109 ? 16.25 -7.02 -3.852 1 95.88 109 SER B CA 1
ATOM 2671 C C . SER B 1 109 ? 15.375 -7.395 -2.662 1 95.88 109 SER B C 1
ATOM 2673 O O . SER B 1 109 ? 14.195 -7.703 -2.83 1 95.88 109 SER B O 1
ATOM 2675 N N . LYS B 1 110 ? 15.922 -7.406 -1.458 1 95.5 110 LYS B N 1
ATOM 2676 C CA . LYS B 1 110 ? 15.188 -7.91 -0.303 1 95.5 110 LYS B CA 1
ATOM 2677 C C . LYS B 1 110 ? 13.852 -7.195 -0.149 1 95.5 110 LYS B C 1
ATOM 2679 O O . LYS B 1 110 ? 12.867 -7.797 0.289 1 95.5 110 LYS B O 1
ATOM 2684 N N . ASN B 1 111 ? 13.828 -5.875 -0.482 1 98.31 111 ASN B N 1
ATOM 2685 C CA . ASN B 1 111 ? 12.625 -5.074 -0.277 1 98.31 111 ASN B CA 1
ATOM 2686 C C . ASN B 1 111 ? 11.938 -4.754 -1.6 1 98.31 111 ASN B C 1
ATOM 2688 O O . ASN B 1 111 ? 11.227 -3.75 -1.707 1 98.31 111 ASN B O 1
ATOM 2692 N N . HIS B 1 112 ? 12.156 -5.617 -2.627 1 98.56 112 HIS B N 1
ATOM 2693 C CA . HIS B 1 112 ? 11.531 -5.473 -3.938 1 98.56 112 HIS B CA 1
ATOM 2694 C C . HIS B 1 112 ? 10.867 -6.77 -4.379 1 98.56 112 HIS B C 1
ATOM 2696 O O . HIS B 1 112 ? 11.164 -7.84 -3.84 1 98.56 112 HIS B O 1
ATOM 2702 N N . PHE B 1 113 ? 9.938 -6.621 -5.324 1 98.62 113 PHE B N 1
ATOM 2703 C CA . PHE B 1 113 ? 9.312 -7.777 -5.957 1 98.62 113 PHE B CA 1
ATOM 2704 C C . PHE B 1 113 ? 10.211 -8.359 -7.039 1 98.62 113 PHE B C 1
ATOM 2706 O O . PHE B 1 113 ? 10.898 -7.617 -7.75 1 98.62 113 PHE B O 1
ATOM 2713 N N . LEU B 1 114 ? 10.172 -9.625 -7.117 1 98.75 114 LEU B N 1
ATOM 2714 C CA . LEU B 1 114 ? 10.766 -10.305 -8.273 1 98.75 114 LEU B CA 1
ATOM 2715 C C . LEU B 1 114 ? 9.719 -11.141 -9 1 98.75 114 LEU B C 1
ATOM 2717 O O . LEU B 1 114 ? 8.938 -11.859 -8.367 1 98.75 114 LEU B O 1
ATOM 2721 N N . ALA B 1 115 ? 9.594 -10.977 -10.273 1 98.81 115 ALA B N 1
ATOM 2722 C CA . ALA B 1 115 ? 8.883 -11.945 -11.109 1 98.81 115 ALA B CA 1
ATOM 2723 C C . ALA B 1 115 ? 9.844 -13 -11.656 1 98.81 115 ALA B C 1
ATOM 2725 O O . ALA B 1 115 ? 10.969 -12.68 -12.047 1 98.81 115 ALA B O 1
ATOM 2726 N N . ILE B 1 116 ? 9.391 -14.234 -11.711 1 98.75 116 ILE B N 1
ATOM 2727 C CA . ILE B 1 116 ? 10.266 -15.352 -12.047 1 98.75 116 ILE B CA 1
ATOM 2728 C C . ILE B 1 116 ? 9.609 -16.219 -13.109 1 98.75 116 ILE B C 1
ATOM 2730 O O . ILE B 1 116 ? 8.414 -16.531 -13.023 1 98.75 116 ILE B O 1
ATOM 2734 N N . ARG B 1 117 ? 10.344 -16.547 -14.055 1 98.81 117 ARG B N 1
ATOM 2735 C CA . ARG B 1 117 ? 9.992 -17.578 -15.023 1 98.81 117 ARG B CA 1
ATOM 2736 C C . ARG B 1 117 ? 11.109 -18.609 -15.164 1 98.81 117 ARG B C 1
ATOM 2738 O O . ARG B 1 117 ? 12.289 -18.234 -15.234 1 98.8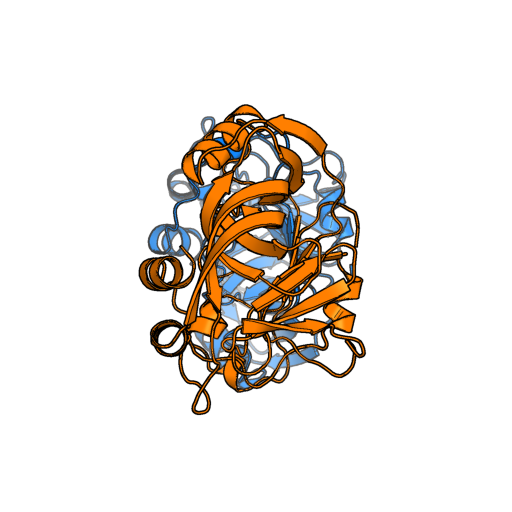1 117 ARG B O 1
ATOM 2745 N N . MET B 1 118 ? 10.812 -19.844 -15.109 1 98.31 118 MET B N 1
ATOM 2746 C CA . MET B 1 118 ? 11.773 -20.922 -15.344 1 98.31 118 MET B CA 1
ATOM 2747 C C . MET B 1 118 ? 11.227 -21.922 -16.359 1 98.31 118 MET B C 1
ATOM 2749 O O . MET B 1 118 ? 10.141 -22.469 -16.188 1 98.31 118 MET B O 1
ATOM 2753 N N . ASP B 1 119 ? 11.969 -22.125 -17.375 1 98.38 119 ASP B N 1
ATOM 2754 C CA . ASP B 1 119 ? 11.609 -23.078 -18.406 1 98.38 119 ASP B CA 1
ATOM 2755 C C . ASP B 1 119 ? 12.617 -24.234 -18.469 1 98.38 119 ASP B C 1
ATOM 2757 O O . ASP B 1 119 ? 13.828 -24 -18.516 1 98.38 119 ASP B O 1
ATOM 2761 N N . GLY B 1 120 ? 12.117 -25.391 -18.453 1 97.5 120 GLY B N 1
ATOM 2762 C CA . GLY B 1 120 ? 13.023 -26.516 -18.594 1 97.5 120 GLY B CA 1
ATOM 2763 C C . GLY B 1 120 ? 12.383 -27.844 -18.25 1 97.5 120 GLY B C 1
ATOM 2764 O O . GLY B 1 120 ? 11.156 -27.984 -18.297 1 97.5 120 GLY B O 1
ATOM 2765 N N . THR B 1 121 ? 13.219 -28.812 -18.047 1 97.81 121 THR B N 1
ATOM 2766 C CA . THR B 1 121 ? 12.797 -30.141 -17.641 1 97.81 121 THR B CA 1
ATOM 2767 C C . THR B 1 121 ? 13.016 -30.344 -16.141 1 97.81 121 THR B C 1
ATOM 2769 O O . THR B 1 121 ? 14.086 -30.016 -15.617 1 97.81 121 THR B O 1
ATOM 2772 N N . PHE B 1 122 ? 12 -30.828 -15.586 1 97.44 122 PHE B N 1
ATOM 2773 C CA . PHE B 1 122 ? 12.047 -31.047 -14.141 1 97.44 122 PHE B CA 1
ATOM 2774 C C . PHE B 1 122 ? 12.047 -32.531 -13.812 1 97.44 122 PHE B C 1
ATOM 2776 O O . PHE B 1 122 ? 11.18 -33.281 -14.289 1 97.44 122 PHE B O 1
ATOM 2783 N N . LYS B 1 123 ? 13.008 -32.906 -13.016 1 97.44 123 LYS B N 1
ATOM 2784 C CA . LYS B 1 123 ? 13.078 -34.281 -12.555 1 97.44 123 LYS B CA 1
ATOM 2785 C C . LYS B 1 123 ? 11.844 -34.656 -11.719 1 97.44 123 LYS B C 1
ATOM 2787 O O . LYS B 1 123 ? 11.305 -35.75 -11.844 1 97.44 123 LYS B O 1
ATOM 2792 N N . ARG B 1 124 ? 11.5 -33.75 -10.914 1 97.25 124 ARG B N 1
ATOM 2793 C CA . ARG B 1 124 ? 10.336 -33.906 -10.055 1 97.25 124 ARG B CA 1
ATOM 2794 C C . ARG B 1 124 ? 9.719 -32.562 -9.703 1 97.25 124 ARG B C 1
ATOM 2796 O O . ARG B 1 124 ? 10.438 -31.609 -9.398 1 97.25 124 ARG B O 1
ATOM 2803 N N . ILE B 1 125 ? 8.383 -32.5 -9.766 1 96.75 125 ILE B N 1
ATOM 2804 C CA . ILE B 1 125 ? 7.641 -31.328 -9.312 1 96.75 125 ILE B CA 1
ATOM 2805 C C . ILE B 1 125 ? 6.414 -31.766 -8.516 1 96.75 125 ILE B C 1
ATOM 2807 O O . ILE B 1 125 ? 5.621 -32.594 -8.992 1 96.75 125 ILE B O 1
ATOM 2811 N N . LYS B 1 126 ? 6.379 -31.312 -7.316 1 97.12 126 LYS B N 1
ATOM 2812 C CA . LYS B 1 126 ? 5.219 -31.547 -6.461 1 97.12 126 LYS B CA 1
ATOM 2813 C C . LYS B 1 126 ? 4.328 -30.312 -6.387 1 97.12 126 LYS B C 1
ATOM 2815 O O . LYS B 1 126 ? 4.793 -29.234 -6.047 1 97.12 126 LYS B O 1
ATOM 2820 N N . VAL B 1 127 ? 3.064 -30.516 -6.734 1 97.19 127 VAL B N 1
ATOM 2821 C CA . VAL B 1 127 ? 2.139 -29.391 -6.766 1 97.19 127 VAL B CA 1
ATOM 2822 C C . VAL B 1 127 ? 0.894 -29.719 -5.945 1 97.19 127 VAL B C 1
ATOM 2824 O O . VAL B 1 127 ? 0.627 -30.875 -5.648 1 97.19 127 VAL B O 1
ATOM 2827 N N . ARG B 1 128 ? 0.275 -28.719 -5.582 1 97.31 128 ARG B N 1
ATOM 2828 C CA . ARG B 1 128 ? -1.048 -28.859 -4.984 1 97.31 128 ARG B CA 1
ATOM 2829 C C . ARG B 1 128 ? -2.092 -28.062 -5.766 1 97.31 128 ARG B C 1
ATOM 2831 O O . ARG B 1 128 ? -1.762 -27.078 -6.43 1 97.31 128 ARG B O 1
ATOM 2838 N N . THR B 1 129 ? -3.314 -28.5 -5.73 1 97.06 129 THR B N 1
ATOM 2839 C CA . THR B 1 129 ? -4.461 -27.812 -6.312 1 97.06 129 THR B CA 1
ATOM 2840 C C . THR B 1 129 ? -5.625 -27.781 -5.324 1 97.06 129 THR B C 1
ATOM 2842 O O . THR B 1 129 ? -5.918 -28.781 -4.668 1 97.06 129 THR B O 1
ATOM 2845 N N . ALA B 1 130 ? -6.188 -26.641 -5.254 1 95.56 130 ALA B N 1
ATOM 2846 C CA . ALA B 1 130 ? -7.328 -26.484 -4.355 1 95.56 130 ALA B CA 1
ATOM 2847 C C . ALA B 1 130 ? -8.617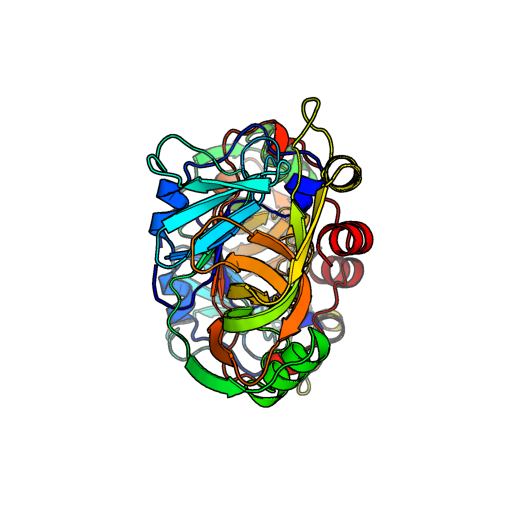 -26.953 -5.02 1 95.56 130 ALA B C 1
ATOM 2849 O O . ALA B 1 130 ? -8.828 -26.719 -6.215 1 95.56 130 ALA B O 1
ATOM 2850 N N . GLY B 1 131 ? -9.492 -27.625 -4.234 1 95.06 131 GLY B N 1
ATOM 2851 C CA . GLY B 1 131 ? -10.742 -28.156 -4.75 1 95.06 131 GLY B CA 1
ATOM 2852 C C . GLY B 1 131 ? -11.898 -27.172 -4.656 1 95.06 131 GLY B C 1
ATOM 2853 O O . GLY B 1 131 ? -12.984 -27.438 -5.18 1 95.06 131 GLY B O 1
ATOM 2854 N N . GLY B 1 132 ? -11.656 -26.094 -3.971 1 97.06 132 GLY B N 1
ATOM 2855 C CA . GLY B 1 132 ? -12.695 -25.078 -3.879 1 97.06 132 GLY B CA 1
ATOM 2856 C C . GLY B 1 132 ? -13.469 -25.125 -2.576 1 97.06 132 GLY B C 1
ATOM 2857 O O . GLY B 1 132 ? -13.398 -26.125 -1.847 1 97.06 132 GLY B O 1
ATOM 2858 N N . GLN B 1 133 ? -14.188 -24.078 -2.406 1 98.25 133 GLN B N 1
ATOM 2859 C CA . GLN B 1 133 ? -15.062 -23.969 -1.244 1 98.25 133 GLN B CA 1
ATOM 2860 C C . GLN B 1 133 ? -16.234 -24.938 -1.346 1 98.25 133 GLN B C 1
ATOM 2862 O O . GLN B 1 133 ? -16.797 -25.125 -2.424 1 98.25 133 GLN B O 1
ATOM 2867 N N . CYS B 1 134 ? -16.594 -25.562 -0.184 1 97.69 134 CYS B N 1
ATOM 2868 C CA . CYS B 1 134 ? -17.75 -26.438 -0.115 1 97.69 134 CYS B CA 1
ATOM 2869 C C . CYS B 1 134 ? -19 -25.672 0.323 1 97.69 134 CYS B C 1
ATOM 2871 O O . CYS B 1 134 ? -20.109 -26.156 0.146 1 97.69 134 CYS B O 1
ATOM 2873 N N . PHE B 1 135 ? -18.844 -24.594 0.959 1 96.75 135 PHE B N 1
ATOM 2874 C CA . PHE B 1 135 ? -19.891 -23.656 1.359 1 96.75 135 PHE B CA 1
ATOM 2875 C C . PHE B 1 135 ? -19.391 -22.219 1.338 1 96.75 135 PHE B C 1
ATOM 2877 O O . PHE B 1 135 ? -18.188 -21.984 1.364 1 96.75 135 PHE B O 1
ATOM 2884 N N . PRO B 1 136 ? -20.312 -21.375 1.287 1 94.5 136 PRO B N 1
ATOM 2885 C CA . PRO B 1 136 ? -19.906 -19.969 1.212 1 94.5 136 PRO B CA 1
ATOM 2886 C C . PRO B 1 136 ? -19.062 -19.531 2.404 1 94.5 136 PRO B C 1
ATOM 2888 O O . PRO B 1 136 ? -19.344 -19.922 3.541 1 94.5 136 PRO B O 1
ATOM 2891 N N . ARG B 1 137 ? -17.953 -18.828 2.178 1 96.69 137 ARG B N 1
ATOM 2892 C CA . ARG B 1 137 ? -17.109 -18.156 3.166 1 96.69 137 ARG B CA 1
ATOM 2893 C C . ARG B 1 137 ? -16.219 -19.172 3.883 1 96.69 137 ARG B C 1
ATOM 2895 O O . ARG B 1 137 ? -15.609 -18.844 4.91 1 96.69 137 ARG B O 1
ATOM 2902 N N . GLU B 1 138 ? -16.219 -20.422 3.293 1 98.12 138 GLU B N 1
ATOM 2903 C CA . GLU B 1 138 ? -15.203 -21.344 3.814 1 98.12 138 GLU B CA 1
ATOM 2904 C C . GLU B 1 138 ? -13.797 -20.766 3.66 1 98.12 138 GLU B C 1
ATOM 2906 O O . GLU B 1 138 ? -13.406 -20.359 2.562 1 98.12 138 GLU B O 1
ATOM 2911 N N . GLY B 1 139 ? -13.008 -20.688 4.711 1 97.62 139 GLY B N 1
ATOM 2912 C CA . GLY B 1 139 ? -11.688 -20.062 4.691 1 97.62 139 GLY B CA 1
ATOM 2913 C C . GLY B 1 139 ? -10.672 -20.875 3.914 1 97.62 139 GLY B C 1
ATOM 2914 O O . GLY B 1 139 ? -10.828 -22.094 3.74 1 97.62 139 GLY B O 1
ATOM 2915 N N . MET B 1 140 ? -9.68 -20.219 3.523 1 97.56 140 MET B N 1
ATOM 2916 C CA . MET B 1 140 ? -8.664 -20.828 2.674 1 97.56 140 MET B CA 1
ATOM 2917 C C . MET B 1 140 ? -7.973 -21.984 3.391 1 97.56 140 MET B C 1
ATOM 2919 O O . MET B 1 140 ? -7.594 -22.969 2.76 1 97.56 140 MET B O 1
ATOM 2923 N N . LEU B 1 141 ? -7.754 -21.875 4.734 1 97.25 141 LEU B N 1
ATOM 2924 C CA . LEU B 1 141 ? -7.109 -22.938 5.496 1 97.25 141 LEU B CA 1
ATOM 2925 C C . LEU B 1 141 ? -7.879 -24.25 5.359 1 97.25 141 LEU B C 1
ATOM 2927 O O . LEU B 1 141 ? -7.277 -25.312 5.145 1 97.25 141 LEU B O 1
ATOM 2931 N N . ALA B 1 142 ? -9.195 -24.172 5.48 1 97.38 142 ALA B N 1
ATOM 2932 C CA . ALA B 1 142 ? -10.039 -25.344 5.348 1 97.38 142 ALA B CA 1
ATOM 2933 C C . ALA B 1 142 ? -10.008 -25.891 3.92 1 97.38 142 ALA B C 1
ATOM 2935 O O . ALA B 1 142 ? -9.922 -27.094 3.707 1 97.38 142 ALA B O 1
ATOM 2936 N N . VAL B 1 143 ? -10.102 -25 2.961 1 97.44 143 VAL B N 1
ATOM 2937 C CA . VAL B 1 143 ? -10.047 -25.391 1.554 1 97.44 143 VAL B CA 1
ATOM 2938 C C . VAL B 1 143 ? -8.727 -26.094 1.258 1 97.44 143 VAL B C 1
ATOM 2940 O O . VAL B 1 143 ? -8.711 -27.156 0.614 1 97.44 143 VAL B O 1
ATOM 2943 N N . ALA B 1 144 ? -7.637 -25.516 1.714 1 94.38 144 ALA B N 1
ATOM 2944 C CA . ALA B 1 144 ? -6.305 -26.062 1.484 1 94.38 144 ALA B CA 1
ATOM 2945 C C . ALA B 1 144 ? -6.148 -27.422 2.168 1 94.38 144 ALA B C 1
ATOM 2947 O O . ALA B 1 144 ? -5.379 -28.266 1.712 1 94.38 144 ALA B O 1
ATOM 2948 N N . GLY B 1 145 ? -6.926 -27.594 3.275 1 94.38 145 GLY B N 1
ATOM 2949 C CA . GLY B 1 145 ? -6.867 -28.859 4.004 1 94.38 145 GLY B CA 1
ATOM 2950 C C . GLY B 1 145 ? -7.352 -30.047 3.184 1 94.38 145 GLY B C 1
ATOM 2951 O O . GLY B 1 145 ? -7.008 -31.188 3.48 1 94.38 145 GLY B O 1
ATOM 2952 N N . ARG B 1 146 ? -8.078 -29.734 2.115 1 94.44 146 ARG B N 1
ATOM 2953 C CA . ARG B 1 146 ? -8.594 -30.797 1.256 1 94.44 146 ARG B CA 1
ATOM 2954 C C . ARG B 1 146 ? -7.965 -30.734 -0.131 1 94.44 146 ARG B C 1
ATOM 2956 O O . ARG B 1 146 ? -8.516 -31.266 -1.095 1 94.44 146 ARG B O 1
ATOM 2963 N N . GLN B 1 147 ? -6.887 -30.156 -0.211 1 94.06 147 GLN B N 1
ATOM 2964 C CA . GLN B 1 147 ? -6.234 -30 -1.507 1 94.06 147 GLN B CA 1
ATOM 2965 C C . GLN B 1 147 ? -5.734 -31.344 -2.041 1 94.06 147 GLN B C 1
ATOM 2967 O O . GLN B 1 147 ? -5.5 -32.281 -1.271 1 94.06 147 GLN B O 1
ATOM 2972 N N . ALA B 1 148 ? -5.645 -31.422 -3.338 1 96.06 148 ALA B N 1
ATOM 2973 C CA . ALA B 1 148 ? -5.008 -32.562 -3.986 1 96.06 148 ALA B CA 1
ATOM 2974 C C . ALA B 1 148 ? -3.525 -32.281 -4.234 1 96.06 148 ALA B C 1
ATOM 2976 O O . ALA B 1 148 ? -3.143 -31.172 -4.602 1 96.06 148 ALA B O 1
ATOM 2977 N N . THR B 1 149 ? -2.734 -33.281 -3.961 1 96.06 149 THR B N 1
ATOM 2978 C CA . THR B 1 149 ? -1.308 -33.188 -4.242 1 96.06 149 THR B CA 1
ATOM 2979 C C . THR B 1 149 ? -0.903 -34.156 -5.336 1 96.06 149 THR B C 1
ATOM 2981 O O . THR B 1 149 ? -1.365 -35.312 -5.355 1 96.06 149 THR B O 1
ATOM 2984 N N . ASN B 1 150 ? -0.146 -33.688 -6.242 1 95.69 150 ASN B N 1
ATOM 2985 C CA . ASN B 1 150 ? 0.39 -34.5 -7.332 1 95.69 150 ASN B CA 1
ATOM 2986 C C . ASN B 1 150 ? 1.894 -34.312 -7.492 1 95.69 150 ASN B C 1
ATOM 2988 O O . ASN B 1 150 ? 2.406 -33.219 -7.25 1 95.69 150 ASN B O 1
ATOM 2992 N N . THR B 1 151 ? 2.52 -35.344 -7.836 1 97.12 151 THR B N 1
ATOM 2993 C CA . THR B 1 151 ? 3.934 -35.281 -8.188 1 97.12 151 THR B CA 1
ATOM 2994 C C . THR B 1 151 ? 4.148 -35.719 -9.641 1 97.12 151 THR B C 1
ATOM 2996 O O . THR B 1 151 ? 3.721 -36.781 -10.047 1 97.12 151 THR B O 1
ATOM 2999 N N . PHE B 1 152 ? 4.742 -34.844 -10.352 1 96.06 152 PHE B N 1
ATOM 3000 C CA . PHE B 1 152 ? 5.09 -35.156 -11.734 1 96.06 152 PHE B CA 1
ATOM 3001 C C . PHE B 1 152 ? 6.582 -35.406 -11.875 1 96.06 152 PHE B C 1
ATOM 3003 O O . PHE B 1 152 ? 7.398 -34.719 -11.242 1 96.06 152 PHE B O 1
ATOM 3010 N N . GLU B 1 153 ? 6.871 -36.406 -12.633 1 97.5 153 GLU B N 1
ATOM 3011 C CA . GLU B 1 153 ? 8.266 -36.781 -12.844 1 97.5 153 GLU B CA 1
ATOM 3012 C C . GLU B 1 153 ? 8.672 -36.594 -14.305 1 97.5 153 GLU B C 1
ATOM 3014 O O . GLU B 1 153 ? 7.871 -36.875 -15.211 1 97.5 153 GLU B O 1
ATOM 3019 N N . ALA B 1 154 ? 9.906 -36.188 -14.469 1 96.75 154 ALA B N 1
ATOM 3020 C CA . ALA B 1 154 ? 10.492 -36.031 -15.797 1 96.75 154 ALA B CA 1
ATOM 3021 C C . ALA B 1 154 ? 9.562 -35.219 -16.719 1 96.75 154 ALA B C 1
ATOM 3023 O O . ALA B 1 154 ? 9.219 -35.688 -17.812 1 96.75 154 ALA B O 1
ATOM 3024 N N . VAL B 1 155 ? 9.211 -34.094 -16.297 1 97.19 155 VAL B N 1
ATOM 3025 C CA . VAL B 1 155 ? 8.219 -33.312 -17.016 1 97.19 155 VAL B CA 1
ATOM 3026 C C . VAL B 1 155 ? 8.859 -32 -17.5 1 97.19 155 VAL B C 1
ATOM 3028 O O . VAL B 1 155 ? 9.664 -31.391 -16.797 1 97.19 155 VAL B O 1
ATOM 3031 N N . LYS B 1 156 ? 8.578 -31.688 -18.734 1 98.19 156 LYS B N 1
ATOM 3032 C CA . LYS B 1 156 ? 8.984 -30.406 -19.297 1 98.19 156 LYS B CA 1
ATOM 3033 C C . LYS B 1 156 ? 7.883 -29.359 -19.125 1 98.19 156 LYS B C 1
ATOM 3035 O O . LYS B 1 156 ? 6.703 -29.656 -19.328 1 98.19 156 LYS B O 1
ATOM 3040 N N . GLY B 1 157 ? 8.32 -28.156 -18.703 1 98.31 157 GLY B N 1
ATOM 3041 C CA . GLY B 1 157 ? 7.305 -27.141 -18.531 1 98.31 157 GLY B CA 1
ATOM 3042 C C . GLY B 1 157 ? 7.871 -25.812 -18.047 1 98.31 157 GLY B C 1
ATOM 3043 O O . GLY B 1 157 ? 9.023 -25.484 -18.328 1 98.31 157 GLY B O 1
ATOM 3044 N N . THR B 1 158 ? 6.98 -25.016 -17.5 1 98.62 158 THR B N 1
ATOM 3045 C CA . THR B 1 158 ? 7.305 -23.656 -17.094 1 98.62 158 THR B CA 1
ATOM 3046 C C . THR B 1 158 ? 6.848 -23.391 -15.656 1 98.62 158 THR B C 1
ATOM 3048 O O . THR B 1 158 ? 5.73 -23.75 -15.281 1 98.62 158 THR B O 1
ATOM 3051 N N . ILE B 1 159 ? 7.77 -22.891 -14.82 1 98.44 159 ILE B N 1
ATOM 3052 C CA . ILE B 1 159 ? 7.43 -22.312 -13.523 1 98.44 159 ILE B CA 1
ATOM 3053 C C . ILE B 1 159 ? 7.309 -20.797 -13.656 1 98.44 159 ILE B C 1
ATOM 3055 O O . ILE B 1 159 ? 8.156 -20.141 -14.281 1 98.44 159 ILE B O 1
ATOM 3059 N N . ILE B 1 160 ? 6.273 -20.25 -13.156 1 98.56 160 ILE B N 1
ATOM 3060 C CA . ILE B 1 160 ? 6.133 -18.812 -13.078 1 98.56 160 ILE B CA 1
ATOM 3061 C C . ILE B 1 160 ? 5.762 -18.406 -11.648 1 98.56 160 ILE B C 1
ATOM 3063 O O . ILE B 1 160 ? 5.223 -19.219 -10.891 1 98.56 160 ILE B O 1
ATOM 3067 N N . GLY B 1 161 ? 6.008 -17.141 -11.367 1 98.25 161 GLY B N 1
ATOM 3068 C CA . GLY B 1 161 ? 5.559 -16.641 -10.086 1 98.25 161 GLY B CA 1
ATOM 3069 C C . GLY B 1 161 ? 6.32 -15.406 -9.633 1 98.25 161 GLY B C 1
ATOM 3070 O O . GLY B 1 161 ? 6.793 -14.625 -10.453 1 98.25 161 GLY B O 1
ATOM 3071 N N . PHE B 1 162 ? 6.238 -15.289 -8.328 1 98.56 162 PHE B N 1
ATOM 3072 C CA . PHE B 1 162 ? 6.77 -14.07 -7.723 1 98.56 162 PHE B CA 1
ATOM 3073 C C . PHE B 1 162 ? 7.512 -14.391 -6.43 1 98.56 162 PHE B C 1
ATOM 3075 O O . PHE B 1 162 ? 7.184 -15.359 -5.742 1 98.56 162 PHE B O 1
ATOM 3082 N N . ARG B 1 163 ? 8.492 -13.664 -6.18 1 97.88 163 ARG B N 1
ATOM 3083 C CA . ARG B 1 163 ? 9.016 -13.484 -4.828 1 97.88 163 ARG B CA 1
ATOM 3084 C C . ARG B 1 163 ? 8.664 -12.102 -4.281 1 97.88 163 ARG B C 1
ATOM 3086 O O . ARG B 1 163 ? 9.062 -11.086 -4.844 1 97.88 163 ARG B O 1
ATOM 3093 N N . CYS B 1 164 ? 7.91 -12.086 -3.227 1 97.81 164 CYS B N 1
ATOM 3094 C CA . CYS B 1 164 ? 7.422 -10.828 -2.684 1 97.81 164 CYS B CA 1
ATOM 3095 C C . CYS B 1 164 ? 8.141 -10.477 -1.386 1 97.81 164 CYS B C 1
ATOM 3097 O O . CYS B 1 164 ? 8.516 -11.367 -0.619 1 97.81 164 CYS B O 1
ATOM 3099 N N . PRO B 1 165 ? 8.375 -9.203 -1.17 1 97.88 165 PRO B N 1
ATOM 3100 C CA . PRO B 1 165 ? 9.016 -8.773 0.076 1 97.88 165 PRO B CA 1
ATOM 3101 C C . PRO B 1 165 ? 8.141 -9.016 1.304 1 97.88 165 PRO B C 1
ATOM 3103 O O . PRO B 1 165 ? 6.922 -9.172 1.178 1 97.88 165 PRO B O 1
ATOM 3106 N N . ALA B 1 166 ? 8.742 -9.008 2.443 1 96.81 166 ALA B N 1
ATOM 3107 C CA . ALA B 1 166 ? 8.094 -9.383 3.695 1 96.81 166 ALA B CA 1
ATOM 3108 C C . ALA B 1 166 ? 6.957 -8.414 4.031 1 96.81 166 ALA B C 1
ATOM 3110 O O . ALA B 1 166 ? 5.945 -8.82 4.609 1 96.81 166 ALA B O 1
ATOM 3111 N N . TYR B 1 167 ? 7.09 -7.164 3.615 1 97.25 167 TYR B N 1
ATOM 3112 C CA . TYR B 1 167 ? 6.164 -6.141 4.082 1 97.25 167 TYR B CA 1
ATOM 3113 C C . TYR B 1 167 ? 4.812 -6.27 3.391 1 97.25 167 TYR B C 1
ATOM 3115 O O . TYR B 1 167 ? 3.836 -5.641 3.803 1 97.25 167 TYR B O 1
ATOM 3123 N N . VAL B 1 168 ? 4.684 -7.145 2.369 1 97.62 168 VAL B N 1
ATOM 3124 C CA . VAL B 1 168 ? 3.391 -7.281 1.707 1 97.62 168 VAL B CA 1
ATOM 3125 C C . VAL B 1 168 ? 2.668 -8.516 2.232 1 97.62 168 VAL B C 1
ATOM 3127 O O . VAL B 1 168 ? 1.645 -8.93 1.681 1 97.62 168 VAL B O 1
ATOM 3130 N N . MET B 1 169 ? 3.25 -9.211 3.289 1 96.75 169 MET B N 1
ATOM 3131 C CA . MET B 1 169 ? 2.559 -10.359 3.867 1 96.75 169 MET B CA 1
ATOM 3132 C C . MET B 1 169 ? 1.13 -9.992 4.258 1 96.75 169 MET B C 1
ATOM 3134 O O . MET B 1 169 ? 0.903 -8.969 4.906 1 96.75 169 MET B O 1
ATOM 3138 N N . GLY B 1 170 ? 0.186 -10.805 3.861 1 96.56 170 GLY B N 1
ATOM 3139 C CA . GLY B 1 170 ? -1.225 -10.523 4.078 1 96.56 170 GLY B CA 1
ATOM 3140 C C . GLY B 1 170 ? -1.902 -9.906 2.873 1 96.56 170 GLY B C 1
ATOM 3141 O O . GLY B 1 170 ? -3.068 -10.188 2.594 1 96.56 170 GLY B O 1
ATOM 3142 N N . LEU B 1 171 ? -1.191 -8.93 2.197 1 98.06 171 LEU B N 1
ATOM 3143 C CA . LEU B 1 171 ? -1.647 -8.477 0.887 1 98.06 171 LEU B CA 1
ATOM 3144 C C . LEU B 1 171 ? -1.38 -9.539 -0.174 1 98.06 171 LEU B C 1
ATOM 3146 O O . LEU B 1 171 ? -2.27 -9.883 -0.958 1 98.06 171 LEU B O 1
ATOM 3150 N N . ASN B 1 172 ? -0.234 -10.016 -0.182 1 97.94 172 ASN B N 1
ATOM 3151 C CA . ASN B 1 172 ? 0.283 -11.125 -0.979 1 97.94 172 ASN B CA 1
ATOM 3152 C C . ASN B 1 172 ? 1.025 -12.133 -0.114 1 97.94 172 ASN B C 1
ATOM 3154 O O . ASN B 1 172 ? 0.962 -12.078 1.115 1 97.94 172 ASN B O 1
ATOM 3158 N N . VAL B 1 173 ? 1.597 -13.117 -0.763 1 96.75 173 VAL B N 1
ATOM 3159 C CA . VAL B 1 173 ? 2.426 -14.102 -0.085 1 96.75 173 VAL B CA 1
ATOM 3160 C C . VAL B 1 173 ? 3.879 -13.641 -0.065 1 96.75 173 VAL B C 1
ATOM 3162 O O . VAL B 1 173 ? 4.512 -13.516 -1.116 1 96.75 173 VAL B O 1
ATOM 3165 N N . ALA B 1 174 ? 4.406 -13.328 1.168 1 96.31 174 ALA B N 1
ATOM 3166 C CA . ALA B 1 174 ? 5.828 -13.016 1.272 1 96.31 174 ALA B CA 1
ATOM 3167 C C . ALA B 1 174 ? 6.691 -14.219 0.897 1 96.31 174 ALA B C 1
ATOM 3169 O O . ALA B 1 174 ? 6.387 -15.352 1.283 1 96.31 174 ALA B O 1
ATOM 3170 N N . GLY B 1 175 ? 7.758 -13.93 0.167 1 95.31 175 GLY B N 1
ATOM 3171 C CA . GLY B 1 175 ? 8.57 -15.031 -0.332 1 95.31 175 GLY B CA 1
ATOM 3172 C C . GLY B 1 175 ? 8.094 -15.57 -1.664 1 95.31 175 GLY B C 1
ATOM 3173 O O . GLY B 1 175 ? 7.465 -14.852 -2.443 1 95.31 175 GLY B O 1
ATOM 3174 N N . ASP B 1 176 ? 8.438 -16.781 -1.941 1 95.75 176 ASP B N 1
ATOM 3175 C CA . ASP B 1 176 ? 8.18 -17.375 -3.252 1 95.75 176 ASP B CA 1
ATOM 3176 C C . ASP B 1 176 ? 6.738 -17.875 -3.352 1 95.75 176 ASP B C 1
ATOM 3178 O O . ASP B 1 176 ? 6.258 -18.578 -2.459 1 95.75 176 ASP B O 1
ATOM 3182 N N . HIS B 1 177 ? 6.09 -17.547 -4.273 1 97.81 177 HIS B N 1
ATOM 3183 C CA . HIS B 1 177 ? 4.809 -18.062 -4.727 1 97.81 177 HIS B CA 1
ATOM 3184 C C . HIS B 1 177 ? 4.867 -18.484 -6.191 1 97.81 177 HIS B C 1
ATOM 3186 O O . HIS B 1 177 ? 4.867 -17.625 -7.082 1 97.81 177 HIS B O 1
ATOM 3192 N N . LEU B 1 178 ? 4.855 -19.812 -6.41 1 98.31 178 LEU B N 1
ATOM 3193 C CA . LEU B 1 178 ? 5.168 -20.328 -7.738 1 98.31 178 LEU B CA 1
ATOM 3194 C C . LEU B 1 178 ? 4.094 -21.312 -8.203 1 98.31 178 LEU B C 1
ATOM 3196 O O . LEU B 1 178 ? 3.582 -22.094 -7.406 1 98.31 178 LEU B O 1
ATOM 3200 N N . HIS B 1 179 ? 3.762 -21.234 -9.414 1 98.69 179 HIS B N 1
ATOM 3201 C CA . HIS B 1 179 ? 2.902 -22.188 -10.094 1 98.69 179 HIS B CA 1
ATOM 3202 C C . HIS B 1 179 ? 3.631 -22.844 -11.266 1 98.69 179 HIS B C 1
ATOM 3204 O O . HIS B 1 179 ? 4.594 -22.297 -11.797 1 98.69 179 HIS B O 1
ATOM 3210 N N . PHE B 1 180 ? 3.219 -24.047 -11.586 1 98.38 180 PHE B N 1
ATOM 3211 C CA . PHE B 1 180 ? 3.824 -24.828 -12.656 1 98.38 180 PHE B CA 1
ATOM 3212 C C . PHE B 1 180 ? 2.779 -25.25 -13.688 1 98.38 180 PHE B C 1
ATOM 3214 O O . PHE B 1 180 ? 1.642 -25.562 -13.336 1 98.38 180 PHE B O 1
ATOM 3221 N N . ILE B 1 181 ? 3.223 -25.234 -14.945 1 98.31 181 ILE B N 1
ATOM 3222 C CA . ILE B 1 181 ? 2.438 -25.812 -16.031 1 98.31 181 ILE B CA 1
ATOM 3223 C C . ILE B 1 181 ? 3.359 -26.562 -16.984 1 9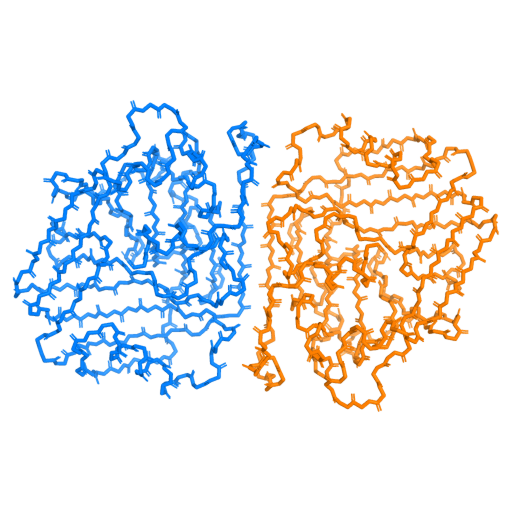8.31 181 ILE B C 1
ATOM 3225 O O . ILE B 1 181 ? 4.438 -26.078 -17.328 1 98.31 181 ILE B O 1
ATOM 3229 N N . ASP B 1 182 ? 2.914 -27.719 -17.406 1 97.69 182 ASP B N 1
ATOM 3230 C CA . ASP B 1 182 ? 3.764 -28.5 -18.297 1 97.69 182 ASP B CA 1
ATOM 3231 C C . ASP B 1 182 ? 3.668 -27.984 -19.734 1 97.69 182 ASP B C 1
ATOM 3233 O O . ASP B 1 182 ? 2.805 -27.172 -20.047 1 97.69 182 ASP B O 1
ATOM 3237 N N . GLU B 1 183 ? 4.504 -28.438 -20.547 1 97.56 183 GLU B N 1
ATOM 3238 C CA . GLU B 1 183 ? 4.625 -27.969 -21.922 1 97.56 183 GLU B CA 1
ATOM 3239 C C . GLU B 1 183 ? 3.338 -28.219 -22.703 1 97.56 183 GLU B C 1
ATOM 3241 O O . GLU B 1 183 ? 2.959 -27.422 -23.562 1 97.56 183 GLU B O 1
ATOM 3246 N N . GLU B 1 184 ? 2.693 -29.344 -22.391 1 96.38 184 GLU B N 1
ATOM 3247 C CA . GLU B 1 184 ? 1.485 -29.734 -23.125 1 96.38 184 GLU B CA 1
ATOM 3248 C C . GLU B 1 184 ? 0.252 -29.047 -22.547 1 96.38 184 GLU B C 1
ATOM 3250 O O . GLU B 1 184 ? -0.843 -29.156 -23.094 1 96.38 184 GLU B O 1
ATOM 3255 N N . ARG B 1 185 ? 0.413 -28.312 -21.422 1 97.19 185 ARG B N 1
ATOM 3256 C CA . ARG B 1 185 ? -0.668 -27.594 -20.766 1 97.19 185 ARG B CA 1
ATOM 3257 C C . ARG B 1 185 ? -1.747 -28.562 -20.281 1 97.19 185 ARG B C 1
ATOM 3259 O O . ARG B 1 185 ? -2.939 -28.312 -20.453 1 97.19 185 ARG B O 1
ATOM 3266 N N . GLN B 1 186 ? -1.261 -29.641 -19.703 1 95.38 186 GLN B N 1
ATOM 3267 C CA . GLN B 1 186 ? -2.191 -30.672 -19.25 1 95.38 186 GLN B CA 1
ATOM 3268 C C . GLN B 1 186 ? -2.02 -30.938 -17.75 1 95.38 186 GLN B C 1
ATOM 3270 O O . GLN B 1 186 ? -2.877 -31.562 -17.125 1 95.38 186 GLN B O 1
ATOM 3275 N N . LYS B 1 187 ? -0.908 -30.469 -17.281 1 94.12 187 LYS B N 1
ATOM 3276 C CA . LYS B 1 187 ? -0.582 -30.672 -15.867 1 94.12 187 LYS B CA 1
ATOM 3277 C C . LYS B 1 187 ? -0.034 -29.391 -15.242 1 94.12 187 LYS B C 1
ATOM 3279 O O . LYS B 1 187 ? 0.678 -28.625 -15.906 1 94.12 187 LYS B O 1
ATOM 3284 N N . GLY B 1 188 ? -0.329 -29.25 -13.984 1 96.31 188 GLY B N 1
ATOM 3285 C CA . GLY B 1 188 ? 0.215 -28.094 -13.297 1 96.31 188 GLY B CA 1
ATOM 3286 C C . GLY B 1 188 ? -0.357 -27.891 -11.906 1 96.31 188 GLY B C 1
ATOM 3287 O O . GLY B 1 188 ? -0.931 -28.828 -11.328 1 96.31 188 GLY B O 1
ATOM 3288 N N . GLY B 1 189 ? -0.075 -26.812 -11.328 1 97.62 189 GLY B N 1
ATOM 3289 C CA . GLY B 1 189 ? -0.567 -26.484 -10 1 97.62 189 GLY B CA 1
ATOM 3290 C C . GLY B 1 189 ? 0.362 -25.562 -9.234 1 97.62 189 GLY B C 1
ATOM 3291 O O . GLY B 1 189 ? 1.313 -25.016 -9.797 1 97.62 189 GLY B O 1
ATOM 3292 N N . HIS B 1 190 ? 0.008 -25.297 -7.984 1 98 190 HIS B N 1
ATOM 3293 C CA . HIS B 1 190 ? 0.812 -24.531 -7.027 1 98 190 HIS B CA 1
ATOM 3294 C C . HIS B 1 190 ? 2.006 -25.359 -6.547 1 98 190 HIS B C 1
ATOM 3296 O O . HIS B 1 190 ? 1.834 -26.422 -5.949 1 98 190 HIS B O 1
ATOM 3302 N N . ILE B 1 191 ? 3.195 -24.875 -6.695 1 97.75 191 ILE B N 1
ATOM 3303 C CA . ILE B 1 191 ? 4.402 -25.641 -6.449 1 97.75 191 ILE B CA 1
ATOM 3304 C C . ILE B 1 191 ? 4.645 -25.766 -4.945 1 97.75 191 ILE B C 1
ATOM 3306 O O . ILE B 1 191 ? 4.641 -24.75 -4.234 1 97.75 191 ILE B O 1
ATOM 3310 N N . LEU B 1 192 ? 4.883 -26.953 -4.547 1 96.69 192 LEU B N 1
ATOM 3311 C CA . LEU B 1 192 ? 5.375 -27.234 -3.201 1 96.69 192 LEU B CA 1
ATOM 3312 C C . LEU B 1 192 ? 6.879 -27.484 -3.213 1 96.69 192 LEU B C 1
ATOM 3314 O O . LEU B 1 192 ? 7.602 -26.969 -2.359 1 96.69 192 LEU B O 1
ATOM 3318 N N . GLU B 1 193 ? 7.242 -28.266 -4.18 1 96.5 193 GLU B N 1
ATOM 3319 C CA . GLU B 1 193 ? 8.641 -28.625 -4.367 1 96.5 193 GLU B CA 1
ATOM 3320 C C . GLU B 1 193 ? 8.961 -28.859 -5.844 1 96.5 193 GLU B C 1
ATOM 3322 O O . GLU B 1 193 ? 8.07 -29.219 -6.625 1 96.5 193 GLU B O 1
ATOM 3327 N N . PHE B 1 194 ? 10.227 -28.625 -6.102 1 97.12 194 PHE B N 1
ATOM 3328 C CA . PHE B 1 194 ? 10.664 -29.031 -7.434 1 97.12 194 PHE B CA 1
ATOM 3329 C C . PHE B 1 194 ? 12.148 -29.375 -7.434 1 97.12 194 PHE B C 1
ATOM 3331 O O . PHE B 1 194 ? 12.883 -28.984 -6.527 1 97.12 194 PHE B O 1
ATOM 3338 N N . GLU B 1 195 ? 12.5 -30.141 -8.352 1 96.62 195 GLU B N 1
ATOM 3339 C CA . GLU B 1 195 ? 13.875 -30.484 -8.711 1 96.62 195 GLU B CA 1
ATOM 3340 C C . GLU B 1 195 ? 14.07 -30.453 -10.219 1 96.62 195 GLU B C 1
ATOM 3342 O O . GLU B 1 195 ? 13.266 -31.016 -10.969 1 96.62 195 GLU B O 1
ATOM 3347 N N . THR B 1 196 ? 15.047 -29.812 -10.633 1 96 196 THR B N 1
ATOM 3348 C CA . THR B 1 196 ? 15.273 -29.734 -12.07 1 96 196 THR B CA 1
ATOM 3349 C C . THR B 1 196 ? 16.094 -30.938 -12.555 1 96 196 THR B C 1
ATOM 3351 O O . THR B 1 196 ? 16.719 -31.625 -11.75 1 96 196 THR B O 1
ATOM 3354 N N . GLU B 1 197 ? 15.984 -31.203 -13.859 1 93.31 197 GLU B N 1
ATOM 3355 C CA . GLU B 1 197 ? 16.844 -32.125 -14.578 1 93.31 197 GLU B CA 1
ATOM 3356 C C . GLU B 1 197 ? 17.859 -31.391 -15.445 1 93.31 197 GLU B C 1
ATOM 3358 O O . GLU B 1 197 ? 17.594 -31.078 -16.609 1 93.31 197 GLU B O 1
ATOM 3363 N N . GLY B 1 198 ? 19 -31 -14.922 1 92.44 198 GLY B N 1
ATOM 3364 C CA . GLY B 1 198 ? 19.984 -30.188 -15.633 1 92.44 198 GLY B CA 1
ATOM 3365 C C . GLY B 1 198 ? 19.719 -28.703 -15.555 1 92.44 198 GLY B C 1
ATOM 3366 O O . GLY B 1 198 ? 19.156 -28.219 -14.562 1 92.44 198 GLY B O 1
ATOM 3367 N N . ASP B 1 199 ? 20.125 -28.016 -16.656 1 95.25 199 ASP B N 1
ATOM 3368 C CA . ASP B 1 199 ? 19.984 -26.562 -16.656 1 95.25 199 ASP B CA 1
ATOM 3369 C C . ASP B 1 199 ? 18.578 -26.156 -17.078 1 95.25 199 ASP B C 1
ATOM 3371 O O . ASP B 1 199 ? 17.953 -26.797 -17.922 1 95.25 199 ASP B O 1
ATOM 3375 N N . VAL B 1 200 ? 18.125 -25.141 -16.469 1 97.31 200 VAL B N 1
ATOM 3376 C CA . VAL B 1 200 ? 16.859 -24.484 -16.859 1 97.31 200 VAL B CA 1
ATOM 3377 C C . VAL B 1 200 ? 17.125 -23.047 -17.25 1 97.31 200 VAL B C 1
ATOM 3379 O O . VAL B 1 200 ? 18.156 -22.469 -16.859 1 97.31 200 VAL B O 1
ATOM 3382 N N . GLU B 1 201 ? 16.266 -22.547 -18.109 1 98.25 201 GLU B N 1
ATOM 3383 C CA . GLU B 1 201 ? 16.281 -21.125 -18.422 1 98.25 201 GLU B CA 1
ATOM 3384 C C . GLU B 1 201 ? 15.523 -20.312 -17.359 1 98.25 201 GLU B C 1
ATOM 3386 O O . GLU B 1 201 ? 14.344 -20.562 -17.109 1 98.25 201 GLU B O 1
ATOM 3391 N N . VAL B 1 202 ? 16.219 -19.391 -16.781 1 98.38 202 VAL B N 1
ATOM 3392 C CA . VAL B 1 202 ? 15.617 -18.594 -15.711 1 98.38 202 VAL B CA 1
ATOM 3393 C C . VAL B 1 202 ? 15.578 -17.125 -16.125 1 98.38 202 VAL B C 1
ATOM 3395 O O . VAL B 1 202 ? 16.594 -16.531 -16.469 1 98.38 202 VAL B O 1
ATOM 3398 N N . GLY B 1 203 ? 14.391 -16.531 -16.172 1 98.62 203 GLY B N 1
ATOM 3399 C CA . GLY B 1 203 ? 14.188 -15.102 -16.312 1 98.62 203 GLY B CA 1
ATOM 3400 C C . GLY B 1 203 ? 13.688 -14.445 -15.039 1 98.62 203 GLY B C 1
ATOM 3401 O O . GLY B 1 203 ? 12.836 -15 -14.344 1 98.62 203 GLY B O 1
ATOM 3402 N N . VAL B 1 204 ? 14.266 -13.305 -14.734 1 98.69 204 VAL B N 1
ATOM 3403 C CA . VAL B 1 204 ? 13.867 -12.609 -13.516 1 98.69 204 VAL B CA 1
ATOM 3404 C C . VAL B 1 204 ? 13.758 -11.109 -13.781 1 98.69 204 VAL B C 1
ATOM 3406 O O . VAL B 1 204 ? 14.562 -10.547 -14.523 1 98.69 204 VAL B O 1
ATOM 3409 N N . SER B 1 205 ? 12.75 -10.523 -13.25 1 98.5 205 SER B N 1
ATOM 3410 C CA . SER B 1 205 ? 12.586 -9.07 -13.281 1 98.5 205 SER B CA 1
ATOM 3411 C C . SER B 1 205 ? 12.438 -8.5 -11.875 1 98.5 205 SER B C 1
ATOM 3413 O O . SER B 1 205 ? 11.688 -9.047 -11.055 1 98.5 205 SER B O 1
ATOM 3415 N N . LEU B 1 206 ? 13.164 -7.492 -11.594 1 98.38 206 LEU B N 1
ATOM 3416 C CA . LEU B 1 206 ? 12.992 -6.719 -10.367 1 98.38 206 LEU B CA 1
ATOM 3417 C C . LEU B 1 206 ? 11.938 -5.633 -10.547 1 98.38 206 LEU B C 1
ATOM 3419 O O . LEU B 1 206 ? 11.945 -4.918 -11.555 1 98.38 206 LEU B O 1
ATOM 3423 N N . MET B 1 207 ? 11.031 -5.562 -9.609 1 98.62 207 MET B N 1
ATOM 3424 C CA . MET B 1 207 ? 9.922 -4.625 -9.742 1 98.62 207 MET B CA 1
ATOM 3425 C C . MET B 1 207 ? 9.781 -3.77 -8.484 1 98.62 207 MET B C 1
ATOM 3427 O O . MET B 1 207 ? 9.953 -4.266 -7.371 1 98.62 207 MET B O 1
ATOM 3431 N N . SER B 1 208 ? 9.445 -2.463 -8.695 1 98.5 208 SER B N 1
ATOM 3432 C CA . SER B 1 208 ? 9.367 -1.521 -7.586 1 98.5 208 SER B CA 1
ATOM 3433 C C . SER B 1 208 ? 8.008 -0.827 -7.543 1 98.5 208 SER B C 1
ATOM 3435 O O . SER B 1 208 ? 7.797 0.083 -6.738 1 98.5 208 SER B O 1
ATOM 3437 N N . LYS B 1 209 ? 7.129 -1.165 -8.398 1 98.69 209 LYS B N 1
ATOM 3438 C CA . LYS B 1 209 ? 5.781 -0.6 -8.445 1 98.69 209 LYS B CA 1
ATOM 3439 C C . LYS B 1 209 ? 4.723 -1.686 -8.266 1 98.69 209 LYS B C 1
ATOM 3441 O O . LYS B 1 209 ? 4.773 -2.723 -8.93 1 98.69 209 LYS B O 1
ATOM 3446 N N . PHE B 1 210 ? 3.873 -1.466 -7.363 1 98.88 210 PHE B N 1
ATOM 3447 C CA . PHE B 1 210 ? 2.801 -2.385 -6.996 1 98.88 210 PHE B CA 1
ATOM 3448 C C . PHE B 1 210 ? 1.444 -1.697 -7.09 1 98.88 210 PHE B C 1
ATOM 3450 O O . PHE B 1 210 ? 1.185 -0.724 -6.379 1 98.88 210 PHE B O 1
ATOM 3457 N N . HIS B 1 211 ? 0.542 -2.205 -7.969 1 98.81 211 HIS B N 1
ATOM 3458 C CA . HIS B 1 211 ? -0.81 -1.694 -8.164 1 98.81 211 HIS B CA 1
ATOM 3459 C C . HIS B 1 211 ? -1.848 -2.645 -7.578 1 98.81 211 HIS B C 1
ATOM 3461 O O . HIS B 1 211 ? -2.092 -3.721 -8.133 1 98.81 211 HIS B O 1
ATOM 3467 N N . LEU B 1 212 ? -2.488 -2.23 -6.562 1 98.88 212 LEU B N 1
ATOM 3468 C CA . LEU B 1 212 ? -3.482 -3.045 -5.875 1 98.88 212 LEU B CA 1
ATOM 3469 C C . LEU B 1 212 ? -4.891 -2.523 -6.137 1 98.88 212 LEU B C 1
ATOM 3471 O O . LEU B 1 212 ? -5.145 -1.321 -6.02 1 98.88 212 LEU B O 1
ATOM 3475 N N . GLU B 1 213 ? -5.742 -3.348 -6.547 1 98.75 213 GLU B N 1
ATOM 3476 C CA . GLU B 1 213 ? -7.176 -3.088 -6.637 1 98.75 213 GLU B CA 1
ATOM 3477 C C . GLU B 1 213 ? -7.965 -4.027 -5.727 1 98.75 213 GLU B C 1
ATOM 3479 O O . GLU B 1 213 ? -7.797 -5.246 -5.793 1 98.75 213 GLU B O 1
ATOM 3484 N N . VAL B 1 214 ? -8.75 -3.477 -4.895 1 98.81 214 VAL B N 1
ATOM 3485 C CA . VAL B 1 214 ? -9.555 -4.32 -4.02 1 98.81 214 VAL B CA 1
ATOM 3486 C C . VAL B 1 214 ? -11.016 -4.277 -4.457 1 98.81 214 VAL B C 1
ATOM 3488 O O . VAL B 1 214 ? -11.43 -3.355 -5.164 1 98.81 214 VAL B O 1
ATOM 3491 N N . PRO B 1 215 ? -11.797 -5.336 -4.07 1 98.38 215 PRO B N 1
ATOM 3492 C CA . PRO B 1 215 ? -13.188 -5.422 -4.516 1 98.38 215 PRO B CA 1
ATOM 3493 C C . PRO B 1 215 ? -14.031 -4.242 -4.043 1 98.38 215 PRO B C 1
ATOM 3495 O O . PRO B 1 215 ? -13.867 -3.77 -2.916 1 98.38 215 PRO B O 1
ATOM 3498 N N . THR B 1 216 ? -14.812 -3.854 -5.062 1 94.88 216 THR B N 1
ATOM 3499 C CA . THR B 1 216 ? -15.852 -2.885 -4.719 1 94.88 216 THR B CA 1
ATOM 3500 C C . THR B 1 216 ? -17.234 -3.527 -4.785 1 94.88 216 THR B C 1
ATOM 3502 O O . THR B 1 216 ? -17.438 -4.512 -5.5 1 94.88 216 THR B O 1
ATOM 3505 N N . GLU B 1 217 ? -18.125 -3.197 -4.012 1 92.31 217 GLU B N 1
ATOM 3506 C CA . GLU B 1 217 ? -19.484 -3.736 -4.02 1 92.31 217 GLU B CA 1
ATOM 3507 C C . GLU B 1 217 ? -19.484 -5.223 -3.682 1 92.31 217 GLU B C 1
ATOM 3509 O O . GLU B 1 217 ? -20.141 -6.02 -4.367 1 92.31 217 GLU B O 1
ATOM 3514 N N . ASP B 1 218 ? -18.656 -5.707 -2.93 1 97.38 218 ASP B N 1
ATOM 3515 C CA . ASP B 1 218 ? -18.531 -7.066 -2.412 1 97.38 218 ASP B CA 1
ATOM 3516 C C . ASP B 1 218 ? -18.703 -7.094 -0.894 1 97.38 218 ASP B C 1
ATOM 3518 O O . ASP B 1 218 ? -17.75 -6.812 -0.155 1 97.38 218 ASP B O 1
ATOM 3522 N N . GLU B 1 219 ? -19.844 -7.52 -0.471 1 96.88 219 GLU B N 1
ATOM 3523 C CA . GLU B 1 219 ? -20.172 -7.523 0.951 1 96.88 219 GLU B CA 1
ATOM 3524 C C . GLU B 1 219 ? -19.234 -8.445 1.729 1 96.88 219 GLU B C 1
ATOM 3526 O O . GLU B 1 219 ? -18.891 -8.156 2.879 1 96.88 219 GLU B O 1
ATOM 3531 N N . GLU B 1 220 ? -18.859 -9.57 1.08 1 97.81 220 GLU B N 1
ATOM 3532 C CA . GLU B 1 220 ? -17.922 -10.477 1.732 1 97.81 220 GLU B CA 1
ATOM 3533 C C . GLU B 1 220 ? -16.609 -9.766 2.043 1 97.81 220 GLU B C 1
ATOM 3535 O O . GLU B 1 220 ? -16.047 -9.914 3.137 1 97.81 220 GLU B O 1
ATOM 3540 N N . PHE B 1 221 ? -16.141 -8.953 1.105 1 98.62 221 PHE B N 1
ATOM 3541 C CA . PHE B 1 221 ? -14.891 -8.227 1.301 1 98.62 221 PHE B CA 1
ATOM 3542 C C . PHE B 1 221 ? -15.062 -7.137 2.354 1 98.62 221 PHE B C 1
ATOM 3544 O O . PHE B 1 221 ? -14.188 -6.945 3.203 1 98.62 221 PHE B O 1
ATOM 3551 N N . ASN B 1 222 ? -16.203 -6.484 2.285 1 97.56 222 ASN B N 1
ATOM 3552 C CA . ASN B 1 222 ? -16.469 -5.395 3.217 1 97.56 222 ASN B CA 1
ATOM 3553 C C . ASN B 1 222 ? -16.469 -5.883 4.664 1 97.56 222 ASN B C 1
ATOM 3555 O O . ASN B 1 222 ? -16.078 -5.148 5.57 1 97.56 222 ASN B O 1
ATOM 3559 N N . GLU B 1 223 ? -16.828 -7.125 4.84 1 96.31 223 GLU B N 1
ATOM 3560 C CA . GLU B 1 223 ? -17.016 -7.656 6.188 1 96.31 223 GLU B CA 1
ATOM 3561 C C . GLU B 1 223 ? -15.789 -8.422 6.652 1 96.31 223 GLU B C 1
ATOM 3563 O O . GLU B 1 223 ? -15.641 -8.711 7.844 1 96.31 223 GLU B O 1
ATOM 3568 N N . ALA B 1 224 ? -14.914 -8.703 5.742 1 97.88 224 ALA B N 1
ATOM 3569 C CA . ALA B 1 224 ? -13.758 -9.539 6.055 1 97.88 224 ALA B CA 1
ATOM 3570 C C . ALA B 1 224 ? -12.875 -8.883 7.113 1 97.88 224 ALA B C 1
ATOM 3572 O O . ALA B 1 224 ? -12.719 -7.66 7.129 1 97.88 224 ALA B O 1
ATOM 3573 N N . SER B 1 225 ? -12.281 -9.633 7.992 1 97.06 225 SER B N 1
ATOM 3574 C CA . SER B 1 225 ? -11.406 -9.125 9.039 1 97.06 225 SER B CA 1
ATOM 3575 C C . SER B 1 225 ? -10.023 -8.797 8.484 1 97.06 225 SER B C 1
ATOM 3577 O O . SER B 1 225 ? -9.383 -7.836 8.922 1 97.06 225 SER B O 1
ATOM 3579 N N . LEU B 1 226 ? -9.578 -9.555 7.535 1 97.62 226 LEU B N 1
ATOM 3580 C CA . LEU B 1 226 ? -8.297 -9.406 6.859 1 97.62 226 LEU B CA 1
ATOM 3581 C C . LEU B 1 226 ? -7.148 -9.391 7.863 1 97.62 226 LEU B C 1
ATOM 3583 O O . LEU B 1 226 ? -6.234 -8.57 7.758 1 97.62 226 LEU B O 1
ATOM 3587 N N . VAL B 1 227 ? -7.199 -10.242 8.852 1 93 227 VAL B N 1
ATOM 3588 C CA . VAL B 1 227 ? -6.195 -10.312 9.914 1 93 227 VAL B CA 1
ATOM 3589 C C . VAL B 1 227 ? -4.844 -10.695 9.32 1 93 227 VAL B C 1
ATOM 3591 O O . VAL B 1 227 ? -4.773 -11.5 8.383 1 93 227 VAL B O 1
ATOM 3594 N N . HIS B 1 228 ? -3.855 -10.078 9.852 1 91.31 228 HIS B N 1
ATOM 3595 C CA . HIS B 1 228 ? -2.496 -10.484 9.508 1 91.31 228 HIS B CA 1
ATOM 3596 C C . HIS B 1 228 ? -2.168 -11.859 10.07 1 91.31 228 HIS B C 1
ATOM 3598 O O . HIS B 1 228 ? -1.745 -11.977 11.227 1 91.31 228 HIS B O 1
ATOM 3604 N N . ASP B 1 229 ? -2.275 -12.867 9.266 1 92.94 229 ASP B N 1
ATOM 3605 C CA . ASP B 1 229 ? -2.055 -14.25 9.672 1 92.94 229 ASP B CA 1
ATOM 3606 C C . ASP B 1 229 ? -0.873 -14.859 8.914 1 92.94 229 ASP B C 1
ATOM 3608 O O . ASP B 1 229 ? -1.052 -15.766 8.094 1 92.94 229 ASP B O 1
ATOM 3612 N N . LYS B 1 230 ? 0.296 -14.461 9.312 1 94.12 230 LYS B N 1
ATOM 3613 C CA . LYS B 1 230 ? 1.509 -14.914 8.633 1 94.12 230 LYS B CA 1
ATOM 3614 C C . LYS B 1 230 ? 1.607 -16.438 8.648 1 94.12 230 LYS B C 1
ATOM 3616 O O . LYS B 1 230 ? 1.838 -17.062 7.613 1 94.12 230 LYS B O 1
ATOM 3621 N N . ASP B 1 231 ? 1.433 -17.047 9.789 1 94.88 231 ASP B N 1
ATOM 3622 C CA . ASP B 1 231 ? 1.581 -18.484 9.938 1 94.88 231 ASP B CA 1
ATOM 3623 C C . ASP B 1 231 ? 0.57 -19.234 9.07 1 94.88 231 ASP B C 1
ATOM 3625 O O . ASP B 1 231 ? 0.912 -20.234 8.422 1 94.88 231 ASP B O 1
ATOM 3629 N N . GLY B 1 232 ? -0.643 -18.75 9.078 1 94.81 232 GLY B N 1
ATOM 3630 C CA . GLY B 1 232 ? -1.669 -19.375 8.258 1 94.81 232 GLY B CA 1
ATOM 3631 C C . GLY B 1 232 ? -1.374 -19.297 6.77 1 94.81 232 GLY B C 1
ATOM 3632 O O . GLY B 1 232 ? -1.544 -20.281 6.043 1 94.81 232 GLY B O 1
ATOM 3633 N N . ILE B 1 233 ? -0.939 -18.172 6.336 1 95.19 233 ILE B N 1
ATOM 3634 C CA . ILE B 1 233 ? -0.634 -17.953 4.926 1 95.19 233 ILE B CA 1
ATOM 3635 C C . ILE B 1 233 ? 0.548 -18.828 4.516 1 95.19 233 ILE B C 1
ATOM 3637 O O . ILE B 1 233 ? 0.526 -19.453 3.453 1 95.19 233 ILE B O 1
ATOM 3641 N N . GLU B 1 234 ? 1.56 -18.906 5.363 1 92.81 234 GLU B N 1
ATOM 3642 C CA . GLU B 1 234 ? 2.715 -19.75 5.07 1 92.81 234 GLU B CA 1
ATOM 3643 C C . GLU B 1 234 ? 2.32 -21.219 5.012 1 92.81 234 GLU B C 1
ATOM 3645 O O . GLU B 1 234 ? 2.854 -21.984 4.199 1 92.81 234 GLU B O 1
ATOM 3650 N N . LYS B 1 235 ? 1.384 -21.609 5.891 1 91.44 235 LYS B N 1
ATOM 3651 C CA . LYS B 1 235 ? 0.926 -22.984 5.926 1 91.44 235 LYS B CA 1
ATOM 3652 C C . LYS B 1 235 ? 0.247 -23.375 4.613 1 91.44 235 LYS B C 1
ATOM 3654 O O . LYS B 1 235 ? 0.39 -24.5 4.145 1 91.44 235 LYS B O 1
ATOM 3659 N N . VAL B 1 236 ? -0.398 -22.391 4 1 90.88 236 VAL B N 1
ATOM 3660 C CA . VAL B 1 236 ? -1.203 -22.719 2.83 1 90.88 236 VAL B CA 1
ATOM 3661 C C . VAL B 1 236 ? -0.406 -22.438 1.559 1 90.88 236 VAL B C 1
ATOM 3663 O O . VAL B 1 236 ? -0.568 -23.141 0.552 1 90.88 236 VAL B O 1
ATOM 3666 N N . GLU B 1 237 ? 0.413 -21.422 1.611 1 87 237 GLU B N 1
ATOM 3667 C CA . GLU B 1 237 ? 1.049 -20.969 0.374 1 87 237 GLU B CA 1
ATOM 3668 C C . GLU B 1 237 ? 2.543 -21.281 0.381 1 87 237 GLU B C 1
ATOM 3670 O O . GLU B 1 237 ? 3.221 -21.125 -0.637 1 87 237 GLU B O 1
ATOM 3675 N N . GLY B 1 238 ? 3.158 -21.531 1.533 1 77.62 238 GLY B N 1
ATOM 3676 C CA . GLY B 1 238 ? 4.59 -21.75 1.657 1 77.62 238 GLY B CA 1
ATOM 3677 C C . GLY B 1 238 ? 5.023 -23.141 1.209 1 77.62 238 GLY B C 1
ATOM 3678 O O . GLY B 1 238 ? 4.191 -24.031 1.053 1 77.62 238 GLY B O 1
#

Nearest PDB structures (foldseek):
  4bt2-assembly1_A  TM=9.609E-01  e=1.811E-29  Brevibacillus brevis
  5yho-assembly1_B  TM=9.494E-01  e=1.824E-26  Klebsiella aerogenes
  6j92-assembly1_A  TM=9.492E-01  e=5.722E-26  Klebsiella aerogenes
  5xne-assembly1_B  TM=9.423E-01  e=2.882E-26  Bacillus subtilis subsp. subtilis str. 168
  6j92-assembly1_B  TM=9.563E-01  e=2.633E-24  Klebsiella aerogenes

Foldseek 3Di:
DDAFAKEKEAAPLLLQQQQFQDAAQQVVVLVAAQFWKAAFRLRAAIWTRHRSWIWGQGQVFFIDTDPPSNPTGTNIMMHGHYDFPDKDKDFAFKPVSVVVVCCVVPVPQQQWKKKKKKWAWFQKWKAKIFRGHPDGRPGLLVRLVPIHIDMDGRFTWMKIWMAHHPVCQLRYQHGTWIKIATPVRTGIHTTPMTGGDHIIMMGMHIHDHYHYDYDDPRVSRVPRPSDRDNPSSVVRRD/DDAFAKEKEAAPLLLQQQQFQDAAQQVVVLVAAQAWKAAFRLSAAIWTRHRSWIWGQGQVFFIDTDPPSRPTGTNIMMHGHYDFPDKDKDFAFKPVSVVVVCCVVPVPQQQWKKKKKKWAWFQKWKAKIFRGHPDGRPGLLVRLVPIHIDMDGRFTWMKIWMAHHPVCQLRYQHGTWIKIATPVRTGIHTTPMTGHDHMIMMGMHIHDHYHYDYDDPRVSRVPRPSDRDNPSSVVRGD

InterPro domains:
  IPR005128 Alpha-acetolactate decarboxylase [PF03306] (6-226)
  IPR005128 Alpha-acetolactate decarboxylase [PIRSF001332] (3-236)
  IPR005128 Alpha-acetolactate decarboxylase [PTHR35524] (2-237)
  IPR005128 Alpha-acetolactate decarboxylase [TIGR01252] (4-228)
  IPR005128 Alpha-acetolactate decarboxylase [cd17299] (3-237)

Sequence (476 aa):
MAQNEVFQYSLISALMDGVATHGTPISRVLDHGDHGLGTFKSMNGEMIVLDGVCYQMKSDGTIEHIHTPSEVITPFATVTRFNPDVSIRATISNKKDLLALLLKLFPQSKNHFLAIRMDGTFKRIKVRTAGGQCFPREGMLAVAGRQATNTFEAVKGTIIGFRCPAYVMGLNVAGDHLHFIDEERQKGGHILEFETEGDVEVGVSLMSKFHLEVPTEDEEFNEASLVHDKDGIEKVEGMAQNEVFQYSLISALMDGVATHGTPISRVLDHGDHGLGTFKSMNGEMIVLDGVCYQMKSDGTIEHIHTPSEVITPFATVTRFNPDVSIRATISNKKDLLALLLKLFPQSKNHFLAIRMDGTFKRIKVRTAGGQCFPREGMLAVAGRQATNTFEAVKGTIIGFRCPAYVMGLNVAGDHLHFIDEERQKGGHILEFETEGDVEVGVSLMSKFHLEVPTEDEEFNEASLVHDKDGIEKVEG

Organism: Neurospora crassa (strain ATCC 24698 / 74-OR23-1A / CBS 708.71 / DSM 1257 / FGSC 987) (NCBI:txid367110)

Secondary structure (DSSP, 8-state):
--TT-EEEES-HHHHHTT--S--EEHHHHHTT-SEEEEE-GGGBSEEEEETTEEEEE-TTS-EEE-S-TTT-EES-EEEE----SEEEEEE--SHHHHHHHHHHH-TT-TTSEEEEEEEEEEEEEEEEE-B--SSTT--HHHHHHT-EEEEEEEEEEEEEEEEE-GGGBTTB-SEEEEEEEETTSS-EEEEEEEEESSEEEEEEEEE-EEEEE--SS-HHHHH------HHHHHHHH-/--TT-EEEES-HHHHHTT--S--EEHHHHHTT-SEEEEE-GGGBSEEEEETTEEEEE-TTS-EEE-S-TTT-EES-EEEE----SEEEEEE--SHHHHHHHHHHH-TT-TTSEEEEEEEEEEEEEEEEE-B--SSTT--HHHHHHT-EEEEEEEEEEEEEEEEE-GGGBTTB-SEEEEEEEETTSS-EEEEEEEEESSEEEEEEEEE-EEEEE--SS-HHHHH------HHHHHHHH-